Protein AF-0000000078214388 (afdb_homodimer)

Sequence (714 aa):
MMSEARRLFDQMEERNIVSWSTVVAGYANIGDMGPARDLYDQMPRKDSVVWVAMISGYGKIGNVDEAKAIFDKAEVKDEKCWAAMLACYAQNGRAEAALELYVEMRKENLTVSEVAAVGAISACTQLADVKMANELAKHIEEGICRRTVYVSNALIHMHSKCGNIDQAMKEFNSMKIRDVISYTSLITALADHGKAMEALSFFVEMLKHVIKPNQITFVSVLGACSHAGLVEEGMRYFAMMTQVFGINPSIEHYSSIIDLLGRAGQLERAYSIVANGSGFNDPEILGALLGACRVHGNVEIGETVAKRLFEIEPENTGNYMLLANIYASLNRWEDAEKLKRLISLRGMRKSPGSSFLMMSEARRLFDQMEERNIVSWSTVVAGYANIGDMGPARDLYDQMPRKDSVVWVAMISGYGKIGNVDEAKAIFDKAEVKDEKCWAAMLACYAQNGRAEAALELYVEMRKENLTVSEVAAVGAISACTQLADVKMANELAKHIEEGICRRTVYVSNALIHMHSKCGNIDQAMKEFNSMKIRDVISYTSLITALADHGKAMEALSFFVEMLKHVIKPNQITFVSVLGACSHAGLVEEGMRYFAMMTQVFGINPSIEHYSSIIDLLGRAGQLERAYSIVANGSGFNDPEILGALLGACRVHGNVEIGETVAKRLFEIEPENTGNYMLLANIYASLNRWEDAEKLKRLISLRGMRKSPGSSFL

Organism: Punica granatum (NCBI:txid22663)

Solvent-accessible surface area (backbone atoms only — not comparable to full-atom values): 36908 Å² total; per-residue (Å²): 105,69,64,58,55,47,52,55,56,71,65,43,88,75,80,51,62,64,58,52,33,48,53,31,26,51,30,10,67,68,43,43,50,66,66,17,48,58,49,53,72,65,47,90,65,85,55,60,67,35,51,25,24,44,23,42,18,28,32,61,48,64,37,54,67,60,18,47,50,52,60,72,66,44,89,67,76,49,57,59,41,53,22,30,49,25,29,30,26,28,52,63,73,32,26,67,60,13,44,52,49,49,52,51,38,54,74,68,66,50,69,42,48,65,31,27,48,33,16,39,41,49,12,30,39,75,64,45,36,54,71,59,45,51,50,51,51,48,39,40,71,72,57,56,25,74,82,41,64,54,43,46,37,42,45,25,45,25,27,31,64,49,67,33,56,67,57,16,49,52,48,60,69,66,48,90,63,80,52,54,65,43,53,33,41,50,26,36,40,27,28,75,68,70,33,25,68,61,18,50,51,51,48,52,50,37,52,74,69,70,41,69,78,52,75,68,36,49,39,28,49,33,39,16,22,31,78,66,64,35,56,70,62,32,51,50,54,58,49,38,34,45,76,72,69,66,39,78,80,50,71,66,42,50,46,25,51,38,50,29,25,30,77,70,65,39,49,67,62,35,46,52,53,30,68,73,41,85,39,63,78,32,62,70,49,40,47,53,51,34,50,30,20,38,76,69,57,38,55,72,65,27,52,56,45,42,53,53,41,42,70,77,41,67,66,47,51,67,56,47,50,49,52,20,48,29,28,44,77,68,68,34,53,67,65,19,48,52,44,54,46,52,42,59,72,67,64,54,63,85,64,81,71,77,69,84,115,105,69,64,56,55,46,51,54,56,71,65,42,88,75,80,49,65,63,60,51,34,48,54,30,26,52,30,10,68,69,44,43,50,65,65,17,48,57,49,52,72,66,46,90,66,83,53,61,66,35,52,26,25,46,23,41,18,28,30,60,48,63,37,54,67,61,19,48,51,51,60,71,65,44,89,68,76,49,57,58,41,53,22,31,50,26,30,32,25,27,49,64,74,32,26,67,61,14,44,52,49,48,52,50,40,54,73,67,66,49,69,42,50,63,31,27,47,34,17,39,41,49,12,31,38,77,64,46,37,53,71,59,44,50,50,51,53,49,39,40,72,72,57,54,24,75,84,42,62,56,43,46,39,44,46,25,44,26,27,32,64,47,69,33,54,67,57,16,50,51,48,59,70,66,48,89,64,79,52,54,63,41,52,33,40,50,26,35,38,27,26,75,69,70,34,24,68,60,17,51,52,50,50,52,51,38,51,73,71,70,42,70,78,52,75,67,34,48,40,28,50,34,40,17,21,31,77,66,64,36,57,70,60,31,54,50,55,57,48,38,33,43,76,72,68,67,40,79,80,51,70,66,42,50,45,24,52,38,51,27,25,31,76,71,64,39,49,68,62,35,48,50,54,30,68,72,41,84,39,63,77,34,63,69,48,42,48,53,51,34,50,32,20,40,78,69,57,36,56,72,64,26,50,57,43,42,53,53,41,44,69,78,41,67,64,46,50,66,57,47,51,47,53,20,48,28,29,44,76,69,69,34,51,65,64,18,48,51,44,54,47,49,40,59,73,68,63,53,64,85,64,81,72,77,70,83,116

Radius of gyration: 28.15 Å; Cα contacts (8 Å, |Δi|>4): 1104; chains: 2; bounding box: 65×87×69 Å

Structure (mmCIF, N/CA/C/O backbone):
data_AF-0000000078214388-model_v1
#
loop_
_entity.id
_entity.type
_entity.pdbx_description
1 polymer 'Pentatricopeptide repeat-containing protein'
#
loop_
_atom_site.group_PDB
_atom_site.id
_atom_site.type_symbol
_atom_s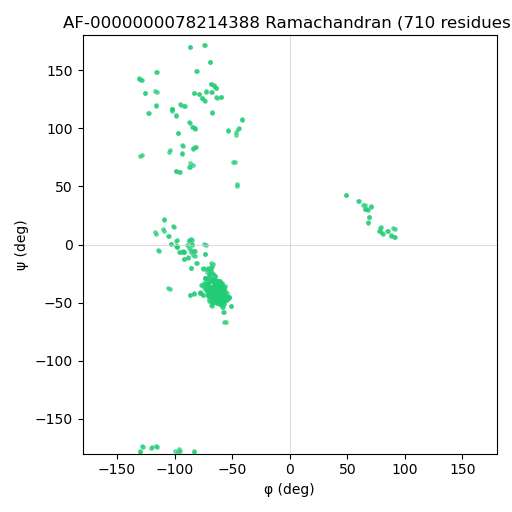ite.label_atom_id
_atom_site.label_alt_id
_atom_site.label_comp_id
_atom_site.label_asym_id
_atom_site.label_entity_id
_atom_site.label_seq_id
_atom_site.pdbx_PDB_ins_code
_atom_site.Cartn_x
_atom_site.Cartn_y
_atom_site.Cartn_z
_atom_site.occupancy
_atom_site.B_iso_or_equiv
_atom_site.auth_seq_id
_atom_site.auth_comp_id
_atom_site.auth_asym_id
_atom_site.auth_atom_id
_atom_site.pdbx_PDB_model_num
ATOM 1 N N . MET A 1 1 ? -2.305 -31.562 -0.693 1 59.22 1 MET A N 1
ATOM 2 C CA . MET A 1 1 ? -2.4 -31.609 -2.148 1 59.22 1 MET A CA 1
ATOM 3 C C . MET A 1 1 ? -1.027 -31.438 -2.791 1 59.22 1 MET A C 1
ATOM 5 O O . MET A 1 1 ? -0.597 -32.281 -3.572 1 59.22 1 MET A O 1
ATOM 9 N N . MET A 1 2 ? -0.239 -30.516 -2.266 1 74.69 2 MET A N 1
ATOM 10 C CA . MET A 1 2 ? 1.072 -30.438 -2.9 1 74.69 2 MET A CA 1
ATOM 11 C C . MET A 1 2 ? 1.927 -31.641 -2.562 1 74.69 2 MET A C 1
ATOM 13 O O . MET A 1 2 ? 2.773 -32.062 -3.359 1 74.69 2 MET A O 1
ATOM 17 N N . SER A 1 3 ? 1.507 -32.25 -1.488 1 78.38 3 SER A N 1
ATOM 18 C CA . SER A 1 3 ? 2.238 -33.438 -1.107 1 78.38 3 SER A CA 1
ATOM 19 C C . SER A 1 3 ? 2.006 -34.562 -2.107 1 78.38 3 SER A C 1
ATOM 21 O O . SER A 1 3 ? 2.938 -35.312 -2.461 1 78.38 3 SER A O 1
ATOM 23 N N . GLU A 1 4 ? 0.744 -34.625 -2.549 1 75.75 4 GLU A N 1
ATOM 24 C CA . GLU A 1 4 ? 0.415 -35.656 -3.523 1 75.75 4 GLU A CA 1
ATOM 25 C C . GLU A 1 4 ? 1.069 -35.375 -4.871 1 75.75 4 GLU A C 1
ATOM 27 O O . GLU A 1 4 ? 1.594 -36.312 -5.516 1 75.75 4 GLU A O 1
ATOM 32 N N . ALA A 1 5 ? 1.034 -34.188 -5.285 1 77.06 5 ALA A N 1
ATOM 33 C CA . ALA A 1 5 ? 1.682 -33.781 -6.539 1 77.06 5 ALA A CA 1
ATOM 34 C C . ALA A 1 5 ? 3.184 -34.062 -6.48 1 77.06 5 ALA A C 1
ATOM 36 O O . ALA A 1 5 ? 3.773 -34.531 -7.449 1 77.06 5 ALA A O 1
ATOM 37 N N . ARG A 1 6 ? 3.768 -33.781 -5.332 1 85.44 6 ARG A N 1
ATOM 38 C CA . ARG A 1 6 ? 5.199 -34 -5.145 1 85.44 6 ARG A CA 1
ATOM 39 C C . ARG A 1 6 ? 5.539 -35.469 -5.191 1 85.44 6 ARG A C 1
ATOM 41 O O . ARG A 1 6 ? 6.539 -35.875 -5.801 1 85.44 6 ARG A O 1
ATOM 48 N N . ARG A 1 7 ? 4.699 -36.188 -4.57 1 83.62 7 ARG A N 1
ATOM 49 C CA . ARG A 1 7 ? 4.906 -37.625 -4.578 1 83.62 7 ARG A CA 1
ATOM 50 C C . ARG A 1 7 ? 4.855 -38.188 -6 1 83.62 7 ARG A C 1
ATOM 52 O O . ARG A 1 7 ? 5.703 -39 -6.391 1 83.62 7 ARG A O 1
ATOM 59 N N . LEU A 1 8 ? 3.861 -37.781 -6.762 1 79.94 8 LEU A N 1
ATOM 60 C CA . LEU A 1 8 ? 3.73 -38.188 -8.156 1 79.94 8 LEU A CA 1
ATOM 61 C C . LEU A 1 8 ? 4.941 -37.781 -8.969 1 79.94 8 LEU A C 1
ATOM 63 O O . LEU A 1 8 ? 5.457 -38.531 -9.781 1 79.94 8 LEU A O 1
ATOM 67 N N . PHE A 1 9 ? 5.395 -36.594 -8.688 1 86.62 9 PHE A N 1
ATOM 68 C CA . PHE A 1 9 ? 6.566 -36.031 -9.367 1 86.62 9 PHE A CA 1
ATOM 69 C C . PHE A 1 9 ? 7.809 -36.875 -9.055 1 86.62 9 PHE A C 1
ATOM 71 O O . PHE A 1 9 ? 8.57 -37.219 -9.953 1 86.62 9 PHE A O 1
ATOM 78 N N . ASP A 1 10 ? 7.957 -37.219 -7.82 1 88.75 10 ASP A N 1
ATOM 79 C CA . ASP A 1 10 ? 9.141 -37.938 -7.379 1 88.75 10 ASP A CA 1
ATOM 80 C C . ASP A 1 10 ? 9.156 -39.344 -7.965 1 88.75 10 ASP A C 1
ATOM 82 O O . ASP A 1 10 ? 10.227 -39.938 -8.148 1 88.75 10 ASP A O 1
ATOM 86 N N . GLN A 1 11 ? 7.988 -39.844 -8.328 1 86.44 11 GLN A N 1
ATOM 87 C CA . GLN A 1 11 ? 7.867 -41.188 -8.82 1 86.44 11 GLN A CA 1
ATOM 88 C C . GLN A 1 11 ? 7.977 -41.25 -10.344 1 86.44 11 GLN A C 1
ATOM 90 O O . GLN A 1 11 ? 8.055 -42.344 -10.93 1 86.44 11 GLN A O 1
ATOM 95 N N . MET A 1 12 ? 8.031 -40.094 -10.906 1 84.12 12 MET A N 1
ATOM 96 C CA . MET A 1 12 ? 8.117 -40.062 -12.359 1 84.12 12 MET A CA 1
ATOM 97 C C . MET A 1 12 ? 9.461 -40.594 -12.836 1 84.12 12 MET A C 1
ATOM 99 O O . MET A 1 12 ? 10.508 -40.25 -12.281 1 84.12 12 MET A O 1
ATOM 103 N N . GLU A 1 13 ? 9.375 -41.469 -13.766 1 84.56 13 GLU A N 1
ATOM 104 C CA . GLU A 1 13 ? 10.602 -42.031 -14.328 1 84.56 13 GLU A CA 1
ATOM 105 C C . GLU A 1 13 ? 11.383 -40.969 -15.102 1 84.56 13 GLU A C 1
ATOM 107 O O . GLU A 1 13 ? 12.594 -40.844 -14.938 1 84.56 13 GLU A O 1
ATOM 112 N N . GLU A 1 14 ? 10.664 -40.281 -15.977 1 86 14 GLU A N 1
ATOM 113 C CA . GLU A 1 14 ? 11.234 -39.188 -16.734 1 86 14 GLU A CA 1
ATOM 114 C C . GLU A 1 14 ? 10.547 -37.875 -16.375 1 86 14 GLU A C 1
ATOM 116 O O . GLU A 1 14 ? 9.328 -37.75 -16.484 1 86 14 GLU A O 1
ATOM 121 N N . ARG A 1 15 ? 11.445 -37 -15.883 1 86.94 15 ARG A N 1
ATOM 122 C CA . ARG A 1 15 ? 10.945 -35.656 -15.523 1 86.94 15 ARG A CA 1
ATOM 123 C C . ARG A 1 15 ? 11.312 -34.656 -16.594 1 86.94 15 ARG A C 1
ATOM 125 O O . ARG A 1 15 ? 12.484 -34.5 -16.938 1 86.94 15 ARG A O 1
ATOM 132 N N . ASN A 1 16 ? 10.297 -34.094 -17.219 1 83.88 16 ASN A N 1
ATOM 133 C CA . ASN A 1 16 ? 10.547 -33.062 -18.219 1 83.88 16 ASN A CA 1
ATOM 134 C C . ASN A 1 16 ? 10.344 -31.672 -17.641 1 83.88 16 ASN A C 1
ATOM 136 O O . ASN A 1 16 ? 10.047 -31.516 -16.453 1 83.88 16 ASN A O 1
ATOM 140 N N . ILE A 1 17 ? 10.508 -30.641 -18.484 1 84.62 17 ILE A N 1
ATOM 141 C CA . ILE A 1 17 ? 10.5 -29.266 -18.016 1 84.62 17 ILE A CA 1
ATOM 142 C C . ILE A 1 17 ? 9.109 -28.891 -17.516 1 84.62 17 ILE A C 1
ATOM 144 O O . ILE A 1 17 ? 8.969 -28.125 -16.562 1 84.62 17 ILE A O 1
ATOM 148 N N . VAL A 1 18 ? 8.133 -29.453 -18.078 1 80.06 18 VAL A N 1
ATOM 149 C CA . VAL A 1 18 ? 6.758 -29.141 -17.703 1 80.06 18 VAL A CA 1
ATOM 150 C C . VAL A 1 18 ? 6.457 -29.688 -16.312 1 80.06 18 VAL A C 1
ATOM 152 O O . VAL A 1 18 ? 5.855 -29 -15.484 1 80.06 18 VAL A O 1
ATOM 155 N N . SER A 1 19 ? 6.855 -31 -16.094 1 83.06 19 SER A N 1
ATOM 156 C CA . SER A 1 19 ? 6.629 -31.594 -14.773 1 83.06 19 SER A CA 1
ATOM 157 C C . SER A 1 19 ? 7.383 -30.828 -13.688 1 83.06 19 SER A C 1
ATOM 159 O O . SER A 1 19 ? 6.836 -30.547 -12.617 1 83.06 19 SER A O 1
ATOM 161 N N . TRP A 1 20 ? 8.609 -30.484 -14.016 1 88.25 20 TRP A N 1
ATOM 162 C CA . TRP A 1 20 ? 9.406 -29.688 -13.086 1 88.25 20 TRP A CA 1
ATOM 163 C C . TRP A 1 20 ? 8.734 -28.359 -12.797 1 88.25 20 TRP A C 1
ATOM 165 O O . TRP A 1 20 ? 8.531 -28 -11.633 1 88.25 20 TRP A O 1
ATOM 175 N N . SER A 1 21 ? 8.359 -27.656 -13.844 1 87.56 21 SER A N 1
ATOM 176 C CA . SER A 1 21 ? 7.797 -26.312 -13.711 1 87.56 21 SER A CA 1
ATOM 177 C C . SER A 1 21 ? 6.465 -26.344 -12.977 1 87.56 21 SER A C 1
ATOM 179 O O . SER A 1 21 ? 6.152 -25.438 -12.211 1 87.56 21 SER A O 1
ATOM 181 N N . THR A 1 22 ? 5.797 -27.406 -13.219 1 83.62 22 THR A N 1
ATOM 182 C CA . THR A 1 22 ? 4.488 -27.547 -12.586 1 83.62 22 THR A CA 1
ATOM 183 C C . THR A 1 22 ? 4.633 -27.672 -11.07 1 83.62 22 THR A C 1
ATOM 185 O O . THR A 1 22 ? 3.916 -27 -10.32 1 83.62 22 THR A O 1
ATOM 188 N N . VAL A 1 23 ? 5.504 -28.484 -10.633 1 87.5 23 VAL A N 1
ATOM 189 C CA . VAL A 1 23 ? 5.656 -28.719 -9.203 1 87.5 23 VAL A CA 1
ATOM 190 C C . VAL A 1 23 ? 6.266 -27.484 -8.531 1 87.5 23 VAL A C 1
ATOM 192 O O . VAL A 1 23 ? 5.812 -27.062 -7.469 1 87.5 23 VAL A O 1
ATOM 195 N N . VAL A 1 24 ? 7.266 -26.875 -9.117 1 91.81 24 VAL A N 1
ATOM 196 C CA . VAL A 1 24 ? 7.887 -25.672 -8.578 1 91.81 24 VAL A CA 1
ATOM 197 C C . VAL A 1 24 ? 6.852 -24.547 -8.5 1 91.81 24 VAL A C 1
ATOM 199 O O . VAL A 1 24 ? 6.711 -23.891 -7.461 1 91.81 24 VAL A O 1
ATOM 202 N N . ALA A 1 25 ? 6.137 -24.359 -9.578 1 89.88 25 ALA A N 1
ATOM 203 C CA . ALA A 1 25 ? 5.109 -23.328 -9.617 1 89.88 25 ALA A CA 1
ATOM 204 C C . ALA A 1 25 ? 4.016 -23.594 -8.586 1 89.88 25 ALA A C 1
ATOM 206 O O . ALA A 1 25 ? 3.461 -22.672 -8 1 89.88 25 ALA A O 1
ATOM 207 N N . GLY A 1 26 ? 3.715 -24.891 -8.438 1 86.88 26 GLY A N 1
ATOM 208 C CA . GLY A 1 26 ? 2.73 -25.25 -7.434 1 86.88 26 GLY A CA 1
ATOM 209 C C . GLY A 1 26 ? 3.1 -24.781 -6.039 1 86.88 26 GLY A C 1
ATOM 210 O O . GLY A 1 26 ? 2.283 -24.172 -5.348 1 86.88 26 GLY A O 1
ATOM 211 N N . TYR A 1 27 ? 4.316 -25.094 -5.637 1 89.56 27 TYR A N 1
ATOM 212 C CA . TYR A 1 27 ? 4.793 -24.656 -4.328 1 89.56 27 TYR A CA 1
ATOM 213 C C . TYR A 1 27 ? 4.836 -23.141 -4.234 1 89.56 27 TYR A C 1
ATOM 215 O O . TYR A 1 27 ? 4.414 -22.547 -3.232 1 89.56 27 TYR A O 1
ATOM 223 N N . ALA A 1 28 ? 5.312 -22.469 -5.266 1 91.56 28 ALA A N 1
ATOM 224 C CA . ALA A 1 28 ? 5.438 -21 -5.273 1 91.56 28 ALA A CA 1
ATOM 225 C C . ALA A 1 28 ? 4.07 -20.344 -5.176 1 91.56 28 ALA A C 1
ATOM 227 O O . ALA A 1 28 ? 3.914 -19.328 -4.484 1 91.56 28 ALA A O 1
ATOM 228 N N . ASN A 1 29 ? 3.113 -20.906 -5.805 1 86.81 29 ASN A N 1
ATOM 229 C CA . ASN A 1 29 ? 1.775 -20.328 -5.859 1 86.81 29 ASN A CA 1
ATOM 230 C C . ASN A 1 29 ? 1.13 -20.281 -4.477 1 86.81 29 ASN A C 1
ATOM 232 O O . ASN A 1 29 ? 0.351 -19.375 -4.18 1 86.81 29 ASN A O 1
ATOM 236 N N . ILE A 1 30 ? 1.476 -21.203 -3.678 1 85.94 30 ILE A N 1
ATOM 237 C CA . ILE A 1 30 ? 0.85 -21.234 -2.359 1 85.94 30 ILE A CA 1
ATOM 238 C C . ILE A 1 30 ? 1.775 -20.594 -1.334 1 85.94 30 ILE A C 1
ATOM 240 O O . ILE A 1 30 ? 1.491 -20.609 -0.134 1 85.94 30 ILE A O 1
ATOM 244 N N . GLY A 1 31 ? 2.941 -20.156 -1.786 1 85.44 31 GLY A N 1
ATOM 245 C CA . GLY A 1 31 ? 3.83 -19.391 -0.926 1 85.44 31 GLY A CA 1
ATOM 246 C C . GLY A 1 31 ? 4.809 -20.266 -0.157 1 85.44 31 GLY A C 1
ATOM 247 O O . GLY A 1 31 ? 5.434 -19.797 0.802 1 85.44 31 GLY A O 1
ATOM 248 N N . ASP A 1 32 ? 4.836 -21.531 -0.433 1 88.88 32 ASP A N 1
ATOM 249 C CA . ASP A 1 32 ? 5.824 -22.422 0.171 1 88.88 32 ASP A CA 1
ATOM 250 C C . ASP A 1 32 ? 7.156 -22.344 -0.569 1 88.88 32 ASP A C 1
ATOM 252 O O . ASP A 1 32 ? 7.465 -23.203 -1.396 1 88.88 32 ASP A O 1
ATOM 256 N N . MET A 1 33 ? 7.965 -21.359 -0.204 1 91.75 33 MET A N 1
ATOM 257 C CA . MET A 1 33 ? 9.109 -21 -1.037 1 91.75 33 MET A CA 1
ATOM 258 C C . MET A 1 33 ? 10.32 -21.875 -0.702 1 91.75 33 MET A C 1
ATOM 260 O O . MET A 1 33 ? 11.258 -21.953 -1.49 1 91.75 33 MET A O 1
ATOM 264 N N . GLY A 1 34 ? 10.328 -22.5 0.523 1 90.5 34 GLY A N 1
ATOM 265 C CA . GLY A 1 34 ? 11.414 -23.422 0.827 1 90.5 34 GLY A CA 1
ATOM 266 C C . GLY A 1 34 ? 11.539 -24.547 -0.185 1 90.5 34 GLY A C 1
ATOM 267 O O . GLY A 1 34 ? 12.5 -24.594 -0.955 1 90.5 34 GLY A O 1
ATOM 268 N N . PRO A 1 35 ? 10.516 -25.406 -0.197 1 91.88 35 PRO A N 1
ATOM 269 C CA . PRO A 1 35 ? 10.5 -26.484 -1.188 1 91.88 35 PRO A CA 1
ATOM 270 C C 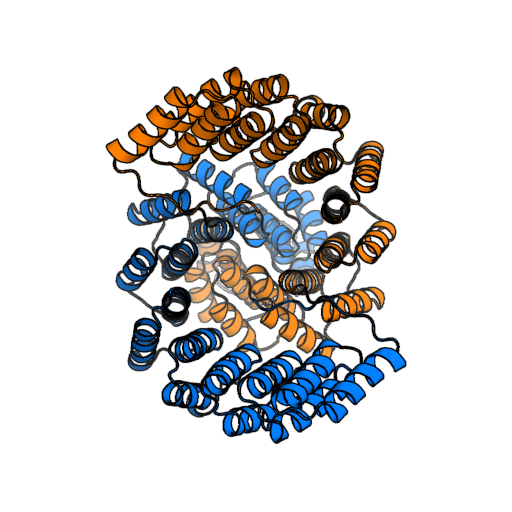. PRO A 1 35 ? 10.578 -25.969 -2.623 1 91.88 35 PRO A C 1
ATOM 272 O O . PRO A 1 35 ? 11.227 -26.594 -3.473 1 91.88 35 PRO A O 1
ATOM 275 N N . ALA A 1 36 ? 9.938 -24.828 -2.979 1 94.56 36 ALA A N 1
ATOM 276 C CA . ALA A 1 36 ? 9.992 -24.266 -4.324 1 94.56 36 ALA A CA 1
ATOM 277 C C . ALA A 1 36 ? 11.43 -23.938 -4.73 1 94.56 36 ALA A C 1
ATOM 279 O O . ALA A 1 36 ? 11.867 -24.297 -5.824 1 94.56 36 ALA A O 1
ATOM 280 N N . ARG A 1 37 ? 12.125 -23.312 -3.797 1 94.88 37 ARG A N 1
ATOM 281 C CA . ARG A 1 37 ? 13.5 -22.891 -4.078 1 94.88 37 ARG A CA 1
ATOM 282 C C . ARG A 1 37 ? 14.414 -24.109 -4.227 1 94.88 37 ARG A C 1
ATOM 284 O O . ARG A 1 37 ? 15.258 -24.156 -5.125 1 94.88 37 ARG A O 1
ATOM 291 N N . ASP A 1 38 ? 14.227 -25.094 -3.338 1 95.06 38 ASP A N 1
ATOM 292 C CA . ASP A 1 38 ? 15.023 -26.312 -3.402 1 95.06 38 ASP A CA 1
ATOM 293 C C . ASP A 1 38 ? 14.867 -27 -4.758 1 95.06 38 ASP A C 1
ATOM 295 O O . ASP A 1 38 ? 15.859 -27.391 -5.383 1 95.06 38 ASP A O 1
ATOM 299 N N . LEU A 1 39 ? 13.688 -27.156 -5.188 1 95.06 39 LEU A N 1
ATOM 300 C CA . LEU A 1 39 ? 13.414 -27.797 -6.465 1 95.06 39 LEU A CA 1
ATOM 301 C C . LEU A 1 39 ? 13.883 -26.938 -7.625 1 95.06 39 LEU A C 1
ATOM 303 O O . LEU A 1 39 ? 14.438 -27.438 -8.602 1 95.06 39 LEU A O 1
ATOM 307 N N . TYR A 1 40 ? 13.656 -25.625 -7.5 1 96.5 40 TYR A N 1
ATOM 308 C CA . TYR A 1 40 ? 14.094 -24.672 -8.516 1 96.5 40 TYR A CA 1
ATOM 309 C C . TYR A 1 40 ? 15.586 -24.797 -8.773 1 96.5 40 TYR A C 1
ATOM 311 O O . TYR A 1 40 ? 16.031 -24.828 -9.93 1 96.5 40 TYR A O 1
ATOM 319 N N . ASP A 1 41 ? 16.344 -24.875 -7.684 1 96 41 ASP A N 1
ATOM 320 C CA . ASP A 1 41 ? 17.797 -24.938 -7.789 1 96 41 ASP A CA 1
ATOM 321 C C . ASP A 1 41 ? 18.234 -26.25 -8.438 1 96 41 ASP A C 1
ATOM 323 O O . ASP A 1 41 ? 19.266 -26.312 -9.094 1 96 41 ASP A O 1
ATOM 327 N N . GLN A 1 42 ? 17.422 -27.281 -8.336 1 94.69 42 GLN A N 1
ATOM 328 C CA . GLN A 1 42 ? 17.75 -28.594 -8.859 1 94.69 42 GLN A CA 1
ATOM 329 C C . GLN A 1 42 ? 17.312 -28.75 -10.312 1 94.69 42 GLN A C 1
ATOM 331 O O . GLN A 1 42 ? 17.703 -29.688 -11 1 94.69 42 GLN A O 1
ATOM 336 N N . MET A 1 43 ? 16.484 -27.766 -10.812 1 94.38 43 MET A N 1
ATOM 337 C CA . MET A 1 43 ? 15.953 -27.859 -12.164 1 94.38 43 MET A CA 1
ATOM 338 C C . MET A 1 43 ? 17.078 -27.812 -13.195 1 94.38 43 MET A C 1
ATOM 340 O O . MET A 1 43 ? 17.922 -26.906 -13.148 1 94.38 43 MET A O 1
ATOM 344 N N . PRO A 1 44 ? 17.062 -28.859 -14.07 1 92.38 44 PRO A N 1
ATOM 345 C CA . PRO A 1 44 ? 18.094 -28.844 -15.102 1 92.38 44 PRO A CA 1
ATOM 346 C C . PRO A 1 44 ? 17.953 -27.656 -16.047 1 92.38 44 PRO A C 1
ATOM 348 O O . PRO A 1 44 ? 18.969 -27.078 -16.469 1 92.38 44 PRO A O 1
ATOM 351 N N . ARG A 1 45 ? 16.781 -27.375 -16.453 1 91.88 45 ARG A N 1
ATOM 352 C CA . ARG A 1 45 ? 16.453 -26.234 -17.297 1 91.88 45 ARG A CA 1
ATOM 353 C C . ARG A 1 45 ? 15.273 -25.453 -16.75 1 91.88 45 ARG A C 1
ATOM 355 O O . ARG A 1 45 ? 14.336 -26.031 -16.203 1 91.88 45 ARG A O 1
ATOM 362 N N . LYS A 1 46 ? 15.445 -24.156 -16.922 1 92.25 46 LYS A N 1
ATOM 363 C CA . LYS A 1 46 ? 14.391 -23.297 -16.406 1 92.25 46 LYS A CA 1
ATOM 364 C C . LYS A 1 46 ? 13.68 -22.547 -17.516 1 92.25 46 LYS A C 1
ATOM 366 O O . LYS A 1 46 ? 14.258 -22.328 -18.578 1 92.25 46 LYS A O 1
ATOM 371 N N . ASP A 1 47 ? 12.438 -22.297 -17.312 1 88.94 47 ASP A N 1
ATOM 372 C CA . ASP A 1 47 ? 11.656 -21.578 -18.312 1 88.94 47 ASP A CA 1
ATOM 373 C C . ASP A 1 47 ? 10.883 -20.422 -17.688 1 88.94 47 ASP A C 1
ATOM 375 O O . ASP A 1 47 ? 11.031 -20.156 -16.484 1 88.94 47 ASP A O 1
ATOM 379 N N . SER A 1 48 ? 10.109 -19.719 -18.469 1 89.06 48 SER A N 1
ATOM 380 C CA . SER A 1 48 ? 9.414 -18.5 -18.031 1 89.06 48 SER A CA 1
ATOM 381 C C . SER A 1 48 ? 8.367 -18.828 -16.969 1 89.06 48 SER A C 1
ATOM 383 O O . SER A 1 48 ? 8.102 -18 -16.078 1 89.06 48 SER A O 1
ATOM 385 N N . VAL A 1 49 ? 7.801 -20.016 -17.109 1 87 49 VAL A N 1
ATOM 386 C CA . VAL A 1 49 ? 6.754 -20.406 -16.172 1 87 49 VAL A CA 1
ATOM 387 C C . VAL A 1 49 ? 7.316 -20.422 -14.75 1 87 49 VAL A C 1
ATOM 389 O O . VAL A 1 49 ? 6.707 -19.875 -13.828 1 87 49 VAL A O 1
ATOM 392 N N . VAL A 1 50 ? 8.445 -21.016 -14.633 1 92 50 VAL A N 1
ATOM 393 C CA . VAL A 1 50 ? 9.023 -21.156 -13.297 1 92 50 VAL A CA 1
ATOM 394 C C . VAL A 1 50 ? 9.562 -19.828 -12.82 1 92 50 VAL A C 1
ATOM 396 O O . VAL A 1 50 ? 9.477 -19.5 -11.625 1 92 50 VAL A O 1
ATOM 399 N N . TRP A 1 51 ? 10.109 -19.031 -13.688 1 94.56 51 TRP A N 1
ATOM 400 C CA . TRP A 1 51 ? 10.602 -17.719 -13.289 1 94.56 51 TRP A CA 1
ATOM 401 C C . TRP A 1 51 ? 9.461 -16.859 -12.773 1 94.56 51 TRP A C 1
ATOM 403 O O . TRP A 1 51 ? 9.578 -16.25 -11.703 1 94.56 51 TRP A O 1
ATOM 413 N N . VAL A 1 52 ? 8.367 -16.812 -13.484 1 93.94 52 VAL A N 1
ATOM 414 C CA . VAL A 1 52 ? 7.215 -16 -13.102 1 93.94 52 VAL A CA 1
ATOM 415 C C . VAL A 1 52 ? 6.668 -16.469 -11.758 1 93.94 52 VAL A C 1
ATOM 417 O O . VAL A 1 52 ? 6.375 -15.664 -10.883 1 93.94 52 VAL A O 1
ATOM 420 N N . ALA A 1 53 ? 6.574 -17.781 -11.617 1 93.19 53 ALA A N 1
ATOM 421 C CA . ALA A 1 53 ? 6.039 -18.344 -10.383 1 93.19 53 ALA A CA 1
ATOM 422 C C . ALA A 1 53 ? 6.922 -18 -9.188 1 93.19 53 ALA A C 1
ATOM 424 O O . ALA A 1 53 ? 6.422 -17.625 -8.125 1 93.19 53 ALA A O 1
ATOM 425 N N . MET A 1 54 ? 8.188 -18.141 -9.398 1 95.69 54 MET A N 1
ATOM 426 C CA . MET A 1 54 ? 9.125 -17.859 -8.32 1 95.69 54 MET A CA 1
ATOM 427 C C . MET A 1 54 ? 9.109 -16.391 -7.941 1 95.69 54 MET A C 1
ATOM 429 O O . MET A 1 54 ? 9.102 -16.047 -6.758 1 95.69 54 MET A O 1
ATOM 433 N N . ILE A 1 55 ? 9.109 -15.484 -8.906 1 96.25 55 ILE A N 1
ATOM 434 C CA . ILE A 1 55 ? 9.039 -14.047 -8.664 1 96.25 55 ILE A CA 1
ATOM 435 C C . ILE A 1 55 ? 7.766 -13.719 -7.887 1 96.25 55 ILE A C 1
ATOM 437 O O . ILE A 1 55 ? 7.816 -13.039 -6.859 1 96.25 55 ILE A O 1
ATOM 441 N N . SER A 1 56 ? 6.664 -14.219 -8.328 1 94.31 56 SER A N 1
ATOM 442 C CA . SER A 1 56 ? 5.379 -13.977 -7.688 1 94.31 56 SER A CA 1
ATOM 443 C C . SER A 1 56 ? 5.344 -14.562 -6.277 1 94.31 56 SER A C 1
ATOM 445 O O . SER A 1 56 ? 4.785 -13.953 -5.363 1 94.31 56 SER A O 1
ATOM 447 N N . GLY A 1 57 ? 5.871 -15.758 -6.164 1 93.56 57 GLY A N 1
ATOM 448 C CA . GLY A 1 57 ? 5.91 -16.406 -4.859 1 93.56 57 GLY A CA 1
ATOM 449 C C . GLY A 1 57 ? 6.672 -15.602 -3.82 1 93.56 57 GLY A C 1
ATOM 450 O O . GLY A 1 57 ? 6.188 -15.406 -2.703 1 93.56 57 GLY A O 1
ATOM 451 N N . TYR A 1 58 ? 7.859 -15.148 -4.211 1 93.69 58 TYR A N 1
ATOM 452 C CA . TYR A 1 58 ? 8.641 -14.32 -3.295 1 93.69 58 TYR A CA 1
ATOM 453 C C . TYR A 1 58 ? 7.934 -13 -3.01 1 93.69 58 TYR A C 1
ATOM 455 O O . TYR A 1 58 ? 8.023 -12.469 -1.902 1 93.69 58 TYR A O 1
ATOM 463 N N . GLY A 1 59 ? 7.258 -12.469 -3.955 1 93.06 59 GLY A N 1
ATOM 464 C CA . GLY A 1 59 ? 6.461 -11.273 -3.744 1 93.06 59 GLY A CA 1
ATOM 465 C C . GLY A 1 59 ? 5.375 -11.453 -2.699 1 93.06 59 GLY A C 1
ATOM 466 O O . GLY A 1 59 ? 5.129 -10.555 -1.891 1 93.06 59 GLY A O 1
ATOM 467 N N . LYS A 1 60 ? 4.77 -12.617 -2.674 1 89.56 60 LYS A N 1
ATOM 468 C CA . LYS A 1 60 ? 3.668 -12.914 -1.761 1 89.56 60 LYS A CA 1
ATOM 469 C C . LYS A 1 60 ? 4.137 -12.891 -0.309 1 89.56 60 LYS A C 1
ATOM 471 O O . LYS A 1 60 ? 3.369 -12.531 0.589 1 89.56 60 LYS A O 1
ATOM 476 N N . ILE A 1 61 ? 5.359 -13.227 -0.147 1 89 61 ILE A N 1
ATOM 477 C CA . ILE A 1 61 ? 5.84 -13.273 1.229 1 89 61 ILE A CA 1
ATOM 478 C C . ILE A 1 61 ? 6.734 -12.07 1.51 1 89 61 ILE A C 1
ATOM 480 O O . ILE A 1 61 ? 7.469 -12.055 2.5 1 89 61 ILE A O 1
ATOM 484 N N . GLY A 1 62 ? 6.801 -11.125 0.56 1 87.75 62 GLY A N 1
ATOM 485 C CA . GLY A 1 62 ? 7.426 -9.836 0.803 1 87.75 62 GLY A CA 1
ATOM 486 C C . GLY A 1 62 ? 8.93 -9.859 0.592 1 87.75 62 GLY A C 1
ATOM 487 O O . GLY A 1 62 ? 9.633 -8.945 1.035 1 87.75 62 GLY A O 1
ATOM 488 N N . ASN A 1 63 ? 9.43 -10.922 0.004 1 91.06 63 ASN A N 1
ATOM 489 C CA . ASN A 1 63 ? 10.867 -11 -0.25 1 91.06 63 ASN A CA 1
ATOM 490 C C . ASN A 1 63 ? 11.219 -10.5 -1.649 1 91.06 63 ASN A C 1
ATOM 492 O O . ASN A 1 63 ? 11.555 -11.297 -2.529 1 91.06 63 ASN A O 1
ATOM 496 N N . VAL A 1 64 ? 11.258 -9.234 -1.826 1 92.94 64 VAL A N 1
ATOM 497 C CA . VAL A 1 64 ? 11.438 -8.578 -3.119 1 92.94 64 VAL A CA 1
ATOM 498 C C . VAL A 1 64 ? 12.859 -8.797 -3.621 1 92.94 64 VAL A C 1
ATOM 500 O O . VAL A 1 64 ? 13.086 -8.938 -4.824 1 92.94 64 VAL A O 1
ATOM 503 N N . ASP A 1 65 ? 13.812 -8.883 -2.738 1 90.31 65 ASP A N 1
ATOM 504 C CA . ASP A 1 65 ? 15.211 -9.039 -3.123 1 90.31 65 ASP A CA 1
ATOM 505 C C . ASP A 1 65 ? 15.438 -10.391 -3.812 1 90.31 65 ASP A C 1
ATOM 507 O O . ASP A 1 65 ? 16.141 -10.461 -4.824 1 90.31 65 ASP A O 1
ATOM 511 N N . GLU A 1 66 ? 14.82 -11.398 -3.209 1 93.19 66 GLU A N 1
ATOM 512 C CA . GLU A 1 66 ? 14.961 -12.703 -3.844 1 93.19 66 GLU A CA 1
ATOM 513 C C . GLU A 1 66 ? 14.219 -12.75 -5.18 1 93.19 66 GLU A C 1
ATOM 515 O O . GLU A 1 66 ? 14.664 -13.422 -6.117 1 93.19 66 GLU A O 1
ATOM 520 N N . ALA A 1 67 ? 13.031 -12.094 -5.23 1 96.25 67 ALA A N 1
ATOM 521 C CA . ALA A 1 67 ? 12.328 -11.984 -6.508 1 96.25 67 ALA A CA 1
ATOM 522 C C . ALA A 1 67 ? 13.203 -11.328 -7.566 1 96.25 67 ALA A C 1
ATOM 524 O O . ALA A 1 67 ? 13.297 -11.812 -8.695 1 96.25 67 ALA A O 1
ATOM 525 N N . LYS A 1 68 ? 13.875 -10.305 -7.18 1 95.62 68 LYS A N 1
ATOM 526 C CA . LYS A 1 68 ? 14.766 -9.586 -8.086 1 95.62 68 LYS A CA 1
ATOM 527 C C . LYS A 1 68 ? 15.945 -10.461 -8.508 1 95.62 68 LYS A C 1
ATOM 529 O O . LYS A 1 68 ? 16.375 -10.406 -9.664 1 95.62 68 LYS A O 1
ATOM 534 N N . ALA A 1 69 ? 16.438 -11.211 -7.559 1 94.81 69 ALA A N 1
ATOM 535 C CA . ALA A 1 69 ? 17.547 -12.117 -7.875 1 94.81 69 ALA A CA 1
ATOM 536 C C . ALA A 1 69 ? 17.141 -13.133 -8.938 1 94.81 69 ALA A C 1
ATOM 538 O O . ALA A 1 69 ? 17.891 -13.414 -9.867 1 94.81 69 ALA A O 1
ATOM 539 N N . ILE A 1 70 ? 15.922 -13.68 -8.789 1 96.75 70 ILE A N 1
ATOM 540 C CA . ILE A 1 70 ? 15.398 -14.609 -9.781 1 96.75 70 ILE A CA 1
ATOM 541 C C . ILE A 1 70 ? 15.266 -13.914 -11.133 1 96.75 70 ILE A C 1
ATOM 543 O O . ILE A 1 70 ? 15.68 -14.445 -12.164 1 96.75 70 ILE A O 1
ATOM 547 N N . PHE A 1 71 ? 14.734 -12.727 -11.18 1 97.38 71 PHE A N 1
ATOM 548 C CA . PHE A 1 71 ? 14.531 -11.938 -12.391 1 97.38 71 PHE A CA 1
ATOM 549 C C . PHE A 1 71 ? 15.859 -11.656 -13.078 1 97.38 71 PHE A C 1
ATOM 551 O O . PHE A 1 71 ? 15.984 -11.836 -14.297 1 97.38 71 PHE A O 1
ATOM 558 N N . ASP A 1 72 ? 16.844 -11.266 -12.258 1 95.25 72 ASP A N 1
ATOM 559 C CA . ASP A 1 72 ? 18.141 -10.883 -12.805 1 95.25 72 ASP A CA 1
ATOM 560 C C . ASP A 1 72 ? 18.875 -12.094 -13.398 1 95.25 72 ASP A C 1
ATOM 562 O O . ASP A 1 72 ? 19.609 -11.961 -14.375 1 95.25 72 ASP A O 1
ATOM 566 N N . LYS A 1 73 ? 18.625 -13.242 -12.875 1 94.62 73 LYS A N 1
ATOM 567 C CA . LYS A 1 73 ? 19.344 -14.445 -13.289 1 94.62 73 LYS A CA 1
ATOM 568 C C . LYS A 1 73 ? 18.609 -15.164 -14.414 1 94.62 73 LYS A C 1
ATOM 570 O O . LYS A 1 73 ? 19.141 -16.094 -15.016 1 94.62 73 LYS A O 1
ATOM 575 N N . ALA A 1 74 ? 17.344 -14.734 -14.641 1 94.62 74 ALA A N 1
ATOM 576 C CA . ALA A 1 74 ? 16.594 -15.367 -15.719 1 94.62 74 ALA A CA 1
ATOM 577 C C . ALA A 1 74 ? 17.297 -15.203 -17.062 1 94.62 74 ALA A C 1
ATOM 579 O O . ALA A 1 74 ? 17.672 -14.094 -17.438 1 94.62 74 ALA A O 1
ATOM 580 N N . GLU A 1 75 ? 17.516 -16.344 -17.75 1 91.38 75 GLU A N 1
ATOM 581 C CA . GLU A 1 75 ? 18.25 -16.344 -19.016 1 91.38 75 GLU A CA 1
ATOM 582 C C . GLU A 1 75 ? 17.484 -15.594 -20.094 1 91.38 75 GLU A C 1
ATOM 584 O O . GLU A 1 75 ? 18.078 -14.844 -20.875 1 91.38 75 GLU A O 1
ATOM 589 N N . VAL A 1 76 ? 16.188 -15.859 -20.188 1 88.75 76 VAL A N 1
ATOM 590 C CA . VAL A 1 76 ? 15.297 -15.188 -21.141 1 88.75 76 VAL A CA 1
ATOM 591 C C . VAL A 1 76 ? 14.156 -14.516 -20.375 1 88.75 76 VAL A C 1
ATOM 593 O O . VAL A 1 76 ? 13.328 -15.188 -19.75 1 88.75 76 VAL A O 1
ATOM 596 N N . LYS A 1 77 ? 14.211 -13.219 -20.453 1 89.12 77 LYS A N 1
ATOM 597 C CA . LYS A 1 77 ? 13.156 -12.461 -19.781 1 89.12 77 LYS A CA 1
ATOM 598 C C . LYS A 1 77 ? 12.062 -12.062 -20.766 1 89.12 77 LYS A C 1
ATOM 600 O O . LYS A 1 77 ? 12.18 -11.047 -21.453 1 89.12 77 LYS A O 1
ATOM 605 N N . ASP A 1 78 ? 11.055 -12.836 -20.797 1 89.81 78 ASP A N 1
ATOM 606 C CA . ASP A 1 78 ? 9.945 -12.469 -21.672 1 89.81 78 ASP A CA 1
ATOM 607 C C . ASP A 1 78 ? 9.016 -11.461 -21 1 89.81 78 ASP A C 1
ATOM 609 O O . ASP A 1 78 ? 9.289 -11.016 -19.875 1 89.81 78 ASP A O 1
ATOM 613 N N . GLU A 1 79 ? 8.008 -11.086 -21.625 1 92.19 79 GLU A N 1
ATOM 614 C CA . GLU A 1 79 ? 7.094 -10.039 -21.156 1 92.19 79 GLU A CA 1
ATOM 615 C C . GLU A 1 79 ? 6.426 -10.445 -19.844 1 92.19 79 GLU A C 1
ATOM 617 O O . GLU A 1 79 ? 6.148 -9.586 -18.984 1 92.19 79 GLU A O 1
ATOM 622 N N . LYS A 1 80 ? 6.219 -11.719 -19.672 1 92.12 80 LYS A N 1
ATOM 623 C CA . LYS A 1 80 ? 5.562 -12.203 -18.469 1 92.12 80 LYS A CA 1
ATOM 624 C C . LYS A 1 80 ? 6.477 -12.062 -17.25 1 92.12 80 LYS A C 1
ATOM 626 O O . LYS A 1 80 ? 6.008 -11.758 -16.156 1 92.12 80 LYS A O 1
ATOM 631 N N . CYS A 1 81 ? 7.691 -12.312 -17.484 1 94 81 CYS A N 1
ATOM 632 C CA . CYS A 1 81 ? 8.664 -12.148 -16.406 1 94 81 CYS A CA 1
ATOM 633 C C . CYS A 1 81 ? 8.758 -10.688 -15.977 1 94 81 CYS A C 1
ATOM 635 O O . CYS A 1 81 ? 8.758 -10.383 -14.781 1 94 81 CYS A O 1
ATOM 637 N N . TRP A 1 82 ? 8.797 -9.82 -16.938 1 96 82 TRP A N 1
ATOM 638 C CA . TRP A 1 82 ? 8.828 -8.391 -16.656 1 96 82 TRP A CA 1
ATOM 639 C C . TRP A 1 82 ? 7.578 -7.961 -15.898 1 96 82 TRP A C 1
ATOM 641 O O . TRP A 1 82 ? 7.664 -7.227 -14.906 1 96 82 TRP A O 1
ATOM 651 N N . ALA A 1 83 ? 6.465 -8.461 -16.312 1 95.75 83 ALA A N 1
ATOM 652 C CA . ALA A 1 83 ? 5.195 -8.125 -15.68 1 95.75 83 ALA A CA 1
ATOM 653 C C . ALA A 1 83 ? 5.156 -8.625 -14.234 1 95.75 83 ALA A C 1
ATOM 655 O O . ALA A 1 83 ? 4.68 -7.918 -13.344 1 95.75 83 ALA A O 1
ATOM 656 N N . ALA A 1 84 ? 5.656 -9.805 -14.039 1 95.75 84 ALA A N 1
ATOM 657 C CA . ALA A 1 84 ? 5.676 -10.383 -12.695 1 95.75 84 ALA A CA 1
ATOM 658 C C . ALA A 1 84 ? 6.535 -9.555 -11.75 1 95.75 84 ALA A C 1
ATOM 660 O O . ALA A 1 84 ? 6.152 -9.305 -10.602 1 95.75 84 ALA A O 1
ATOM 661 N N . MET A 1 85 ? 7.652 -9.148 -12.227 1 97.25 85 MET A N 1
ATOM 662 C CA . MET A 1 85 ? 8.547 -8.359 -11.391 1 97.25 85 MET A CA 1
ATOM 663 C C . MET A 1 85 ? 7.957 -6.984 -11.102 1 97.25 85 MET A C 1
ATOM 665 O O . MET A 1 85 ? 8.062 -6.48 -9.984 1 97.25 85 MET A O 1
ATOM 669 N N . LEU A 1 86 ? 7.375 -6.398 -12.117 1 97 86 LEU A N 1
ATOM 670 C CA . LEU A 1 86 ? 6.723 -5.105 -11.953 1 97 86 LEU A CA 1
ATOM 671 C C . LEU A 1 86 ? 5.605 -5.191 -10.914 1 97 86 LEU A C 1
ATOM 673 O O . LEU A 1 86 ? 5.516 -4.348 -10.023 1 97 86 LEU A O 1
ATOM 677 N N . ALA A 1 87 ? 4.801 -6.172 -11 1 95.81 87 ALA A N 1
ATOM 678 C CA . ALA A 1 87 ? 3.729 -6.391 -10.039 1 95.81 87 ALA A CA 1
ATOM 679 C C . ALA A 1 87 ? 4.289 -6.621 -8.633 1 95.81 87 ALA A C 1
ATOM 681 O O . ALA A 1 87 ? 3.74 -6.121 -7.652 1 95.81 87 ALA A O 1
ATOM 682 N N . CYS A 1 88 ? 5.332 -7.387 -8.586 1 95.5 88 CYS A N 1
ATOM 683 C CA . CYS A 1 88 ? 5.984 -7.656 -7.309 1 95.5 88 CYS A CA 1
ATOM 684 C C . CYS A 1 88 ? 6.418 -6.359 -6.637 1 95.5 88 CYS A C 1
ATOM 686 O O . CYS A 1 88 ? 6.145 -6.148 -5.453 1 95.5 88 CYS A O 1
ATOM 688 N N . TYR A 1 89 ? 7.059 -5.5 -7.406 1 95.69 89 TYR A N 1
ATOM 689 C CA . TYR A 1 89 ? 7.477 -4.207 -6.879 1 95.69 89 TYR A CA 1
ATOM 690 C C . TYR A 1 89 ? 6.277 -3.396 -6.402 1 95.69 89 TYR A C 1
ATOM 692 O O . TYR A 1 89 ? 6.27 -2.887 -5.277 1 95.69 89 TYR A O 1
ATOM 700 N N . ALA A 1 90 ? 5.289 -3.285 -7.203 1 94.69 90 ALA A N 1
ATOM 701 C CA . ALA A 1 90 ? 4.125 -2.449 -6.922 1 94.69 90 ALA A CA 1
ATOM 702 C C . ALA A 1 90 ? 3.387 -2.939 -5.68 1 94.69 90 ALA A C 1
ATOM 704 O O . ALA A 1 90 ? 2.979 -2.137 -4.836 1 94.69 90 ALA A O 1
ATOM 705 N N . GLN A 1 91 ? 3.242 -4.199 -5.547 1 91.81 91 GLN A N 1
ATOM 706 C CA . GLN A 1 91 ? 2.453 -4.785 -4.469 1 91.81 91 GLN A CA 1
ATOM 707 C C . GLN A 1 91 ? 3.205 -4.723 -3.141 1 91.81 91 GLN A C 1
ATOM 709 O O . GLN A 1 91 ? 2.607 -4.883 -2.076 1 91.81 91 GLN A O 1
ATOM 714 N N . ASN A 1 92 ? 4.5 -4.574 -3.236 1 89.56 92 ASN A N 1
ATOM 715 C CA . ASN A 1 92 ? 5.297 -4.57 -2.012 1 89.56 92 ASN A CA 1
ATOM 716 C C . ASN A 1 92 ? 5.848 -3.184 -1.706 1 89.56 92 ASN A C 1
ATOM 718 O O . ASN A 1 92 ? 6.91 -3.053 -1.095 1 89.56 92 ASN A O 1
ATOM 722 N N . GLY A 1 93 ? 5.246 -2.178 -2.23 1 87.25 93 GLY A N 1
ATOM 723 C CA . GLY A 1 93 ? 5.531 -0.803 -1.854 1 87.25 93 GLY A CA 1
ATOM 724 C C . GLY A 1 93 ? 6.797 -0.261 -2.488 1 87.25 93 GLY A C 1
ATOM 725 O O . GLY A 1 93 ? 7.375 0.714 -2 1 87.25 93 GLY A O 1
ATOM 726 N N . ARG A 1 94 ? 7.285 -0.937 -3.469 1 92.38 94 ARG A N 1
ATOM 727 C CA . ARG A 1 94 ? 8.445 -0.461 -4.211 1 92.38 94 ARG A CA 1
ATOM 728 C C . ARG A 1 94 ? 8.031 0.226 -5.504 1 92.38 94 ARG A C 1
ATOM 730 O O . ARG A 1 94 ? 8.406 -0.209 -6.594 1 92.38 94 ARG A O 1
ATOM 737 N N . ALA A 1 95 ? 7.316 1.32 -5.332 1 93.25 95 ALA A N 1
ATOM 738 C CA . ALA A 1 95 ? 6.656 1.98 -6.453 1 93.25 95 ALA A CA 1
ATOM 739 C C . ALA A 1 95 ? 7.68 2.592 -7.406 1 93.25 95 ALA A C 1
ATOM 741 O O . ALA A 1 95 ? 7.523 2.514 -8.625 1 93.25 95 ALA A O 1
ATOM 742 N N . GLU A 1 96 ? 8.75 3.17 -6.93 1 90.38 96 GLU A N 1
ATOM 743 C CA . GLU A 1 96 ? 9.766 3.775 -7.781 1 90.38 96 GLU A CA 1
ATOM 744 C C . GLU A 1 96 ? 10.438 2.73 -8.664 1 90.38 96 GLU A C 1
ATOM 746 O O . GLU A 1 96 ? 10.617 2.947 -9.867 1 90.38 96 GLU A O 1
ATOM 751 N N . ALA A 1 97 ? 10.742 1.639 -7.984 1 93.19 97 ALA A N 1
ATOM 752 C CA . ALA A 1 97 ? 11.375 0.553 -8.734 1 93.19 97 ALA A CA 1
ATOM 753 C C . ALA A 1 97 ? 10.438 0.003 -9.797 1 93.19 97 ALA A C 1
ATOM 755 O O . ALA A 1 97 ? 10.875 -0.356 -10.898 1 93.19 97 ALA A O 1
ATOM 756 N N . ALA A 1 98 ? 9.172 -0.084 -9.461 1 96.69 98 ALA A N 1
ATOM 757 C CA . ALA A 1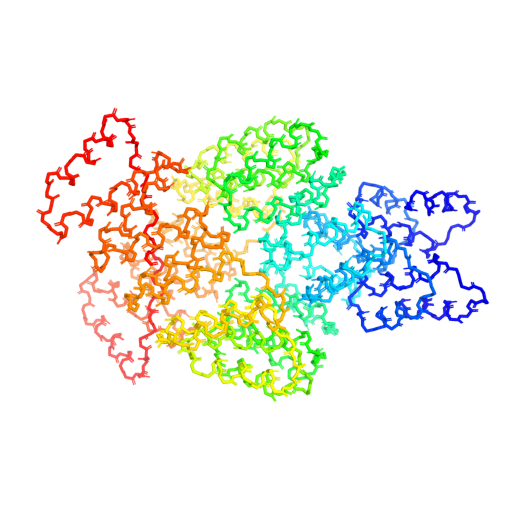 98 ? 8.172 -0.563 -10.414 1 96.69 98 ALA A CA 1
ATOM 758 C C . ALA A 1 98 ? 8.117 0.337 -11.648 1 96.69 98 ALA A C 1
ATOM 760 O O . ALA A 1 98 ? 8.125 -0.15 -12.781 1 96.69 98 ALA A O 1
ATOM 761 N N . LEU A 1 99 ? 8.109 1.591 -11.453 1 95.94 99 LEU A N 1
ATOM 762 C CA . LEU A 1 99 ? 8.008 2.529 -12.57 1 95.94 99 LEU A CA 1
ATOM 763 C C . LEU A 1 99 ? 9.289 2.537 -13.391 1 95.94 99 LEU A C 1
ATOM 765 O O . LEU A 1 99 ? 9.25 2.674 -14.617 1 95.94 99 LEU A O 1
ATOM 769 N N . GLU A 1 100 ? 10.43 2.457 -12.688 1 94.69 100 GLU A N 1
ATOM 770 C CA . GLU A 1 100 ? 11.688 2.338 -13.414 1 94.69 100 GLU A CA 1
ATOM 771 C C . GLU A 1 100 ? 11.688 1.11 -14.32 1 94.69 100 GLU A C 1
ATOM 773 O O . GLU A 1 100 ? 12.156 1.172 -15.461 1 94.69 100 GLU A O 1
ATOM 778 N N . LEU A 1 101 ? 11.188 0.044 -13.781 1 96.75 101 LEU A N 1
ATOM 779 C CA . LEU A 1 101 ? 11.109 -1.183 -14.57 1 96.75 101 LEU A CA 1
ATOM 780 C C . LEU A 1 101 ? 10.172 -1.008 -15.766 1 96.75 101 LEU A C 1
ATOM 782 O O . LEU A 1 101 ? 10.453 -1.51 -16.859 1 96.75 101 LEU A O 1
ATOM 786 N N . TYR A 1 102 ? 9.094 -0.315 -15.594 1 97.5 102 TYR A N 1
ATOM 787 C CA . TYR A 1 102 ? 8.164 -0.046 -16.688 1 97.5 102 TYR A CA 1
ATOM 788 C C . TYR A 1 102 ? 8.836 0.746 -17.797 1 97.5 102 TYR A C 1
ATOM 790 O O . TYR A 1 102 ? 8.656 0.443 -18.969 1 97.5 102 TYR A O 1
ATOM 798 N N . VAL A 1 103 ? 9.531 1.741 -17.375 1 95.5 103 VAL A N 1
ATOM 799 C CA . VAL A 1 103 ? 10.242 2.57 -18.344 1 95.5 103 VAL A CA 1
ATOM 800 C C . VAL A 1 103 ? 11.227 1.713 -19.141 1 95.5 103 VAL A C 1
ATOM 802 O O . VAL A 1 103 ? 11.328 1.842 -20.359 1 95.5 103 VAL A O 1
ATOM 805 N N . GLU A 1 104 ? 11.922 0.871 -18.469 1 95.38 104 GLU A N 1
ATOM 806 C CA . GLU A 1 104 ? 12.844 -0.039 -19.141 1 95.38 104 GLU A CA 1
ATOM 807 C C . GLU A 1 104 ? 12.109 -0.957 -20.109 1 95.38 104 GLU A C 1
ATOM 809 O O . GLU A 1 104 ? 12.594 -1.225 -21.219 1 95.38 104 GLU A O 1
ATOM 814 N N . MET A 1 105 ? 10.953 -1.445 -19.656 1 95.38 105 MET A N 1
ATOM 815 C CA . MET A 1 105 ? 10.125 -2.295 -20.516 1 95.38 105 MET A CA 1
ATOM 816 C C . MET A 1 105 ? 9.766 -1.581 -21.812 1 95.38 105 MET A C 1
ATOM 818 O O . MET A 1 105 ? 9.797 -2.186 -22.891 1 95.38 105 MET A O 1
ATOM 822 N N . ARG A 1 106 ? 9.477 -0.373 -21.688 1 94.38 106 ARG A N 1
ATOM 823 C CA . ARG A 1 106 ? 9.094 0.422 -22.844 1 94.38 106 ARG A CA 1
ATOM 824 C C . ARG A 1 106 ? 10.289 0.667 -23.766 1 94.38 106 ARG A C 1
ATOM 826 O O . ARG A 1 106 ? 10.156 0.654 -24.984 1 94.38 106 ARG A O 1
ATOM 833 N N . LYS A 1 107 ? 11.422 0.894 -23.188 1 94.5 107 LYS A N 1
ATOM 834 C CA . LYS A 1 107 ? 12.633 1.085 -23.984 1 94.5 107 LYS A CA 1
ATOM 835 C C . LYS A 1 107 ? 12.969 -0.163 -24.797 1 94.5 107 LYS A C 1
ATOM 837 O O . LYS A 1 107 ? 13.469 -0.065 -25.906 1 94.5 107 LYS A O 1
ATOM 842 N N . GLU A 1 108 ? 12.656 -1.289 -24.234 1 92.88 108 GLU A N 1
ATOM 843 C CA . GLU A 1 108 ? 12.922 -2.562 -24.891 1 92.88 108 GLU A CA 1
ATOM 844 C C . GLU A 1 108 ? 11.789 -2.932 -25.859 1 92.88 108 GLU A C 1
ATOM 846 O O . GLU A 1 108 ? 11.797 -4.012 -26.438 1 92.88 108 GLU A O 1
ATOM 851 N N . ASN A 1 109 ? 10.805 -2.109 -25.953 1 92.25 109 ASN A N 1
ATOM 852 C CA . ASN A 1 109 ? 9.664 -2.277 -26.844 1 92.25 109 ASN A CA 1
ATOM 853 C C . ASN A 1 109 ? 8.906 -3.568 -26.547 1 92.25 109 ASN A C 1
ATOM 855 O O . ASN A 1 109 ? 8.5 -4.277 -27.469 1 92.25 109 ASN A O 1
ATOM 859 N N . LEU A 1 110 ? 8.828 -3.873 -25.328 1 92.19 110 LEU A N 1
ATOM 860 C CA . LEU A 1 110 ? 8.078 -5.055 -24.922 1 92.19 110 LEU A CA 1
ATOM 861 C C . LEU A 1 110 ? 6.582 -4.758 -24.875 1 92.19 110 LEU A C 1
ATOM 863 O O . LEU A 1 110 ? 6.18 -3.625 -24.609 1 92.19 110 LEU A O 1
ATOM 867 N N . THR A 1 111 ? 5.848 -5.793 -25.156 1 89.88 111 THR A N 1
ATOM 868 C CA . THR A 1 111 ? 4.402 -5.672 -25 1 89.88 111 THR A CA 1
ATOM 869 C C . THR A 1 111 ? 4.043 -5.551 -23.516 1 89.88 111 THR A C 1
ATOM 871 O O . THR A 1 111 ? 4.609 -6.242 -22.672 1 89.88 111 THR A O 1
ATOM 874 N N . VAL A 1 112 ? 3.09 -4.645 -23.25 1 93.44 112 VAL A N 1
ATOM 875 C CA . VAL A 1 112 ? 2.676 -4.418 -21.875 1 93.44 112 VAL A CA 1
ATOM 876 C C . VAL A 1 112 ? 1.391 -5.191 -21.594 1 93.44 112 VAL A C 1
ATOM 878 O O . VAL A 1 112 ? 0.337 -4.887 -22.156 1 93.44 112 VAL A O 1
ATOM 881 N N . SER A 1 113 ? 1.502 -6.203 -20.766 1 91.88 113 SER A N 1
ATOM 882 C CA . SER A 1 113 ? 0.339 -7 -20.391 1 91.88 113 SER A CA 1
ATOM 883 C C . SER A 1 113 ? -0.553 -6.246 -19.406 1 91.88 113 SER A C 1
ATOM 885 O O . SER A 1 113 ? -0.17 -5.191 -18.906 1 91.88 113 SER A O 1
ATOM 887 N N . GLU A 1 114 ? -1.705 -6.797 -19.141 1 92.12 114 GLU A N 1
ATOM 888 C CA . GLU A 1 114 ? -2.637 -6.238 -18.156 1 92.12 114 GLU A CA 1
ATOM 889 C C . GLU A 1 114 ? -2.004 -6.156 -16.781 1 92.12 114 GLU A C 1
ATOM 891 O O . GLU A 1 114 ? -2.16 -5.156 -16.078 1 92.12 114 GLU A O 1
ATOM 896 N N . VAL A 1 115 ? -1.289 -7.18 -16.406 1 93.31 115 VAL A N 1
ATOM 897 C CA . VAL A 1 115 ? -0.629 -7.242 -15.109 1 93.31 115 VAL A CA 1
ATOM 898 C C . VAL A 1 115 ? 0.409 -6.129 -15 1 93.31 115 VAL A C 1
ATOM 900 O O . VAL A 1 115 ? 0.469 -5.426 -13.992 1 93.31 115 VAL A O 1
ATOM 903 N N . ALA A 1 116 ? 1.174 -6 -16.031 1 95.56 116 ALA A N 1
ATOM 904 C CA . ALA A 1 116 ? 2.201 -4.961 -16.031 1 95.56 116 ALA A CA 1
ATOM 905 C C . ALA A 1 116 ? 1.573 -3.57 -16 1 95.56 116 ALA A C 1
ATOM 907 O O . ALA A 1 116 ? 2.037 -2.693 -15.266 1 95.56 116 ALA A O 1
ATOM 908 N N . ALA A 1 117 ? 0.528 -3.393 -16.766 1 95.44 117 ALA A N 1
ATOM 909 C CA . ALA A 1 117 ? -0.142 -2.096 -16.828 1 95.44 117 ALA A CA 1
ATOM 910 C C . ALA A 1 117 ? -0.735 -1.722 -15.477 1 95.44 117 ALA A C 1
ATOM 912 O O . ALA A 1 117 ? -0.491 -0.626 -14.969 1 95.44 117 ALA A O 1
ATOM 913 N N . VAL A 1 118 ? -1.476 -2.646 -14.906 1 94.81 118 VAL A N 1
ATOM 914 C CA . VAL A 1 118 ? -2.102 -2.395 -13.617 1 94.81 118 VAL A CA 1
ATOM 915 C C . VAL A 1 118 ? -1.026 -2.154 -12.555 1 94.81 118 VAL A C 1
ATOM 917 O O . VAL A 1 118 ? -1.17 -1.273 -11.703 1 94.81 118 VAL A O 1
ATOM 920 N N . GLY A 1 119 ? 0.021 -2.934 -12.609 1 95.88 119 GLY A N 1
ATOM 921 C CA . GLY A 1 119 ? 1.136 -2.73 -11.703 1 95.88 119 GLY A CA 1
ATOM 922 C C . GLY A 1 119 ? 1.759 -1.352 -11.82 1 95.88 119 GLY A C 1
ATOM 923 O O . GLY A 1 119 ? 2.018 -0.692 -10.812 1 95.88 119 GLY A O 1
ATOM 924 N N . ALA A 1 120 ? 1.994 -0.92 -13.023 1 96.94 120 ALA A N 1
ATOM 925 C CA . ALA A 1 120 ? 2.582 0.396 -13.258 1 96.94 120 ALA A CA 1
ATOM 926 C C . ALA A 1 120 ? 1.646 1.507 -12.789 1 96.94 120 ALA A C 1
ATOM 928 O O . ALA A 1 120 ? 2.084 2.473 -12.164 1 96.94 120 ALA A O 1
ATOM 929 N N . ILE A 1 121 ? 0.382 1.35 -13.062 1 96.5 121 ILE A N 1
ATOM 930 C CA . ILE A 1 121 ? -0.618 2.336 -12.672 1 96.5 121 ILE A CA 1
ATOM 931 C C . ILE A 1 121 ? -0.698 2.414 -11.148 1 96.5 121 ILE A C 1
ATOM 933 O O . ILE A 1 121 ? -0.744 3.506 -10.578 1 96.5 121 ILE A O 1
ATOM 937 N N . SER A 1 122 ? -0.673 1.285 -10.562 1 94.94 122 SER A N 1
ATOM 938 C CA . SER A 1 122 ? -0.707 1.231 -9.102 1 94.94 122 SER A CA 1
ATOM 939 C C . SER A 1 122 ? 0.507 1.928 -8.492 1 94.94 122 SER A C 1
ATOM 941 O O . SER A 1 122 ? 0.379 2.68 -7.527 1 94.94 122 SER A O 1
ATOM 943 N N . ALA A 1 123 ? 1.631 1.629 -9.047 1 95.44 123 ALA A N 1
ATOM 944 C CA . ALA A 1 123 ? 2.85 2.277 -8.57 1 95.44 123 ALA A CA 1
ATOM 945 C C . ALA A 1 123 ? 2.768 3.791 -8.742 1 95.44 123 ALA A C 1
ATOM 947 O O . ALA A 1 123 ? 3.148 4.543 -7.84 1 95.44 123 ALA A O 1
ATOM 948 N N . CYS A 1 124 ? 2.295 4.18 -9.844 1 94.81 124 CYS A N 1
ATOM 949 C CA . CYS A 1 124 ? 2.107 5.598 -10.117 1 94.81 124 CYS A CA 1
ATOM 950 C C . CYS A 1 124 ? 1.157 6.23 -9.102 1 94.81 124 CYS A C 1
ATOM 952 O O . CYS A 1 124 ? 1.399 7.34 -8.625 1 94.81 124 CYS A O 1
ATOM 954 N N . THR A 1 125 ? 0.107 5.559 -8.781 1 93.94 125 THR A N 1
ATOM 955 C CA . THR A 1 125 ? -0.89 6.008 -7.816 1 93.94 125 THR A CA 1
ATOM 956 C C . THR A 1 125 ? -0.268 6.164 -6.43 1 93.94 125 THR A C 1
ATOM 958 O O . THR A 1 125 ? -0.517 7.156 -5.742 1 93.94 125 THR A O 1
ATOM 961 N N . GLN A 1 126 ? 0.523 5.227 -6.066 1 90.31 126 GLN A N 1
ATOM 962 C CA . GLN A 1 126 ? 1.182 5.25 -4.766 1 90.31 126 GLN A CA 1
ATOM 963 C C . GLN A 1 126 ? 2.078 6.477 -4.621 1 90.31 126 GLN A C 1
ATOM 965 O O . GLN A 1 126 ? 2.195 7.043 -3.535 1 90.31 126 GLN A O 1
ATOM 970 N N . LEU A 1 127 ? 2.641 6.914 -5.758 1 90.25 127 LEU A N 1
ATOM 971 C CA . LEU A 1 127 ? 3.582 8.023 -5.742 1 90.25 127 LEU A CA 1
ATOM 972 C C . LEU A 1 127 ? 2.877 9.336 -6.062 1 90.25 127 LEU A C 1
ATOM 974 O O . LEU A 1 127 ? 3.477 10.414 -5.957 1 90.25 127 LEU A O 1
ATOM 978 N N . ALA A 1 128 ? 1.64 9.234 -6.414 1 89.75 128 ALA A N 1
ATOM 979 C CA . ALA A 1 128 ? 0.91 10.398 -6.906 1 89.75 128 ALA A CA 1
ATOM 980 C C . ALA A 1 128 ? 1.706 11.133 -7.984 1 89.75 128 ALA A C 1
ATOM 982 O O . ALA A 1 128 ? 1.84 12.352 -7.945 1 89.75 128 ALA A O 1
ATOM 983 N N . ASP A 1 129 ? 2.309 10.352 -8.883 1 90.44 129 ASP A N 1
ATOM 984 C CA . ASP A 1 129 ? 3.148 10.875 -9.953 1 90.44 129 ASP A CA 1
ATOM 985 C C . ASP A 1 129 ? 2.309 11.297 -11.156 1 90.44 129 ASP A C 1
ATOM 987 O O . ASP A 1 129 ? 2.025 10.484 -12.031 1 90.44 129 ASP A O 1
ATOM 991 N N . VAL A 1 130 ? 2.07 12.531 -11.305 1 86.88 130 VAL A N 1
ATOM 992 C CA . VAL A 1 130 ? 1.154 13.055 -12.312 1 86.88 130 VAL A CA 1
ATOM 993 C C . VAL A 1 130 ? 1.768 12.898 -13.695 1 86.88 130 VAL A C 1
ATOM 995 O O . VAL A 1 130 ? 1.076 12.531 -14.648 1 86.88 130 VAL A O 1
ATOM 998 N N . LYS A 1 131 ? 3.055 13.242 -13.766 1 87.25 131 LYS A N 1
ATOM 999 C CA . LYS A 1 131 ? 3.725 13.141 -15.062 1 87.25 131 LYS A CA 1
ATOM 1000 C C . LYS A 1 131 ? 3.656 11.711 -15.602 1 87.25 131 LYS A C 1
ATOM 1002 O O . LYS A 1 131 ? 3.275 11.5 -16.75 1 87.25 131 LYS A O 1
ATOM 1007 N N . MET A 1 132 ? 3.975 10.766 -14.75 1 91.81 132 MET A N 1
ATOM 1008 C CA . MET A 1 132 ? 3.943 9.367 -15.164 1 91.81 132 MET A CA 1
ATOM 1009 C C . MET A 1 132 ? 2.516 8.914 -15.445 1 91.81 132 MET A C 1
ATOM 1011 O O . MET A 1 132 ? 2.281 8.086 -16.328 1 91.81 132 MET A O 1
ATOM 1015 N N . ALA A 1 133 ? 1.612 9.43 -14.633 1 92.12 133 ALA A N 1
ATOM 1016 C CA . ALA A 1 133 ? 0.206 9.094 -14.844 1 92.12 133 ALA A CA 1
ATOM 1017 C C . ALA A 1 133 ? -0.243 9.469 -16.25 1 92.12 133 ALA A C 1
ATOM 1019 O O . ALA A 1 133 ? -0.902 8.68 -16.938 1 92.12 133 ALA A O 1
ATOM 1020 N N . ASN A 1 134 ? 0.174 10.594 -16.672 1 90.75 134 ASN A N 1
ATOM 1021 C CA . ASN A 1 134 ? -0.169 11.055 -18.016 1 90.75 134 ASN A CA 1
ATOM 1022 C C . ASN A 1 134 ? 0.5 10.203 -19.094 1 90.75 134 ASN A C 1
ATOM 1024 O O . ASN A 1 134 ? -0.111 9.898 -20.125 1 90.75 134 ASN A O 1
ATOM 1028 N N . GLU A 1 135 ? 1.66 9.883 -18.828 1 93.25 135 GLU A N 1
ATOM 1029 C CA . GLU A 1 135 ? 2.387 9.039 -19.781 1 93.25 135 GLU A CA 1
ATOM 1030 C C . GLU A 1 135 ? 1.728 7.672 -19.922 1 93.25 135 GLU A C 1
ATOM 1032 O O . GLU A 1 135 ? 1.571 7.164 -21.031 1 93.25 135 GLU A O 1
ATOM 1037 N N . LEU A 1 136 ? 1.379 7.113 -18.797 1 93.62 136 LEU A N 1
ATOM 1038 C CA . LEU A 1 136 ? 0.725 5.812 -18.797 1 93.62 136 LEU A CA 1
ATOM 1039 C C . LEU A 1 136 ? -0.605 5.871 -19.547 1 93.62 136 LEU A C 1
ATOM 1041 O O . LEU A 1 136 ? -0.909 4.992 -20.359 1 93.62 136 LEU A O 1
ATOM 1045 N N . ALA A 1 137 ? -1.342 6.887 -19.25 1 92.38 137 ALA A N 1
ATOM 1046 C CA . ALA A 1 137 ? -2.627 7.074 -19.922 1 92.38 137 ALA A CA 1
ATOM 1047 C C . ALA A 1 137 ? -2.445 7.203 -21.438 1 92.38 137 ALA A C 1
ATOM 1049 O O . ALA A 1 137 ? -3.211 6.621 -22.203 1 92.38 137 ALA A O 1
ATOM 1050 N N . LYS A 1 138 ? -1.449 7.926 -21.812 1 92.62 138 LYS A N 1
ATOM 1051 C CA . LYS A 1 138 ? -1.146 8.094 -23.234 1 92.62 138 LYS A CA 1
ATOM 1052 C C . LYS A 1 138 ? -0.757 6.766 -23.875 1 92.62 138 LYS A C 1
ATOM 1054 O O . LYS A 1 138 ? -1.192 6.453 -24.984 1 92.62 138 LYS A O 1
ATOM 1059 N N . HIS A 1 139 ? 0.012 6.016 -23.234 1 92.88 139 HIS A N 1
ATOM 1060 C CA . HIS A 1 139 ? 0.427 4.715 -23.734 1 92.88 139 HIS A CA 1
ATOM 1061 C C . HIS A 1 139 ? -0.774 3.805 -23.969 1 92.88 139 HIS A C 1
ATOM 1063 O O . HIS A 1 139 ? -0.823 3.074 -24.969 1 92.88 139 HIS A O 1
ATOM 1069 N N . ILE A 1 140 ? -1.648 3.859 -23.031 1 90.69 140 ILE A N 1
ATOM 1070 C CA . ILE A 1 140 ? -2.844 3.031 -23.141 1 90.69 140 ILE A CA 1
ATOM 1071 C C . ILE A 1 140 ? -3.695 3.508 -24.312 1 90.69 140 ILE A C 1
ATOM 1073 O O . ILE A 1 140 ? -4.238 2.695 -25.062 1 90.69 140 ILE A O 1
ATOM 1077 N N . GLU A 1 141 ? -3.736 4.746 -24.469 1 90.5 141 GLU A N 1
ATOM 1078 C CA . GLU A 1 141 ? -4.477 5.328 -25.578 1 90.5 141 GLU A CA 1
ATOM 1079 C C . GLU A 1 141 ? -3.859 4.938 -26.922 1 90.5 141 GLU A C 1
ATOM 1081 O O . GLU A 1 141 ? -4.574 4.738 -27.906 1 90.5 141 GLU A O 1
ATOM 1086 N N . GLU A 1 142 ? -2.584 4.777 -26.953 1 92.12 142 GLU A N 1
ATOM 1087 C CA . GLU A 1 142 ? -1.853 4.441 -28.172 1 92.12 142 GLU A CA 1
ATOM 1088 C C . GLU A 1 142 ? -1.907 2.941 -28.438 1 92.12 142 GLU A C 1
ATOM 1090 O O . GLU A 1 142 ? -1.431 2.479 -29.484 1 92.12 142 GLU A O 1
ATOM 1095 N N . GLY A 1 143 ? -2.451 2.193 -27.547 1 90.62 143 GLY A N 1
ATOM 1096 C CA . GLY A 1 143 ? -2.662 0.774 -27.781 1 90.62 143 GLY A CA 1
ATOM 1097 C C . GLY A 1 143 ? -1.501 -0.085 -27.312 1 90.62 143 GLY A C 1
ATOM 1098 O O . GLY A 1 143 ? -1.404 -1.258 -27.688 1 90.62 143 GLY A O 1
ATOM 1099 N N . ILE A 1 144 ? -0.619 0.494 -26.531 1 90.5 144 ILE A N 1
ATOM 1100 C CA . ILE A 1 144 ? 0.521 -0.256 -26.016 1 90.5 144 ILE A CA 1
ATOM 1101 C C . ILE A 1 144 ? 0.032 -1.365 -25.094 1 90.5 144 ILE A C 1
ATOM 1103 O O . ILE A 1 144 ? 0.632 -2.439 -25.031 1 90.5 144 ILE A O 1
ATOM 1107 N N . CYS A 1 145 ? -1.019 -1.087 -24.391 1 89.5 145 CYS A N 1
ATOM 1108 C CA . CYS A 1 145 ? -1.696 -2.062 -23.547 1 89.5 145 CYS A CA 1
ATOM 1109 C C . CYS A 1 145 ? -3.189 -2.102 -23.844 1 89.5 145 CYS A C 1
ATOM 1111 O O . CYS A 1 145 ? -3.791 -1.072 -24.156 1 89.5 145 CYS A O 1
ATOM 1113 N N . ARG A 1 146 ? -3.66 -3.297 -23.797 1 86.88 146 ARG A N 1
ATOM 1114 C CA . ARG A 1 146 ? -5.098 -3.439 -24 1 86.88 146 ARG A CA 1
ATOM 1115 C C . ARG A 1 146 ? -5.883 -2.756 -22.891 1 86.88 146 ARG A C 1
ATOM 1117 O O . ARG A 1 146 ? -5.551 -2.902 -21.719 1 86.88 146 ARG A O 1
ATOM 1124 N N . ARG A 1 147 ? -6.883 -2.023 -23.297 1 89.62 147 ARG A N 1
ATOM 1125 C CA . ARG A 1 147 ? -7.742 -1.324 -22.344 1 89.62 147 ARG A CA 1
ATOM 1126 C C . ARG A 1 147 ? -8.836 -2.244 -21.812 1 89.62 147 ARG A C 1
ATOM 1128 O O . ARG A 1 147 ? -9.992 -2.139 -22.219 1 89.62 147 ARG A O 1
ATOM 1135 N N . THR A 1 148 ? -8.523 -3.008 -20.875 1 90.38 148 THR A N 1
ATOM 1136 C CA . THR A 1 148 ? -9.5 -3.873 -20.219 1 90.38 148 THR A CA 1
ATOM 1137 C C . THR A 1 148 ? -10.211 -3.127 -19.094 1 90.38 148 THR A C 1
ATOM 1139 O O . THR A 1 148 ? -9.844 -2.002 -18.75 1 90.38 148 THR A O 1
ATOM 1142 N N . VAL A 1 149 ? -11.25 -3.723 -18.562 1 92 149 VAL A N 1
ATOM 1143 C CA . VAL A 1 149 ? -12 -3.129 -17.453 1 92 149 VAL A CA 1
ATOM 1144 C C . VAL A 1 149 ? -11.078 -2.91 -16.266 1 92 149 VAL A C 1
ATOM 1146 O O . VAL A 1 149 ? -11.195 -1.909 -15.555 1 92 149 VAL A O 1
ATOM 1149 N N . TYR A 1 150 ? -10.102 -3.777 -16.078 1 90.75 150 TYR A N 1
ATOM 1150 C CA . TYR A 1 150 ? -9.164 -3.699 -14.961 1 90.75 150 TYR A CA 1
ATOM 1151 C C . TYR A 1 150 ? -8.219 -2.516 -15.125 1 90.75 150 TYR A C 1
ATOM 1153 O O . TYR A 1 150 ? -7.965 -1.78 -14.164 1 90.75 150 TYR A O 1
ATOM 1161 N N . VAL A 1 151 ? -7.746 -2.361 -16.312 1 93.12 151 VAL A N 1
ATOM 1162 C CA . VAL A 1 151 ? -6.844 -1.254 -16.594 1 93.12 151 VAL A CA 1
ATOM 1163 C C . VAL A 1 151 ? -7.586 0.072 -16.453 1 93.12 151 VAL A C 1
ATOM 1165 O O . VAL A 1 151 ? -7.078 1.014 -15.844 1 93.12 151 VAL A O 1
ATOM 1168 N N . SER A 1 152 ? -8.789 0.084 -16.969 1 94.62 152 SER A N 1
ATOM 1169 C CA . SER A 1 152 ? -9.602 1.296 -16.891 1 94.62 152 SER A CA 1
ATOM 1170 C C . SER A 1 152 ? -9.922 1.659 -15.445 1 94.62 152 SER A C 1
ATOM 1172 O O . SER A 1 152 ? -9.852 2.83 -15.062 1 94.62 152 SER A O 1
ATOM 1174 N N . ASN A 1 153 ? -10.312 0.689 -14.656 1 93.94 153 ASN A N 1
ATOM 1175 C CA . ASN A 1 153 ? -10.555 0.929 -13.234 1 93.94 153 ASN A CA 1
ATOM 1176 C C . ASN A 1 153 ? -9.32 1.5 -12.547 1 93.94 153 ASN A C 1
ATOM 1178 O O . ASN A 1 153 ? -9.422 2.439 -11.75 1 93.94 153 ASN A O 1
ATOM 1182 N N . ALA A 1 154 ? -8.188 0.903 -12.828 1 94.56 154 ALA A N 1
ATOM 1183 C CA . ALA A 1 154 ? -6.934 1.382 -12.258 1 94.56 154 ALA A CA 1
ATOM 1184 C C . ALA A 1 154 ? -6.656 2.822 -12.68 1 94.56 154 ALA A C 1
ATOM 1186 O O . ALA A 1 154 ? -6.191 3.633 -11.875 1 94.56 154 ALA A O 1
ATOM 1187 N N . LEU A 1 155 ? -6.949 3.158 -13.914 1 95.5 155 LEU A N 1
ATOM 1188 C CA . LEU A 1 155 ? -6.734 4.508 -14.43 1 95.5 155 LEU A CA 1
ATOM 1189 C C . LEU A 1 155 ? -7.641 5.508 -13.727 1 95.5 155 LEU A C 1
ATOM 1191 O O . LEU A 1 155 ? -7.203 6.609 -13.383 1 95.5 155 LEU A O 1
ATOM 1195 N N . ILE A 1 156 ? -8.883 5.113 -13.516 1 96.38 156 ILE A N 1
ATOM 1196 C CA . ILE A 1 156 ? -9.812 5.988 -12.805 1 96.38 156 ILE A CA 1
ATOM 1197 C C . ILE A 1 156 ? -9.258 6.316 -11.422 1 96.38 156 ILE A C 1
ATOM 1199 O O . ILE A 1 156 ? -9.211 7.484 -11.031 1 96.38 156 ILE A O 1
ATOM 1203 N N . HIS A 1 157 ? -8.836 5.297 -10.75 1 94.19 157 HIS A N 1
ATOM 1204 C CA . HIS A 1 157 ? -8.281 5.465 -9.414 1 94.19 157 HIS A CA 1
ATOM 1205 C C . HIS A 1 157 ? -7.027 6.328 -9.438 1 94.19 157 HIS A C 1
ATOM 1207 O O . HIS A 1 157 ? -6.852 7.199 -8.578 1 94.19 157 HIS A O 1
ATOM 1213 N N . MET A 1 158 ? -6.238 6.059 -10.383 1 94.88 158 MET A N 1
ATOM 1214 C CA . MET A 1 158 ? -4.984 6.797 -10.492 1 94.88 158 MET A CA 1
ATOM 1215 C C . MET A 1 158 ? -5.246 8.281 -10.758 1 94.88 158 MET A C 1
ATOM 1217 O O . MET A 1 158 ? -4.691 9.141 -10.07 1 94.88 158 MET A O 1
ATOM 1221 N N . HIS A 1 159 ? -6.086 8.578 -11.719 1 95.31 159 HIS A N 1
ATOM 1222 C CA . HIS A 1 159 ? -6.402 9.961 -12.039 1 95.31 159 HIS A CA 1
ATOM 1223 C C . HIS A 1 159 ? -6.988 10.688 -10.828 1 95.31 159 HIS A C 1
ATOM 1225 O O . HIS A 1 159 ? -6.648 11.844 -10.562 1 95.31 159 HIS A O 1
ATOM 1231 N N . SER A 1 160 ? -7.832 9.969 -10.125 1 94.38 160 SER A N 1
ATOM 1232 C CA . SER A 1 160 ? -8.438 10.539 -8.922 1 94.38 160 SER A CA 1
ATOM 1233 C C . SER A 1 160 ? -7.387 10.891 -7.883 1 94.38 160 SER A C 1
ATOM 1235 O O . SER A 1 160 ? -7.371 12.008 -7.363 1 94.38 160 SER A O 1
ATOM 1237 N N . LYS A 1 161 ? -6.516 10.008 -7.652 1 91 161 LYS A N 1
ATOM 1238 C CA . LYS A 1 161 ? -5.496 10.188 -6.629 1 91 161 LYS A CA 1
ATOM 1239 C C . LYS A 1 161 ? -4.477 11.25 -7.051 1 91 161 LYS A C 1
ATOM 1241 O O . LYS A 1 161 ? -3.877 11.914 -6.207 1 91 161 LYS A O 1
ATOM 1246 N N . CYS A 1 162 ? -4.34 11.367 -8.336 1 90 162 CYS A N 1
ATOM 1247 C CA . CYS A 1 162 ? -3.422 12.375 -8.852 1 90 162 CYS A CA 1
ATOM 1248 C C . CYS A 1 162 ? -4.121 13.719 -9.008 1 90 162 CYS A C 1
ATOM 1250 O O . CYS A 1 162 ? -3.541 14.672 -9.539 1 90 162 CYS A O 1
ATOM 1252 N N . GLY A 1 163 ? -5.395 13.82 -8.617 1 89.69 163 GLY A N 1
ATOM 1253 C CA . GLY A 1 163 ? -6.113 15.086 -8.555 1 89.69 163 GLY A CA 1
ATOM 1254 C C . GLY A 1 163 ? -6.793 15.453 -9.859 1 89.69 163 GLY A C 1
ATOM 1255 O O . GLY A 1 163 ? -7.238 16.594 -10.039 1 89.69 163 GLY A O 1
ATOM 1256 N N . ASN A 1 164 ? -6.789 14.578 -10.742 1 92.94 164 ASN A N 1
ATOM 1257 C CA . ASN A 1 164 ? -7.383 14.875 -12.039 1 92.94 164 ASN A CA 1
ATOM 1258 C C . ASN A 1 164 ? -8.742 14.195 -12.203 1 92.94 164 ASN A C 1
ATOM 1260 O O . ASN A 1 164 ? -8.867 13.219 -12.945 1 92.94 164 ASN A O 1
ATOM 1264 N N . ILE A 1 165 ? -9.75 14.766 -11.641 1 95 165 ILE A N 1
ATOM 1265 C CA . ILE A 1 165 ? -11.094 14.188 -11.609 1 95 165 ILE A CA 1
ATOM 1266 C C . ILE A 1 165 ? -11.688 14.188 -13.016 1 95 165 ILE A C 1
ATOM 1268 O O . ILE A 1 165 ? -12.438 13.281 -13.375 1 95 165 ILE A O 1
ATOM 1272 N N . ASP A 1 166 ? -11.297 15.172 -13.812 1 94.38 166 ASP A N 1
ATOM 1273 C CA . ASP A 1 166 ? -11.82 15.242 -15.18 1 94.38 166 ASP A CA 1
ATOM 1274 C C . ASP A 1 166 ? -11.344 14.055 -16.016 1 94.38 166 ASP A C 1
ATOM 1276 O O . ASP A 1 166 ? -12.117 13.461 -16.766 1 94.38 166 ASP A O 1
ATOM 1280 N N . GLN A 1 167 ? -10.125 13.758 -15.836 1 95 167 GLN A N 1
ATOM 1281 C CA . GLN A 1 167 ? -9.578 12.617 -16.562 1 95 167 GLN A CA 1
ATOM 1282 C C . GLN A 1 167 ? -10.172 11.305 -16.047 1 95 167 GLN A C 1
ATOM 1284 O O . GLN A 1 167 ? -10.367 10.367 -16.828 1 95 167 GLN A O 1
ATOM 1289 N N . ALA A 1 168 ? -10.406 11.188 -14.75 1 96.56 168 ALA A N 1
ATOM 1290 C CA . ALA A 1 168 ? -11.055 10.008 -14.188 1 96.56 168 ALA A CA 1
ATOM 1291 C C . ALA A 1 168 ? -12.438 9.805 -14.797 1 96.56 168 ALA A C 1
ATOM 1293 O O . ALA A 1 168 ? -12.797 8.695 -15.188 1 96.56 168 ALA A O 1
ATOM 1294 N N . MET A 1 169 ? -13.141 10.914 -14.922 1 96.88 169 MET A N 1
ATOM 1295 C CA . MET A 1 169 ? -14.484 10.859 -15.492 1 96.88 169 MET A CA 1
ATOM 1296 C C . MET A 1 169 ? -14.43 10.492 -16.969 1 96.88 169 MET A C 1
ATOM 1298 O O . MET A 1 169 ? -15.258 9.711 -17.453 1 96.88 169 MET A O 1
ATOM 1302 N N . LYS A 1 170 ? -13.508 11.062 -17.641 1 95.38 170 LYS A N 1
ATOM 1303 C CA . LYS A 1 170 ? -13.344 10.742 -19.047 1 95.38 170 LYS A CA 1
ATOM 1304 C C . LYS A 1 170 ? -13.055 9.25 -19.25 1 95.38 170 LYS A C 1
ATOM 1306 O O . LYS A 1 170 ? -13.594 8.625 -20.156 1 95.38 170 LYS A O 1
ATOM 1311 N N . GLU A 1 171 ? -12.164 8.734 -18.375 1 95.81 171 GLU A N 1
ATOM 1312 C CA . GLU A 1 171 ? -11.844 7.309 -18.438 1 95.81 171 GLU A CA 1
ATOM 1313 C C . GLU A 1 171 ? -13.086 6.453 -18.203 1 95.81 171 GLU A C 1
ATOM 1315 O O . GLU A 1 171 ? -13.336 5.5 -18.938 1 95.81 171 GLU A O 1
ATOM 1320 N N . PHE A 1 172 ? -13.859 6.73 -17.172 1 97.44 172 PHE A N 1
ATOM 1321 C CA . PHE A 1 172 ? -15.078 6 -16.844 1 97.44 172 PHE A CA 1
ATOM 1322 C C . PHE A 1 172 ? -16.047 6.02 -18.016 1 97.44 172 PHE A C 1
ATOM 1324 O O . PHE A 1 172 ? -16.609 4.984 -18.391 1 97.44 172 PHE A O 1
ATOM 1331 N N . ASN A 1 173 ? -16.172 7.191 -18.641 1 95.69 173 ASN A N 1
ATOM 1332 C CA . ASN A 1 173 ? -17.156 7.375 -19.719 1 95.69 173 ASN A CA 1
ATOM 1333 C C . ASN A 1 173 ? -16.734 6.652 -20.984 1 95.69 173 ASN A C 1
ATOM 1335 O O . ASN A 1 173 ? -17.578 6.336 -21.828 1 95.69 173 ASN A O 1
ATOM 1339 N N . SER A 1 174 ? -15.508 6.422 -21.125 1 93.06 174 SER A N 1
ATOM 1340 C CA . SER A 1 174 ? -15.008 5.75 -22.312 1 93.06 174 SER A CA 1
ATOM 1341 C C . SER A 1 174 ? -15.156 4.238 -22.203 1 93.06 174 SER A C 1
ATOM 1343 O O . SER A 1 174 ? -15.016 3.52 -23.203 1 93.06 174 SER A O 1
ATOM 1345 N N . MET A 1 175 ? -15.5 3.771 -21.016 1 94.75 175 MET A N 1
ATOM 1346 C CA . MET A 1 175 ? -15.586 2.332 -20.781 1 94.75 175 MET A CA 1
ATOM 1347 C C . MET A 1 175 ? -16.812 1.742 -21.469 1 94.75 175 MET A C 1
ATOM 1349 O O . MET A 1 175 ? -17.906 2.295 -21.359 1 94.75 175 MET A O 1
ATOM 1353 N N . LYS A 1 176 ? -16.594 0.639 -22.219 1 91.44 176 LYS A N 1
ATOM 1354 C CA . LYS A 1 176 ? -17.703 -0.082 -22.828 1 91.44 176 LYS A CA 1
ATOM 1355 C C . LYS A 1 176 ? -18.438 -0.934 -21.781 1 91.44 176 LYS A C 1
ATOM 1357 O O . LYS A 1 176 ? -19.656 -1.076 -21.844 1 91.44 176 LYS A O 1
ATOM 1362 N N . ILE A 1 177 ? -17.703 -1.53 -20.984 1 92.06 177 ILE A N 1
ATOM 1363 C CA . ILE A 1 177 ? -18.234 -2.348 -19.891 1 92.06 177 ILE A CA 1
ATOM 1364 C C . ILE A 1 177 ? -17.844 -1.741 -18.547 1 92.06 177 ILE A C 1
ATOM 1366 O O . ILE A 1 177 ? -16.688 -1.392 -18.328 1 92.06 177 ILE A O 1
ATOM 1370 N N . ARG A 1 178 ? -18.859 -1.64 -17.719 1 94.94 178 ARG A N 1
ATOM 1371 C CA . ARG A 1 178 ? -18.656 -1.083 -16.375 1 94.94 178 ARG A CA 1
ATOM 1372 C C . ARG A 1 178 ? -19.156 -2.045 -15.305 1 94.94 178 ARG A C 1
ATOM 1374 O O . ARG A 1 178 ? -20.234 -2.607 -15.422 1 94.94 178 ARG A O 1
ATOM 1381 N N . ASP A 1 179 ? -18.328 -2.266 -14.359 1 92.88 179 ASP A N 1
ATOM 1382 C CA . ASP A 1 179 ? -18.719 -3.143 -13.258 1 92.88 179 ASP A CA 1
ATOM 1383 C C . ASP A 1 179 ? -18.766 -2.377 -11.938 1 92.88 179 ASP A C 1
ATOM 1385 O O . ASP A 1 179 ? -18.75 -1.144 -11.93 1 92.88 179 ASP A O 1
ATOM 1389 N N . VAL A 1 180 ? -18.984 -3.115 -10.828 1 94.62 180 VAL A N 1
ATOM 1390 C CA . VAL A 1 180 ? -19.156 -2.496 -9.516 1 94.62 180 VAL A CA 1
ATOM 1391 C C . VAL A 1 180 ? -17.891 -1.71 -9.148 1 94.62 180 VAL A C 1
ATOM 1393 O O . VAL A 1 180 ? -17.984 -0.645 -8.539 1 94.62 180 VAL A O 1
ATOM 1396 N N . ILE A 1 181 ? -16.75 -2.189 -9.562 1 93.25 181 ILE A N 1
ATOM 1397 C CA . ILE A 1 181 ? -15.484 -1.525 -9.258 1 93.25 181 ILE A CA 1
ATOM 1398 C C . ILE A 1 181 ? -15.383 -0.217 -10.039 1 93.25 181 ILE A C 1
ATOM 1400 O O . ILE A 1 181 ? -14.914 0.794 -9.508 1 93.25 181 ILE A O 1
ATOM 1404 N N . SER A 1 182 ? -15.836 -0.253 -11.25 1 95.94 182 SER A N 1
ATOM 1405 C CA . SER A 1 182 ? -15.836 0.947 -12.078 1 95.94 182 SER A CA 1
ATOM 1406 C C . SER A 1 182 ? -16.656 2.064 -11.43 1 95.94 182 SER A C 1
ATOM 1408 O O . SER A 1 182 ? -16.141 3.162 -11.211 1 95.94 182 SER A O 1
ATOM 1410 N N . TYR A 1 183 ? -17.859 1.718 -11.117 1 97.44 183 TYR A N 1
ATOM 1411 C CA . TYR A 1 183 ? -18.75 2.697 -10.516 1 97.44 183 TYR A CA 1
ATOM 1412 C C . TYR A 1 183 ? -18.234 3.146 -9.156 1 97.44 183 TYR A C 1
ATOM 1414 O O . TYR A 1 183 ? -18.203 4.344 -8.859 1 97.44 183 TYR A O 1
ATOM 1422 N N . THR A 1 184 ? -17.844 2.197 -8.352 1 96.62 184 THR A N 1
ATOM 1423 C CA . THR A 1 184 ? -17.344 2.516 -7.016 1 96.62 184 THR A CA 1
ATOM 1424 C C . THR A 1 184 ? -16.125 3.436 -7.098 1 96.62 184 THR A C 1
ATOM 1426 O O . THR A 1 184 ? -16.016 4.383 -6.32 1 96.62 184 THR A O 1
ATOM 1429 N N . SER A 1 185 ? -15.203 3.148 -8.023 1 96.19 185 SER A N 1
ATOM 1430 C CA . SER A 1 185 ? -14.016 3.975 -8.195 1 96.19 185 SER A CA 1
ATOM 1431 C C . SER A 1 185 ? -14.383 5.41 -8.562 1 96.19 185 SER A C 1
ATOM 1433 O O . SER A 1 185 ? -13.828 6.359 -8.008 1 96.19 185 SER A O 1
ATOM 1435 N N . LEU A 1 186 ? -15.289 5.523 -9.469 1 97.81 186 LEU A N 1
ATOM 1436 C CA . LEU A 1 186 ? -15.68 6.867 -9.891 1 97.81 186 LEU A CA 1
ATOM 1437 C C . LEU A 1 186 ? -16.422 7.59 -8.766 1 97.81 186 LEU A C 1
ATOM 1439 O O . LEU A 1 186 ? -16.156 8.766 -8.508 1 97.81 186 LEU A O 1
ATOM 1443 N N . ILE A 1 187 ? -17.359 6.914 -8.102 1 97.94 187 ILE A N 1
ATOM 1444 C CA . ILE A 1 187 ? -18.125 7.496 -7 1 97.94 187 ILE A CA 1
ATOM 1445 C C . ILE A 1 187 ? -17.172 7.953 -5.902 1 97.94 187 ILE A C 1
ATOM 1447 O O . ILE A 1 187 ? -17.297 9.07 -5.387 1 97.94 187 ILE A O 1
ATOM 1451 N N . THR A 1 188 ? -16.25 7.129 -5.582 1 96.75 188 THR A N 1
ATOM 1452 C CA . THR A 1 188 ? -15.242 7.473 -4.582 1 96.75 188 THR A CA 1
ATOM 1453 C C . THR A 1 188 ? -14.43 8.688 -5.023 1 96.75 188 THR A C 1
ATOM 1455 O O . THR A 1 188 ? -14.172 9.594 -4.227 1 96.75 188 THR A O 1
ATOM 1458 N N . ALA A 1 189 ? -14.031 8.648 -6.293 1 95.31 189 ALA A N 1
ATOM 1459 C CA . ALA A 1 189 ? -13.25 9.758 -6.836 1 95.31 189 ALA A CA 1
ATOM 1460 C C . ALA A 1 189 ? -14.016 11.078 -6.719 1 95.31 189 ALA A C 1
ATOM 1462 O O . ALA A 1 189 ? -13.469 12.07 -6.238 1 95.31 189 ALA A O 1
ATOM 1463 N N . LEU A 1 190 ? -15.203 11.039 -7.066 1 96.62 190 LEU A N 1
ATOM 1464 C CA . LEU A 1 190 ? -16.031 12.234 -7.031 1 96.62 190 LEU A CA 1
ATOM 1465 C C . LEU A 1 190 ? -16.25 12.703 -5.598 1 96.62 190 LEU A C 1
ATOM 1467 O O . LEU A 1 190 ? -16.125 13.891 -5.297 1 96.62 190 LEU A O 1
ATOM 1471 N N . ALA A 1 191 ? -16.578 11.781 -4.715 1 95.69 191 ALA A N 1
ATOM 1472 C CA . ALA A 1 191 ? -16.781 12.102 -3.305 1 95.69 191 ALA A CA 1
ATOM 1473 C C . ALA A 1 191 ? -15.531 12.727 -2.699 1 95.69 191 ALA A C 1
ATOM 1475 O O . ALA A 1 191 ? -15.609 13.742 -2.004 1 95.69 191 ALA A O 1
ATOM 1476 N N . ASP A 1 192 ? -14.398 12.227 -3.033 1 91.56 192 ASP A N 1
ATOM 1477 C CA . ASP A 1 192 ? -13.125 12.703 -2.496 1 91.56 192 ASP A CA 1
ATOM 1478 C C . ASP A 1 192 ? -12.789 14.094 -3.021 1 91.56 192 ASP A C 1
ATOM 1480 O O . ASP A 1 192 ? -12.047 14.844 -2.385 1 91.56 192 ASP A O 1
ATOM 1484 N N . HIS A 1 193 ? -13.312 14.406 -4.133 1 92.12 193 HIS A N 1
ATOM 1485 C CA . HIS A 1 193 ? -13 15.695 -4.738 1 92.12 193 HIS A CA 1
ATOM 1486 C C . HIS A 1 193 ? -14.133 16.688 -4.516 1 92.12 193 HIS A C 1
ATOM 1488 O O . HIS A 1 193 ? -14.258 17.672 -5.258 1 92.12 193 HIS A O 1
ATOM 1494 N N . GLY A 1 194 ? -15.023 16.391 -3.592 1 89.62 194 GLY A N 1
ATOM 1495 C CA . GLY A 1 194 ? -16.047 17.328 -3.152 1 89.62 194 GLY A CA 1
ATOM 1496 C C . GLY A 1 194 ? -17.234 17.391 -4.09 1 89.62 194 GLY A C 1
ATOM 1497 O O . GLY A 1 194 ? -18.031 18.328 -4.027 1 89.62 194 GLY A O 1
ATOM 1498 N N . LYS A 1 195 ? -17.266 16.516 -5 1 95.69 195 LYS A N 1
ATOM 1499 C CA . LYS A 1 195 ? -18.391 16.469 -5.934 1 95.69 195 LYS A CA 1
ATOM 1500 C C . LYS A 1 195 ? -19.453 15.469 -5.484 1 95.69 195 LYS A C 1
ATOM 1502 O O . LYS A 1 195 ? -19.781 14.547 -6.227 1 95.69 195 LYS A O 1
ATOM 1507 N N . ALA A 1 196 ? -20 15.75 -4.34 1 95.94 196 ALA A N 1
ATOM 1508 C CA . ALA A 1 196 ? -20.906 14.836 -3.654 1 95.94 196 ALA A CA 1
ATOM 1509 C C . ALA A 1 196 ? -22.141 14.57 -4.492 1 95.94 196 ALA A C 1
ATOM 1511 O O . ALA A 1 196 ? -22.562 13.414 -4.648 1 95.94 196 ALA A O 1
ATOM 1512 N N . MET A 1 197 ? -22.672 15.609 -5.074 1 97 197 MET A N 1
ATOM 1513 C CA . MET A 1 197 ? -23.906 15.453 -5.84 1 97 197 MET A CA 1
ATOM 1514 C C . MET A 1 197 ? -23.672 14.594 -7.078 1 97 197 MET A C 1
ATOM 1516 O O . MET A 1 197 ? -24.5 13.742 -7.414 1 97 197 MET A O 1
ATOM 1520 N N . GLU A 1 198 ? -22.609 14.852 -7.707 1 97.25 198 GLU A N 1
ATOM 1521 C CA . GLU A 1 198 ? -22.266 14.031 -8.867 1 97.25 198 GLU A CA 1
ATOM 1522 C C . GLU A 1 198 ? -22.031 12.578 -8.461 1 97.25 198 GLU A C 1
ATOM 1524 O O . GLU A 1 198 ? -22.469 11.656 -9.164 1 97.25 198 GLU A O 1
ATOM 1529 N N . ALA A 1 199 ? -21.297 12.344 -7.359 1 98.19 199 ALA A N 1
ATOM 1530 C CA . ALA A 1 199 ? -21.062 11 -6.844 1 98.19 199 ALA A CA 1
ATOM 1531 C C . ALA A 1 199 ? -22.391 10.258 -6.633 1 98.19 199 ALA A C 1
ATOM 1533 O O . ALA A 1 199 ? -22.547 9.117 -7.074 1 98.19 199 ALA A O 1
ATOM 1534 N N . LEU A 1 200 ? -23.344 10.938 -6.043 1 98.38 200 LEU A N 1
ATOM 1535 C CA . LEU A 1 200 ? -24.625 10.312 -5.73 1 98.38 200 LEU A CA 1
ATOM 1536 C C . LEU A 1 200 ? -25.438 10.062 -7 1 98.38 200 LEU A C 1
ATOM 1538 O O . LEU A 1 200 ? -26.172 9.078 -7.082 1 98.38 200 LEU A O 1
ATOM 1542 N N . SER A 1 201 ? -25.281 10.969 -7.973 1 98.25 201 SER A N 1
ATOM 1543 C CA . SER A 1 201 ? -25.938 10.742 -9.258 1 98.25 201 SER A CA 1
ATOM 1544 C C . SER A 1 201 ? -25.453 9.461 -9.914 1 98.25 201 SER A C 1
ATOM 1546 O O . SER A 1 201 ? -26.234 8.711 -10.492 1 98.25 201 SER A O 1
ATOM 1548 N N . PHE A 1 202 ? -24.203 9.172 -9.82 1 98.5 202 PHE A N 1
ATOM 1549 C CA . PHE A 1 202 ? -23.641 7.953 -10.406 1 98.5 202 PHE A CA 1
ATOM 1550 C C . PHE A 1 202 ? -24.047 6.73 -9.594 1 98.5 202 PHE A C 1
ATOM 1552 O O . PHE A 1 202 ? -24.172 5.629 -10.133 1 98.5 202 PHE A O 1
ATOM 1559 N N . PHE A 1 203 ? -24.25 6.941 -8.336 1 98.62 203 PHE A N 1
ATOM 1560 C CA . PHE A 1 203 ? -24.75 5.84 -7.531 1 98.62 203 PHE A CA 1
ATOM 1561 C C . PHE A 1 203 ? -26.156 5.43 -8 1 98.62 203 PHE A C 1
ATOM 1563 O O . PHE A 1 203 ? -26.438 4.238 -8.141 1 98.62 203 PHE A O 1
ATOM 1570 N N . VAL A 1 204 ? -26.906 6.434 -8.188 1 98 204 VAL A N 1
ATOM 1571 C CA . VAL A 1 204 ? -28.25 6.172 -8.695 1 98 204 VAL A CA 1
ATOM 1572 C C . VAL A 1 204 ? -28.172 5.477 -10.055 1 98 204 VAL A C 1
ATOM 1574 O O . VAL A 1 204 ? -28.906 4.527 -10.32 1 98 204 VAL A O 1
ATOM 1577 N N . GLU A 1 205 ? -27.328 5.93 -10.875 1 97.75 205 GLU A N 1
ATOM 1578 C CA . GLU A 1 205 ? -27.125 5.301 -12.18 1 97.75 205 GLU A CA 1
ATOM 1579 C C . GLU A 1 205 ? -26.688 3.846 -12.023 1 97.75 205 GLU A C 1
ATOM 1581 O O . GLU A 1 205 ? -27.172 2.973 -12.758 1 97.75 205 GLU A O 1
ATOM 1586 N N . MET A 1 206 ? -25.719 3.625 -11.078 1 97.94 206 MET A N 1
ATOM 1587 C CA . MET A 1 206 ? -25.25 2.275 -10.781 1 97.94 206 MET A CA 1
ATOM 1588 C C . MET A 1 206 ? -26.422 1.353 -10.453 1 97.94 206 MET A C 1
ATOM 1590 O O . MET A 1 206 ? -26.5 0.24 -10.977 1 97.94 206 MET A O 1
ATOM 1594 N N . LEU A 1 207 ? -27.328 1.819 -9.648 1 97.31 207 LEU A N 1
ATOM 1595 C CA . LEU A 1 207 ? -28.5 1.04 -9.242 1 97.31 207 LEU A CA 1
ATOM 1596 C C . LEU A 1 207 ? -29.438 0.803 -10.422 1 97.31 207 LEU A C 1
ATOM 1598 O O . LEU A 1 207 ? -30 -0.282 -10.562 1 97.31 207 LEU A O 1
ATOM 1602 N N . LYS A 1 208 ? -29.594 1.781 -11.273 1 96.94 208 LYS A N 1
ATOM 1603 C CA . LYS A 1 208 ? -30.453 1.659 -12.453 1 96.94 208 LYS A CA 1
ATOM 1604 C C . LYS A 1 208 ? -29.938 0.579 -13.398 1 96.94 208 LYS A C 1
ATOM 1606 O O . LYS A 1 208 ? -30.719 -0.097 -14.062 1 96.94 208 LYS A O 1
ATOM 1611 N N . HIS A 1 209 ? -28.656 0.424 -13.484 1 96.38 209 HIS A N 1
ATOM 1612 C CA . HIS A 1 209 ? -28.047 -0.576 -14.352 1 96.38 209 HIS A CA 1
ATOM 1613 C C . HIS A 1 209 ? -27.953 -1.929 -13.656 1 96.38 209 HIS A C 1
ATOM 1615 O O . HIS A 1 209 ? -27.312 -2.852 -14.156 1 96.38 209 HIS A O 1
ATOM 1621 N N . VAL A 1 210 ? -28.5 -2.025 -12.484 1 96.19 210 VAL A N 1
ATOM 1622 C CA . VAL A 1 210 ? -28.625 -3.258 -11.711 1 96.19 210 VAL A CA 1
ATOM 1623 C C . VAL A 1 210 ? -27.234 -3.783 -11.344 1 96.19 210 VAL A C 1
ATOM 1625 O O . VAL A 1 210 ? -26.969 -4.977 -11.477 1 96.19 210 VAL A O 1
ATOM 1628 N N . ILE A 1 211 ? -26.375 -2.863 -11.133 1 96.31 211 ILE A N 1
ATOM 1629 C CA . ILE A 1 211 ? -25.062 -3.211 -10.594 1 96.31 211 ILE A CA 1
ATOM 1630 C C . ILE A 1 211 ? -25.094 -3.135 -9.07 1 96.31 211 ILE A C 1
ATOM 1632 O O . ILE A 1 211 ? -25.375 -2.082 -8.5 1 96.31 211 ILE A O 1
ATOM 1636 N N . LYS A 1 212 ? -24.844 -4.234 -8.43 1 95.62 212 LYS A N 1
ATOM 1637 C CA . LYS A 1 212 ? -24.953 -4.305 -6.977 1 95.62 212 LYS A CA 1
ATOM 1638 C C . LYS A 1 212 ? -23.797 -3.59 -6.297 1 95.62 212 LYS A C 1
ATOM 1640 O O . LYS A 1 212 ? -22.625 -3.932 -6.523 1 95.62 212 LYS A O 1
ATOM 1645 N N . PRO A 1 213 ? -24.094 -2.6 -5.41 1 96.5 213 PRO A N 1
ATOM 1646 C CA . PRO A 1 213 ? -23.031 -1.934 -4.66 1 96.5 213 PRO A CA 1
ATOM 1647 C C . PRO A 1 213 ? -22.391 -2.844 -3.621 1 96.5 213 PRO A C 1
ATOM 1649 O O . PRO A 1 213 ? -22.953 -3.883 -3.268 1 96.5 213 PRO A O 1
ATOM 1652 N N . ASN A 1 214 ? -21.203 -2.482 -3.281 1 92.56 214 ASN A N 1
ATOM 1653 C CA . ASN A 1 214 ? -20.516 -3.23 -2.238 1 92.56 214 ASN A CA 1
ATOM 1654 C C . ASN A 1 214 ? -20.156 -2.34 -1.049 1 92.56 214 ASN A C 1
ATOM 1656 O O . ASN A 1 214 ? -20.641 -1.208 -0.954 1 92.56 214 ASN A O 1
ATOM 1660 N N . GLN A 1 215 ? -19.422 -2.889 -0.06 1 91.81 215 GLN A N 1
ATOM 1661 C CA . GLN A 1 215 ? -19.062 -2.184 1.166 1 91.81 215 GLN A CA 1
ATOM 1662 C C . GLN A 1 215 ? -18.359 -0.868 0.858 1 91.81 215 GLN A C 1
ATOM 1664 O O . GLN A 1 215 ? -18.641 0.16 1.474 1 91.81 215 GLN A O 1
ATOM 1669 N N . ILE A 1 216 ? -17.484 -0.884 -0.105 1 92.12 216 ILE A N 1
ATOM 1670 C CA . ILE A 1 216 ? -16.672 0.289 -0.433 1 92.12 216 ILE A CA 1
ATOM 1671 C C . ILE A 1 216 ? -17.562 1.347 -1.098 1 92.12 216 ILE A C 1
ATOM 1673 O O . ILE A 1 216 ? -17.375 2.545 -0.86 1 92.12 216 ILE A O 1
ATOM 1677 N N . THR A 1 217 ? -18.469 0.868 -1.9 1 96.94 217 THR A N 1
ATOM 1678 C CA . THR A 1 217 ? -19.422 1.787 -2.525 1 96.94 217 THR A CA 1
ATOM 1679 C C . THR A 1 217 ? -20.141 2.621 -1.471 1 96.94 217 THR A C 1
ATOM 1681 O O . THR A 1 217 ? -20.203 3.848 -1.577 1 96.94 217 THR A O 1
ATOM 1684 N N . PHE A 1 218 ? -20.609 1.957 -0.482 1 97.75 218 PHE A N 1
ATOM 1685 C CA . PHE A 1 218 ? -21.438 2.631 0.513 1 97.75 218 PHE A CA 1
ATOM 1686 C C . PHE A 1 218 ? -20.594 3.531 1.402 1 97.75 218 PHE A C 1
ATOM 1688 O O . PHE A 1 218 ? -21.078 4.539 1.92 1 97.75 218 PHE A O 1
ATOM 1695 N N . VAL A 1 219 ? -19.359 3.211 1.609 1 95.56 219 VAL A N 1
ATOM 1696 C CA . VAL A 1 219 ? -18.469 4.133 2.318 1 95.56 219 VAL A CA 1
ATOM 1697 C C . VAL A 1 219 ? -18.422 5.469 1.577 1 95.56 219 VAL A C 1
ATOM 1699 O O . VAL A 1 219 ? -18.547 6.531 2.189 1 95.56 219 VAL A O 1
ATOM 1702 N N . SER A 1 220 ? -18.25 5.344 0.279 1 97.12 220 SER A N 1
ATOM 1703 C CA . SER A 1 220 ? -18.141 6.547 -0.539 1 97.12 220 SER A CA 1
ATOM 1704 C C . SER A 1 220 ? -19.469 7.301 -0.61 1 97.12 220 SER A C 1
ATOM 1706 O O . SER A 1 220 ? -19.484 8.531 -0.538 1 97.12 220 SER A O 1
ATOM 1708 N N . VAL A 1 221 ? -20.516 6.57 -0.698 1 98.44 221 VAL A N 1
ATOM 1709 C CA . VAL A 1 221 ? -21.844 7.16 -0.818 1 98.44 221 VAL A CA 1
ATOM 1710 C C . VAL A 1 221 ? -22.203 7.871 0.481 1 98.44 221 VAL A C 1
ATOM 1712 O O . VAL A 1 221 ? -22.641 9.023 0.462 1 98.44 221 VAL A O 1
ATOM 1715 N N . LEU A 1 222 ? -22.047 7.184 1.598 1 98.06 222 LEU A N 1
ATOM 1716 C CA . LEU A 1 222 ? -22.359 7.785 2.891 1 98.06 222 LEU A CA 1
ATOM 1717 C C . LEU A 1 222 ? -21.406 8.945 3.188 1 98.06 222 LEU A C 1
ATOM 1719 O O . LEU A 1 222 ? -21.828 9.953 3.771 1 98.06 222 LEU A O 1
ATOM 1723 N N . GLY A 1 223 ? -20.188 8.797 2.787 1 97.06 223 GLY A N 1
ATOM 1724 C CA . GLY A 1 223 ? -19.25 9.906 2.895 1 97.06 223 GLY A CA 1
ATOM 1725 C C . GLY A 1 223 ? -19.688 11.125 2.109 1 97.06 223 GLY A C 1
ATOM 1726 O O . GLY A 1 223 ? -19.578 12.25 2.602 1 97.06 223 GLY A O 1
ATOM 1727 N N . ALA A 1 224 ? -20.109 10.867 0.919 1 97.06 224 ALA A N 1
ATOM 1728 C CA . ALA A 1 224 ? -20.609 11.953 0.085 1 97.06 224 ALA A CA 1
ATOM 1729 C C . ALA A 1 224 ? -21.812 12.648 0.742 1 97.06 224 ALA A C 1
ATOM 1731 O O . ALA A 1 224 ? -21.891 13.883 0.741 1 97.06 224 ALA A O 1
ATOM 1732 N N . CYS A 1 225 ? -22.719 11.891 1.311 1 97.44 225 CYS A N 1
ATOM 1733 C CA . CYS A 1 225 ? -23.859 12.461 2.006 1 97.44 225 CYS A CA 1
ATOM 1734 C C . CYS A 1 225 ? -23.422 13.305 3.195 1 97.44 225 CYS A C 1
ATOM 1736 O O . CYS A 1 225 ? -23.969 14.375 3.439 1 97.44 225 CYS A O 1
ATOM 1738 N N . SER A 1 226 ? -22.484 12.805 3.904 1 96.06 226 SER A N 1
ATOM 1739 C CA . SER A 1 226 ? -21.953 13.531 5.059 1 96.06 226 SER A CA 1
ATOM 1740 C C . SER A 1 226 ? -21.344 14.859 4.641 1 96.06 226 SER A C 1
ATOM 1742 O O . SER A 1 226 ? -21.656 15.898 5.223 1 96.06 226 SER A O 1
ATOM 1744 N N . HIS A 1 227 ? -20.562 14.914 3.625 1 92.75 227 HIS A N 1
ATOM 1745 C CA . HIS A 1 227 ? -19.891 16.109 3.143 1 92.75 227 HIS A CA 1
ATOM 1746 C C . HIS A 1 227 ? -20.906 17.141 2.643 1 92.75 227 HIS A C 1
ATOM 1748 O O . HIS A 1 227 ? -20.703 18.344 2.818 1 92.75 227 HIS A O 1
ATOM 1754 N N . ALA A 1 228 ? -21.969 16.609 2.049 1 94.69 228 ALA A N 1
ATOM 1755 C CA . ALA A 1 228 ? -22.953 17.5 1.439 1 94.69 228 ALA A CA 1
ATOM 1756 C C . ALA A 1 228 ? -24.062 17.844 2.424 1 94.69 228 ALA A C 1
ATOM 1758 O O . ALA A 1 228 ? -24.938 18.656 2.123 1 94.69 228 ALA A O 1
ATOM 1759 N N . GLY A 1 229 ? -24.047 17.234 3.547 1 94.44 229 GLY A N 1
ATOM 1760 C CA . GLY A 1 229 ? -25.062 17.5 4.555 1 94.44 229 GLY A CA 1
ATOM 1761 C C . GLY A 1 229 ? -26.438 16.969 4.176 1 94.44 229 GLY A C 1
ATOM 1762 O O . GLY A 1 229 ? -27.453 17.594 4.48 1 94.44 229 GLY A O 1
ATOM 1763 N N . LEU A 1 230 ? -26.438 15.859 3.453 1 97.12 230 LEU A N 1
ATOM 1764 C CA . LEU A 1 230 ? -27.688 15.273 3.006 1 97.12 230 LEU A CA 1
ATOM 1765 C C . LEU A 1 230 ? -28.188 14.219 3.994 1 97.12 230 LEU A C 1
ATOM 1767 O O . LEU A 1 230 ? -28.031 13.016 3.75 1 97.12 230 LEU A O 1
ATOM 1771 N N . VAL A 1 231 ? -28.859 14.633 4.973 1 97.62 231 VAL A N 1
ATOM 1772 C CA . VAL A 1 231 ? -29.219 13.805 6.125 1 97.62 231 VAL A CA 1
ATOM 1773 C C . VAL A 1 231 ? -30.219 12.727 5.703 1 97.62 231 VAL A C 1
ATOM 1775 O O . VAL A 1 231 ? -29.969 11.539 5.926 1 97.62 231 VAL A O 1
ATOM 1778 N N . GLU A 1 232 ? -31.281 13.117 5.062 1 97.75 232 GLU A N 1
ATOM 1779 C CA . GLU A 1 232 ? -32.312 12.156 4.73 1 97.75 232 GLU A CA 1
ATOM 1780 C C . GLU A 1 232 ? -31.828 11.141 3.697 1 97.75 232 GLU A C 1
ATOM 1782 O O . GLU A 1 232 ? -32.125 9.945 3.807 1 97.75 232 GLU A O 1
ATOM 1787 N N . GLU A 1 233 ? -31.109 11.578 2.73 1 97.31 233 GLU A N 1
ATOM 1788 C CA . GLU A 1 233 ? -30.531 10.664 1.758 1 97.31 233 GLU A CA 1
ATOM 1789 C C . GLU A 1 233 ? -29.547 9.703 2.428 1 97.31 233 GLU A C 1
ATOM 1791 O O . GLU A 1 233 ? -29.562 8.5 2.152 1 97.31 233 GLU A O 1
ATOM 1796 N N . GLY A 1 234 ? -28.688 10.25 3.289 1 98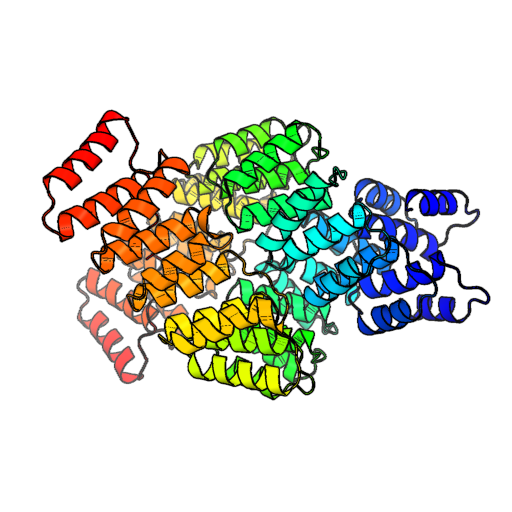.06 234 GLY A N 1
ATOM 1797 C CA . GLY A 1 234 ? -27.75 9.43 4.02 1 98.06 234 GLY A CA 1
ATOM 1798 C C . GLY A 1 234 ? -28.406 8.328 4.828 1 98.06 234 GLY A C 1
ATOM 1799 O O . GLY A 1 234 ? -27.969 7.176 4.797 1 98.06 234 GLY A O 1
ATOM 1800 N N . MET A 1 235 ? -29.453 8.742 5.48 1 97.81 235 MET A N 1
ATOM 1801 C CA . MET A 1 235 ? -30.188 7.773 6.293 1 97.81 235 MET A CA 1
ATOM 1802 C C . MET A 1 235 ? -30.812 6.695 5.418 1 97.81 235 MET A C 1
ATOM 1804 O O . MET A 1 235 ? -30.828 5.52 5.785 1 97.81 235 MET A O 1
ATOM 1808 N N . ARG A 1 236 ? -31.328 7.086 4.359 1 97.69 236 ARG A N 1
ATOM 1809 C CA . ARG A 1 236 ? -31.938 6.145 3.426 1 97.69 236 ARG A CA 1
ATOM 1810 C C . ARG A 1 236 ? -30.906 5.156 2.891 1 97.69 236 ARG A C 1
ATOM 1812 O O . ARG A 1 236 ? -31.156 3.951 2.854 1 97.69 236 ARG A O 1
ATOM 1819 N N . TYR A 1 237 ? -29.781 5.656 2.455 1 98.31 237 TYR A N 1
ATOM 1820 C CA . TYR A 1 237 ? -28.734 4.797 1.892 1 98.31 237 TYR A CA 1
ATOM 1821 C C . TYR A 1 237 ? -28.156 3.885 2.959 1 98.31 237 TYR A C 1
ATOM 1823 O O . TYR A 1 237 ? -27.812 2.732 2.682 1 98.31 237 TYR A O 1
ATOM 1831 N N . PHE A 1 238 ? -28.016 4.387 4.172 1 97.88 238 PHE A N 1
ATOM 1832 C CA . PHE A 1 238 ? -27.531 3.559 5.273 1 97.88 238 PHE A CA 1
ATOM 1833 C C . PHE A 1 238 ? -28.469 2.379 5.512 1 97.88 238 PHE A C 1
ATOM 1835 O O . PHE A 1 238 ? -28.016 1.242 5.664 1 97.88 238 PHE A O 1
ATOM 1842 N N . ALA A 1 239 ? -29.719 2.701 5.504 1 96.69 239 ALA A N 1
ATOM 1843 C CA . ALA A 1 239 ? -30.719 1.646 5.691 1 96.69 239 ALA A CA 1
ATOM 1844 C C . ALA A 1 239 ? -30.703 0.666 4.52 1 96.69 239 ALA A C 1
ATOM 1846 O O . ALA A 1 239 ? -30.891 -0.537 4.707 1 96.69 239 ALA A O 1
ATOM 1847 N N . MET A 1 240 ? -30.469 1.143 3.377 1 97.5 240 MET A N 1
ATOM 1848 C CA . MET A 1 240 ? -30.469 0.361 2.145 1 97.5 240 MET A CA 1
ATOM 1849 C C . MET A 1 240 ? -29.406 -0.732 2.197 1 97.5 240 MET A C 1
ATOM 1851 O O . MET A 1 240 ? -29.578 -1.804 1.616 1 97.5 240 MET A O 1
ATOM 1855 N N . MET A 1 241 ? -28.25 -0.476 2.885 1 97.06 241 MET A N 1
ATOM 1856 C CA . MET A 1 241 ? -27.156 -1.438 2.973 1 97.06 241 MET A CA 1
ATOM 1857 C C . MET A 1 241 ? -27.672 -2.801 3.428 1 97.06 241 MET A C 1
ATOM 1859 O O . MET A 1 241 ? -27.484 -3.803 2.732 1 97.06 241 MET A O 1
ATOM 1863 N N . THR A 1 242 ? -28.391 -2.811 4.535 1 95.31 242 THR A N 1
ATOM 1864 C CA . THR A 1 242 ? -28.844 -4.07 5.113 1 95.31 242 THR A CA 1
ATOM 1865 C C . THR A 1 242 ? -30.156 -4.504 4.5 1 95.31 242 THR A C 1
ATOM 1867 O O . THR A 1 242 ? -30.328 -5.668 4.121 1 95.31 242 THR A O 1
ATOM 1870 N N . GLN A 1 243 ? -31.062 -3.615 4.328 1 96.5 243 GLN A N 1
ATOM 1871 C CA . GLN A 1 243 ? -32.438 -3.932 3.961 1 96.5 243 GLN A CA 1
ATOM 1872 C C . GLN A 1 243 ? -32.531 -4.406 2.512 1 96.5 243 GLN A C 1
ATOM 1874 O O . GLN A 1 243 ? -33.344 -5.285 2.188 1 96.5 243 GLN A O 1
ATOM 1879 N N . VAL A 1 244 ? -31.766 -3.824 1.692 1 96.5 244 VAL A N 1
ATOM 1880 C CA . VAL A 1 244 ? -31.891 -4.117 0.269 1 96.5 244 VAL A CA 1
ATOM 1881 C C . VAL A 1 244 ? -30.75 -5.023 -0.18 1 96.5 244 VAL A C 1
ATOM 1883 O O . VAL A 1 244 ? -30.953 -5.988 -0.919 1 96.5 244 VAL A O 1
ATOM 1886 N N . PHE A 1 245 ? -29.531 -4.801 0.351 1 96.25 245 PHE A N 1
ATOM 1887 C CA . PHE A 1 245 ? -28.375 -5.461 -0.255 1 96.25 245 PHE A CA 1
ATOM 1888 C C . PHE A 1 245 ? -27.766 -6.477 0.706 1 96.25 245 PHE A C 1
ATOM 1890 O O . PHE A 1 245 ? -26.828 -7.191 0.349 1 96.25 245 PHE A O 1
ATOM 1897 N N . GLY A 1 246 ? -28.281 -6.512 1.921 1 94.38 246 GLY A N 1
ATOM 1898 C CA . GLY A 1 246 ? -27.797 -7.477 2.893 1 94.38 246 GLY A CA 1
ATOM 1899 C C . GLY A 1 246 ? -26.375 -7.203 3.35 1 94.38 246 GLY A C 1
ATOM 1900 O O . GLY A 1 246 ? -25.656 -8.125 3.734 1 94.38 246 GLY A O 1
ATOM 1901 N N . ILE A 1 247 ? -25.906 -6 3.25 1 92.81 247 ILE A N 1
ATOM 1902 C CA . ILE A 1 247 ? -24.562 -5.602 3.654 1 92.81 247 ILE A CA 1
ATOM 1903 C C . ILE A 1 247 ? -24.594 -5.062 5.082 1 92.81 247 ILE A C 1
ATOM 1905 O O . ILE A 1 247 ? -25.297 -4.094 5.375 1 92.81 247 ILE A O 1
ATOM 1909 N N . ASN A 1 248 ? -23.875 -5.668 5.961 1 90.12 248 ASN A N 1
ATOM 1910 C CA . ASN A 1 248 ? -23.766 -5.168 7.328 1 90.12 248 ASN A CA 1
ATOM 1911 C C . ASN A 1 248 ? -22.797 -3.992 7.422 1 90.12 248 ASN A C 1
ATOM 1913 O O . ASN A 1 248 ? -21.672 -4.082 6.953 1 90.12 248 ASN A O 1
ATOM 1917 N N . PRO A 1 249 ? -23.25 -2.938 8.039 1 92.31 249 PRO A N 1
ATOM 1918 C CA . PRO A 1 249 ? -22.375 -1.767 8.141 1 92.31 249 PRO A CA 1
ATOM 1919 C C . PRO A 1 249 ? -21.141 -2.029 8.992 1 92.31 249 PRO A C 1
ATOM 1921 O O . PRO A 1 249 ? -21.219 -2.713 10.016 1 92.31 249 PRO A O 1
ATOM 1924 N N . SER A 1 250 ? -20.078 -1.57 8.508 1 88 250 SER A N 1
ATOM 1925 C CA . SER A 1 250 ? -18.812 -1.604 9.242 1 88 250 SER A CA 1
ATOM 1926 C C . SER A 1 250 ? -18.562 -0.287 9.969 1 88 250 SER A C 1
ATOM 1928 O O . SER A 1 250 ? -19.406 0.612 9.945 1 88 250 SER A O 1
ATOM 1930 N N . ILE A 1 251 ? -17.438 -0.152 10.625 1 86.88 251 ILE A N 1
ATOM 1931 C CA . ILE A 1 251 ? -17.078 1.018 11.414 1 86.88 251 ILE A CA 1
ATOM 1932 C C . ILE A 1 251 ? -17.031 2.254 10.523 1 86.88 251 ILE A C 1
ATOM 1934 O O . ILE A 1 251 ? -17.422 3.346 10.938 1 86.88 251 ILE A O 1
ATOM 1938 N N . GLU A 1 252 ? -16.547 2.047 9.328 1 89.31 252 GLU A N 1
ATOM 1939 C CA . GLU A 1 252 ? -16.438 3.174 8.406 1 89.31 252 GLU A CA 1
ATOM 1940 C C . GLU A 1 252 ? -17.812 3.727 8.039 1 89.31 252 GLU A C 1
ATOM 1942 O O . GLU A 1 252 ? -17.984 4.941 7.918 1 89.31 252 GLU A O 1
ATOM 1947 N N . HIS A 1 253 ? -18.734 2.877 7.902 1 94.31 253 HIS A N 1
ATOM 1948 C CA . HIS A 1 253 ? -20.094 3.301 7.594 1 94.31 253 HIS A CA 1
ATOM 1949 C C . HIS A 1 253 ? -20.719 4.043 8.773 1 94.31 253 HIS A C 1
ATOM 1951 O O . HIS A 1 253 ? -21.297 5.113 8.594 1 94.31 253 HIS A O 1
ATOM 1957 N N . TYR A 1 254 ? -20.5 3.445 9.906 1 93.62 254 TYR A N 1
ATOM 1958 C CA . TYR A 1 254 ? -21.016 4.102 11.109 1 93.62 254 TYR A CA 1
ATOM 1959 C C . TYR A 1 254 ? -20.359 5.469 11.297 1 93.62 254 TYR A C 1
ATOM 1961 O O . TYR A 1 254 ? -21.031 6.434 11.664 1 93.62 254 TYR A O 1
ATOM 1969 N N . SER A 1 255 ? -19.094 5.551 11.055 1 92.62 255 SER A N 1
ATOM 1970 C CA . SER A 1 255 ? -18.391 6.824 11.18 1 92.62 255 SER A CA 1
ATOM 1971 C C . SER A 1 255 ? -19 7.891 10.281 1 92.62 255 SER A C 1
ATOM 1973 O O . SER A 1 255 ? -19.188 9.031 10.703 1 92.62 255 SER A O 1
ATOM 1975 N N . SER A 1 256 ? -19.344 7.477 9.102 1 95.12 256 SER A N 1
ATOM 1976 C CA . SER A 1 256 ? -19.891 8.422 8.133 1 95.12 256 SER A CA 1
ATOM 1977 C C . SER A 1 256 ? -21.297 8.891 8.539 1 95.12 256 SER A C 1
ATOM 1979 O O . SER A 1 256 ? -21.609 10.078 8.445 1 95.12 256 SER A O 1
ATOM 1981 N N . ILE A 1 257 ? -22.078 7.961 9.008 1 96.69 257 ILE A N 1
ATOM 1982 C CA . ILE A 1 257 ? -23.453 8.32 9.344 1 96.69 257 ILE A CA 1
ATOM 1983 C C . ILE A 1 257 ? -23.484 9.133 10.633 1 96.69 257 ILE A C 1
ATOM 1985 O O . ILE A 1 257 ? -24.297 10.055 10.773 1 96.69 257 ILE A O 1
ATOM 1989 N N . ILE A 1 258 ? -22.609 8.875 11.539 1 95.94 258 ILE A N 1
ATOM 1990 C CA . ILE A 1 258 ? -22.547 9.625 12.789 1 95.94 258 ILE A CA 1
ATOM 1991 C C . ILE A 1 258 ? -22.031 11.039 12.516 1 95.94 258 ILE A C 1
ATOM 1993 O O . ILE A 1 258 ? -22.5 12.008 13.102 1 95.94 258 ILE A O 1
ATOM 1997 N N . ASP A 1 259 ? -21.031 11.109 11.648 1 94.69 259 ASP A N 1
ATOM 1998 C CA . ASP A 1 259 ? -20.547 12.43 11.242 1 94.69 259 ASP A CA 1
ATOM 1999 C C . ASP A 1 259 ? -21.656 13.25 10.609 1 94.69 259 ASP A C 1
ATOM 2001 O O . ASP A 1 259 ? -21.828 14.43 10.922 1 94.69 259 ASP A O 1
ATOM 2005 N N . LEU A 1 260 ? -22.391 12.617 9.758 1 96.5 260 LEU A N 1
ATOM 2006 C CA . LEU A 1 260 ? -23.516 13.266 9.07 1 96.5 260 LEU A CA 1
ATOM 2007 C C . LEU A 1 260 ? -24.547 13.758 10.07 1 96.5 260 LEU A C 1
ATOM 2009 O O . LEU A 1 260 ? -24.906 14.938 10.062 1 96.5 260 LEU A O 1
ATOM 2013 N N . LEU A 1 261 ? -24.969 12.922 10.945 1 97.62 261 LEU A N 1
ATOM 2014 C CA . LEU A 1 261 ? -26.016 13.25 11.906 1 97.62 261 LEU A CA 1
ATOM 2015 C C . LEU A 1 261 ? -25.484 14.211 12.969 1 97.62 261 LEU A C 1
ATOM 2017 O O . LEU A 1 261 ? -26.203 15.117 13.398 1 97.62 261 LEU A O 1
ATOM 2021 N N . GLY A 1 262 ? -24.281 14 13.367 1 95.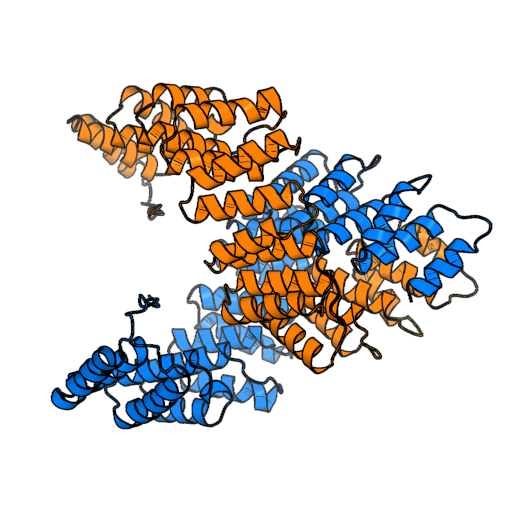81 262 GLY A N 1
ATOM 2022 C CA . GLY A 1 262 ? -23.656 14.875 14.352 1 95.81 262 GLY A CA 1
ATOM 2023 C C . GLY A 1 262 ? -23.547 16.312 13.875 1 95.81 262 GLY A C 1
ATOM 2024 O O . GLY A 1 262 ? -23.906 17.234 14.609 1 95.81 262 GLY A O 1
ATOM 2025 N N . ARG A 1 263 ? -23.094 16.5 12.695 1 93.94 263 ARG A N 1
ATOM 2026 C CA . ARG A 1 263 ? -22.953 17.828 12.125 1 93.94 263 ARG A CA 1
ATOM 2027 C C . ARG A 1 263 ? -24.328 18.516 12.008 1 93.94 263 ARG A C 1
ATOM 2029 O O . ARG A 1 263 ? -24.422 19.734 12.141 1 93.94 263 ARG A O 1
ATOM 2036 N N . ALA A 1 264 ? -25.328 17.719 11.781 1 96.31 264 ALA A N 1
ATOM 2037 C CA . ALA A 1 264 ? -26.688 18.234 11.594 1 96.31 264 ALA A CA 1
ATOM 2038 C C . ALA A 1 264 ? -27.391 18.422 12.93 1 96.31 264 ALA A C 1
ATOM 2040 O O . ALA A 1 264 ? -28.531 18.906 12.977 1 96.31 264 ALA A O 1
ATOM 2041 N N . GLY A 1 265 ? -26.734 17.984 14.016 1 95.69 265 GLY A N 1
ATOM 2042 C CA . GLY A 1 265 ? -27.328 18.125 15.336 1 95.69 265 GLY A CA 1
ATOM 2043 C C . GLY A 1 265 ? -28.391 17.078 15.625 1 95.69 265 GLY A C 1
ATOM 2044 O O . GLY A 1 265 ? -29.188 17.234 16.562 1 95.69 265 GLY A O 1
ATOM 2045 N N . GLN A 1 266 ? -28.469 16.078 14.805 1 97.44 266 GLN A N 1
ATOM 2046 C CA . GLN A 1 266 ? -29.438 15 15.008 1 97.44 266 GLN A CA 1
ATOM 2047 C C . GLN A 1 266 ? -28.859 13.922 15.914 1 97.44 266 GLN A C 1
ATOM 2049 O O . GLN A 1 266 ? -28.734 12.758 15.508 1 97.44 266 GLN A O 1
ATOM 2054 N N . LEU A 1 267 ? -28.625 14.234 17.141 1 97.06 267 LEU A N 1
ATOM 2055 C CA . LEU A 1 267 ? -27.859 13.414 18.078 1 97.06 267 LEU A CA 1
ATOM 2056 C C . LEU A 1 267 ? -28.688 12.227 18.562 1 97.06 267 LEU A C 1
ATOM 2058 O O . LEU A 1 267 ? -28.156 11.148 18.812 1 97.06 267 LEU A O 1
ATOM 2062 N N . GLU A 1 268 ? -29.969 12.469 18.703 1 96.38 268 GLU A N 1
ATOM 2063 C CA . GLU A 1 268 ? -30.828 11.367 19.125 1 96.38 268 GLU A CA 1
ATOM 2064 C C . GLU A 1 268 ? -30.828 10.242 18.094 1 96.38 268 GLU A C 1
ATOM 2066 O O . GLU A 1 268 ? -30.75 9.062 18.453 1 96.38 268 GLU A O 1
ATOM 2071 N N . ARG A 1 269 ? -30.969 10.641 16.891 1 96.25 269 ARG A N 1
ATOM 2072 C CA . ARG A 1 269 ? -30.906 9.648 15.82 1 96.25 269 ARG A CA 1
ATOM 2073 C C . ARG A 1 269 ? -29.531 8.977 15.773 1 96.25 269 ARG A C 1
ATOM 2075 O O . ARG A 1 269 ? -29.438 7.758 15.602 1 96.25 269 ARG A O 1
ATOM 2082 N N . ALA A 1 270 ? -28.469 9.719 15.898 1 96.94 270 ALA A N 1
ATOM 2083 C CA . ALA A 1 270 ? -27.109 9.188 15.906 1 96.94 270 ALA A CA 1
ATOM 2084 C C . ALA A 1 270 ? -26.922 8.172 17.031 1 96.94 270 ALA A C 1
ATOM 2086 O O . ALA A 1 270 ? -26.375 7.086 16.812 1 96.94 270 ALA A O 1
ATOM 2087 N N . TYR A 1 271 ? -27.422 8.562 18.172 1 96 271 TYR A N 1
ATOM 2088 C CA . TYR A 1 271 ? -27.312 7.676 19.328 1 96 271 TYR A CA 1
ATOM 2089 C C . TYR A 1 271 ? -28.078 6.379 19.109 1 96 271 TYR A C 1
ATOM 2091 O O . TYR A 1 271 ? -27.594 5.301 19.453 1 96 271 TYR A O 1
ATOM 2099 N N . SER A 1 272 ? -29.203 6.508 18.594 1 95.25 272 SER A N 1
ATOM 2100 C CA . SER A 1 272 ? -30.031 5.336 18.328 1 95.25 272 SER A CA 1
ATOM 2101 C C . SER A 1 272 ? -29.328 4.363 17.391 1 95.25 272 SER A C 1
ATOM 2103 O O . SER A 1 272 ? -29.359 3.148 17.609 1 95.25 272 SER A O 1
ATOM 2105 N N . ILE A 1 273 ? -28.672 4.801 16.375 1 94.88 273 ILE A N 1
ATOM 2106 C CA . ILE A 1 273 ? -27.953 3.977 15.406 1 94.88 273 ILE A CA 1
ATOM 2107 C C . ILE A 1 273 ? -26.797 3.26 16.109 1 94.88 273 ILE A C 1
ATOM 2109 O O . ILE A 1 273 ? -26.594 2.061 15.906 1 94.88 273 ILE A O 1
ATOM 2113 N N . VAL A 1 274 ? -26.062 3.982 16.891 1 93.38 274 VAL A N 1
ATOM 2114 C CA . VAL A 1 274 ? -24.891 3.441 17.562 1 93.38 274 VAL A CA 1
ATOM 2115 C C . VAL A 1 274 ? -25.312 2.416 18.609 1 93.38 274 VAL A C 1
ATOM 2117 O O . VAL A 1 274 ? -24.719 1.346 18.719 1 93.38 274 VAL A O 1
ATOM 2120 N N . ALA A 1 275 ? -26.328 2.76 19.328 1 91.38 275 ALA A N 1
ATOM 2121 C CA . ALA A 1 275 ? -26.797 1.918 20.422 1 91.38 275 ALA A CA 1
ATOM 2122 C C . ALA A 1 275 ? -27.375 0.602 19.906 1 91.38 275 ALA A C 1
ATOM 2124 O O . ALA A 1 275 ? -27.297 -0.426 20.578 1 91.38 275 ALA A O 1
ATOM 2125 N N . ASN A 1 276 ? -27.906 0.628 18.75 1 86.25 276 ASN A N 1
ATOM 2126 C CA . ASN A 1 276 ? -28.562 -0.551 18.203 1 86.25 276 ASN A CA 1
ATOM 2127 C C . ASN A 1 276 ? -27.641 -1.312 17.25 1 86.25 276 ASN A C 1
ATOM 2129 O O . ASN A 1 276 ? -28.016 -2.344 16.703 1 86.25 276 ASN A O 1
ATOM 2133 N N . GLY A 1 277 ? -26.5 -0.871 17.141 1 82.44 277 GLY A N 1
ATOM 2134 C CA . GLY A 1 277 ? -25.609 -1.501 16.188 1 82.44 277 GLY A CA 1
ATOM 2135 C C . GLY A 1 277 ? -24.281 -1.911 16.797 1 82.44 277 GLY A C 1
ATOM 2136 O O . GLY A 1 277 ? -24.141 -1.939 18.031 1 82.44 277 GLY A O 1
ATOM 2137 N N . SER A 1 278 ? -23.391 -2.373 15.938 1 74.88 278 SER A N 1
ATOM 2138 C CA . SER A 1 278 ? -22.078 -2.832 16.375 1 74.88 278 SER A CA 1
ATOM 2139 C C . SER A 1 278 ? -21.188 -1.66 16.766 1 74.88 278 SER A C 1
ATOM 2141 O O . SER A 1 278 ? -20.109 -1.854 17.344 1 74.88 278 SER A O 1
ATOM 2143 N N . GLY A 1 279 ? -21.672 -0.541 16.656 1 73.81 279 GLY A N 1
ATOM 2144 C CA . GLY A 1 279 ? -20.906 0.664 16.938 1 73.81 279 GLY A CA 1
ATOM 2145 C C . GLY A 1 279 ? -20.812 0.99 18.406 1 73.81 279 GLY A C 1
ATOM 2146 O O . GLY A 1 279 ? -19.906 1.722 18.844 1 73.81 279 GLY A O 1
ATOM 2147 N N . PHE A 1 280 ? -21.625 0.412 19.172 1 77.5 280 PHE A N 1
ATOM 2148 C CA . PHE A 1 280 ? -21.734 0.827 20.578 1 77.5 280 PHE A CA 1
ATOM 2149 C C . PHE A 1 280 ? -20.531 0.355 21.375 1 77.5 280 PHE A C 1
ATOM 2151 O O . PHE A 1 280 ? -20.281 0.834 22.484 1 77.5 280 PHE A O 1
ATOM 2158 N N . ASN A 1 281 ? -19.766 -0.39 20.828 1 83 281 ASN A N 1
ATOM 2159 C CA . ASN A 1 281 ? -18.578 -0.858 21.547 1 83 281 ASN A CA 1
ATOM 2160 C C . ASN A 1 281 ? -17.297 -0.367 20.891 1 83 281 ASN A C 1
ATOM 2162 O O . ASN A 1 281 ? -16.188 -0.732 21.312 1 83 281 ASN A O 1
ATOM 2166 N N . ASP A 1 282 ? -17.484 0.504 19.969 1 86.25 282 ASP A N 1
ATOM 2167 C CA . ASP A 1 282 ? -16.312 1.029 19.281 1 86.25 282 ASP A CA 1
ATOM 2168 C C . ASP A 1 282 ? -15.953 2.42 19.797 1 86.25 282 ASP A C 1
ATOM 2170 O O . ASP A 1 282 ? -16.75 3.355 19.688 1 86.25 282 ASP A O 1
ATOM 2174 N N . PRO A 1 283 ? -14.797 2.529 20.375 1 88.12 283 PRO A N 1
ATOM 2175 C CA . PRO A 1 283 ? -14.43 3.809 20.984 1 88.12 283 PRO A CA 1
ATOM 2176 C C . PRO A 1 283 ? -14.359 4.949 19.969 1 88.12 283 PRO A C 1
ATOM 2178 O O . PRO A 1 283 ? -14.664 6.098 20.312 1 88.12 283 PRO A O 1
ATOM 2181 N N . GLU A 1 284 ? -13.969 4.602 18.766 1 86.38 284 GLU A N 1
ATOM 2182 C CA . GLU A 1 284 ? -13.867 5.648 17.75 1 86.38 284 GLU A CA 1
ATOM 2183 C C . GLU A 1 284 ? -15.25 6.219 17.406 1 86.38 284 GLU A C 1
ATOM 2185 O O . GLU A 1 284 ? -15.398 7.43 17.266 1 86.38 284 GLU A O 1
ATOM 2190 N N . ILE A 1 285 ? -16.172 5.305 17.328 1 92.12 285 ILE A N 1
ATOM 2191 C CA . ILE A 1 285 ? -17.531 5.719 17.016 1 92.12 285 ILE A CA 1
ATOM 2192 C C . ILE A 1 285 ? -18.125 6.496 18.172 1 92.12 285 ILE A C 1
ATOM 2194 O O . ILE A 1 285 ? -18.719 7.559 17.984 1 92.12 285 ILE A O 1
ATOM 2198 N N . LEU A 1 286 ? -17.938 6.023 19.359 1 93.06 286 LEU A N 1
ATOM 2199 C CA . LEU A 1 286 ? -18.453 6.68 20.562 1 93.06 286 LEU A CA 1
ATOM 2200 C C . LEU A 1 286 ? -17.781 8.039 20.766 1 93.06 286 LEU A C 1
ATOM 2202 O O . LEU A 1 286 ? -18.438 9 21.156 1 93.06 286 LEU A O 1
ATOM 2206 N N . GLY A 1 287 ? -16.531 8.047 20.516 1 92.12 287 GLY A N 1
ATOM 2207 C CA . GLY A 1 287 ? -15.828 9.312 20.609 1 92.12 287 GLY A CA 1
ATOM 2208 C C . GLY A 1 287 ? -16.359 10.367 19.656 1 92.12 287 GLY A C 1
ATOM 2209 O O . GLY A 1 287 ? -16.5 11.531 20.031 1 92.12 287 GLY A O 1
ATOM 2210 N N . ALA A 1 288 ? -16.578 9.891 18.422 1 91.75 288 ALA A N 1
ATOM 2211 C CA . ALA A 1 288 ? -17.141 10.805 17.422 1 91.75 288 ALA A CA 1
ATOM 2212 C C . ALA A 1 288 ? -18.5 11.328 17.875 1 91.75 288 ALA A C 1
ATOM 2214 O O . ALA A 1 288 ? -18.797 12.516 17.719 1 91.75 288 ALA A O 1
ATOM 2215 N N . LEU A 1 289 ? -19.297 10.5 18.438 1 95.12 289 LEU A N 1
ATOM 2216 C CA . LEU A 1 289 ? -20.609 10.891 18.938 1 95.12 289 LEU A CA 1
ATOM 2217 C C . LEU A 1 289 ? -20.484 11.844 20.109 1 95.12 289 LEU A C 1
ATOM 2219 O O . LEU A 1 289 ? -21.219 12.836 20.203 1 95.12 289 LEU A O 1
ATOM 2223 N N . LEU A 1 290 ? -19.562 11.57 20.984 1 94.81 290 LEU A N 1
ATOM 2224 C CA . LEU A 1 290 ? -19.312 12.445 22.125 1 94.81 290 LEU A CA 1
ATOM 2225 C C . LEU A 1 290 ? -18.859 13.82 21.656 1 94.81 290 LEU A C 1
ATOM 2227 O O . LEU A 1 290 ? -19.266 14.844 22.203 1 94.81 290 LEU A O 1
ATOM 2231 N N . GLY A 1 291 ? -18 13.836 20.719 1 92.12 291 GLY A N 1
ATOM 2232 C CA . GLY A 1 291 ? -17.578 15.102 20.125 1 92.12 291 GLY A CA 1
ATOM 2233 C C . GLY A 1 291 ? -18.734 15.914 19.578 1 92.12 291 GLY A C 1
ATOM 2234 O O . GLY A 1 291 ? -18.766 17.141 19.75 1 92.12 291 GLY A O 1
ATOM 2235 N N . ALA A 1 292 ? -19.562 15.211 18.859 1 94.12 292 ALA A N 1
ATOM 2236 C CA . ALA A 1 292 ? -20.75 15.898 18.344 1 94.12 292 ALA A CA 1
ATOM 2237 C C . ALA A 1 292 ? -21.609 16.453 19.469 1 94.12 292 ALA A C 1
ATOM 2239 O O . ALA A 1 292 ? -22.156 17.547 19.344 1 94.12 292 ALA A O 1
ATOM 2240 N N . CYS A 1 293 ? -21.75 15.773 20.547 1 94.81 293 CYS A N 1
ATOM 2241 C CA . CYS A 1 293 ? -22.5 16.25 21.703 1 94.81 293 CYS A CA 1
ATOM 2242 C C . CYS A 1 293 ? -21.875 17.516 22.281 1 94.81 293 CYS A C 1
ATOM 2244 O O . CYS A 1 293 ? -22.594 18.406 22.719 1 94.81 293 CYS A O 1
ATOM 2246 N N . ARG A 1 294 ? -20.609 17.5 22.281 1 91.75 294 ARG A N 1
ATOM 2247 C CA . ARG A 1 294 ? -19.891 18.688 22.766 1 91.75 294 ARG A CA 1
ATOM 2248 C C . ARG A 1 294 ? -20.234 19.906 21.922 1 91.75 294 ARG A C 1
ATOM 2250 O O . ARG A 1 294 ? -20.547 20.969 22.469 1 91.75 294 ARG A O 1
ATOM 2257 N N . VAL A 1 295 ? -20.219 19.75 20.641 1 90.44 295 VAL A N 1
ATOM 2258 C CA . VAL A 1 295 ? -20.453 20.844 19.719 1 90.44 295 VAL A CA 1
ATOM 2259 C C . VAL A 1 295 ? -21.875 21.391 19.906 1 90.44 295 VAL A C 1
ATOM 2261 O O . VAL A 1 295 ? -22.094 22.594 19.859 1 90.44 295 VAL A O 1
ATOM 2264 N N . HIS A 1 296 ? -22.812 20.516 20.219 1 93.81 296 HIS A N 1
ATOM 2265 C CA . HIS A 1 296 ? -24.219 20.922 20.297 1 93.81 296 HIS A CA 1
ATOM 2266 C C . HIS A 1 296 ? -24.672 21.078 21.75 1 93.81 296 HIS A C 1
ATOM 2268 O O . HIS A 1 296 ? -25.844 21.359 22 1 93.81 296 HIS A O 1
ATOM 2274 N N . GLY A 1 297 ? -23.734 20.828 22.641 1 91.31 297 GLY A N 1
ATOM 2275 C CA . GLY A 1 297 ? -24.031 21.031 24.062 1 91.31 297 GLY A CA 1
ATOM 2276 C C . GLY A 1 297 ? -25.062 20.047 24.594 1 91.31 297 GLY A C 1
ATOM 2277 O O . GLY A 1 297 ? -25.891 20.422 25.438 1 91.31 297 GLY A O 1
ATOM 2278 N N . ASN A 1 298 ? -25.078 18.875 24.031 1 94 298 ASN A N 1
ATOM 2279 C CA . ASN A 1 298 ? -26.016 17.859 24.516 1 94 298 ASN A CA 1
ATOM 2280 C C . ASN A 1 298 ? -25.422 17.047 25.672 1 94 298 ASN A C 1
ATOM 2282 O O . ASN A 1 298 ? -24.734 16.062 25.438 1 94 298 ASN A O 1
ATOM 2286 N N . VAL A 1 299 ? -25.844 17.281 26.812 1 93.5 299 VAL A N 1
ATOM 2287 C CA . VAL A 1 299 ? -25.25 16.703 28.016 1 93.5 299 VAL A CA 1
ATOM 2288 C C . VAL A 1 299 ? -25.812 15.305 28.25 1 93.5 299 VAL A C 1
ATOM 2290 O O . VAL A 1 299 ? -25.094 14.398 28.656 1 93.5 299 VAL A O 1
ATOM 2293 N N . GLU A 1 300 ? -27.047 15.227 28.062 1 94.81 300 GLU A N 1
ATOM 2294 C CA . GLU A 1 300 ? -27.734 13.969 28.375 1 94.81 300 GLU A CA 1
ATOM 2295 C C . GLU A 1 300 ? -27.109 12.812 27.594 1 94.81 300 GLU A C 1
ATOM 2297 O O . GLU A 1 300 ? -26.672 11.828 28.188 1 94.81 300 GLU A O 1
ATOM 2302 N N . ILE A 1 301 ? -27.094 12.914 26.297 1 95.94 301 ILE A N 1
ATOM 2303 C CA . ILE A 1 301 ? -26.5 11.867 25.469 1 95.94 301 ILE A CA 1
ATOM 2304 C C . ILE A 1 301 ? -24.984 11.812 25.719 1 95.94 301 ILE A C 1
ATOM 2306 O O . ILE A 1 301 ? -24.406 10.727 25.781 1 95.94 301 ILE A O 1
ATOM 2310 N N . GLY A 1 302 ? -24.344 12.969 25.875 1 95.69 302 GLY A N 1
ATOM 2311 C CA . GLY A 1 302 ? -22.922 13.047 26.156 1 95.69 302 GLY A CA 1
ATOM 2312 C C . GLY A 1 302 ? -22.5 12.242 27.375 1 95.69 302 GLY A C 1
ATOM 2313 O O . GLY A 1 302 ? -21.5 11.523 27.328 1 95.69 302 GLY A O 1
ATOM 2314 N N . GLU A 1 303 ? -23.281 12.391 28.391 1 95.5 303 GLU A N 1
ATOM 2315 C CA . GLU A 1 303 ? -22.969 11.656 29.625 1 95.5 303 GLU A CA 1
ATOM 2316 C C . GLU A 1 303 ? -23.078 10.148 29.406 1 95.5 303 GLU A C 1
ATOM 2318 O O . GLU A 1 303 ? -22.25 9.383 29.906 1 95.5 303 GLU A O 1
ATOM 2323 N N . THR A 1 304 ? -24.094 9.75 28.766 1 94.38 304 THR A N 1
ATOM 2324 C CA . THR A 1 304 ? -24.312 8.336 28.5 1 94.38 304 THR A CA 1
ATOM 2325 C C . THR A 1 304 ? -23.172 7.754 27.656 1 94.38 304 THR A C 1
ATOM 2327 O O . THR A 1 304 ? -22.656 6.684 27.969 1 94.38 304 THR A O 1
ATOM 2330 N N . VAL A 1 305 ? -22.812 8.406 26.656 1 95.62 305 VAL A N 1
ATOM 2331 C CA . VAL A 1 305 ? -21.75 7.969 25.75 1 95.62 305 VAL A CA 1
ATOM 2332 C C . VAL A 1 305 ? -20.406 7.977 26.469 1 95.62 305 VAL A C 1
ATOM 2334 O O . VAL A 1 305 ? -19.625 7.043 26.328 1 95.62 305 VAL A O 1
ATOM 2337 N N . ALA A 1 306 ? -20.141 9 27.203 1 94.75 306 ALA A N 1
ATOM 2338 C CA . ALA A 1 306 ? -18.891 9.125 27.938 1 94.75 306 ALA A CA 1
ATOM 2339 C C . ALA A 1 306 ? -18.719 7.98 28.938 1 94.75 306 ALA A C 1
ATOM 2341 O O . ALA A 1 306 ? -17.625 7.438 29.094 1 94.75 306 ALA A O 1
ATOM 2342 N N . LYS A 1 307 ? -19.797 7.707 29.609 1 93.31 307 LYS A N 1
ATOM 2343 C CA . LYS A 1 307 ? -19.75 6.605 30.562 1 93.31 307 LYS A CA 1
ATOM 2344 C C . LYS A 1 307 ? -19.297 5.312 29.891 1 93.31 307 LYS A C 1
ATOM 2346 O O . LYS A 1 307 ? -18.5 4.566 30.453 1 93.31 307 LYS A O 1
ATOM 2351 N N . ARG A 1 308 ? -19.891 5.051 28.797 1 93.12 308 ARG A N 1
ATOM 2352 C CA . ARG A 1 308 ? -19.484 3.859 28.062 1 93.12 308 ARG A CA 1
ATOM 2353 C C . ARG A 1 308 ? -18.016 3.93 27.656 1 93.12 308 ARG A C 1
ATOM 2355 O O . ARG A 1 308 ? -17.297 2.928 27.719 1 93.12 308 ARG A O 1
ATOM 2362 N N . LEU A 1 309 ? -17.547 5.043 27.234 1 93 309 LEU A N 1
ATOM 2363 C CA . LEU A 1 309 ? -16.156 5.254 26.828 1 93 309 LEU A CA 1
ATOM 2364 C C . LEU A 1 309 ? -15.211 5.047 28.016 1 93 309 LEU A C 1
ATOM 2366 O O . LEU A 1 309 ? -14.133 4.48 27.844 1 93 309 LEU A O 1
ATOM 2370 N N . PHE A 1 310 ? -15.719 5.473 29.172 1 91.81 310 PHE A N 1
ATOM 2371 C CA . PHE A 1 310 ? -14.914 5.309 30.375 1 91.81 310 PHE A CA 1
ATOM 2372 C C . PHE A 1 310 ? -14.719 3.832 30.703 1 91.81 310 PHE A C 1
ATOM 2374 O O . PHE A 1 310 ? -13.672 3.438 31.219 1 91.81 310 PHE A O 1
ATOM 2381 N N . GLU A 1 311 ? -15.664 3.078 30.344 1 91.69 311 GLU A N 1
ATOM 2382 C CA . GLU A 1 311 ? -15.602 1.64 30.578 1 91.69 311 GLU A CA 1
ATOM 2383 C C . GLU A 1 311 ? -14.656 0.958 29.594 1 91.69 311 GLU A C 1
ATOM 2385 O O . GLU A 1 311 ? -13.891 0.075 29.984 1 91.69 311 GLU A O 1
ATOM 2390 N N . ILE A 1 312 ? -14.773 1.354 28.406 1 89.19 312 ILE A N 1
ATOM 2391 C CA . ILE A 1 312 ? -14.031 0.688 27.344 1 89.19 312 ILE A CA 1
ATOM 2392 C C . ILE A 1 312 ? -12.578 1.158 27.359 1 89.19 312 ILE A C 1
ATOM 2394 O O . ILE A 1 312 ? -11.664 0.376 27.094 1 89.19 312 ILE A O 1
ATOM 2398 N N . GLU A 1 313 ? -12.375 2.504 27.562 1 88.81 313 GLU A N 1
ATOM 2399 C CA . GLU A 1 313 ? -11.039 3.098 27.609 1 88.81 313 GLU A CA 1
ATOM 2400 C C . GLU A 1 313 ? -10.852 3.955 28.859 1 88.81 313 GLU A C 1
ATOM 2402 O O . GLU A 1 313 ? -10.766 5.18 28.766 1 88.81 313 GLU A O 1
ATOM 2407 N N . PRO A 1 314 ? -10.656 3.316 29.938 1 87.56 314 PRO A N 1
ATOM 2408 C CA . PRO A 1 314 ? -10.617 4.059 31.203 1 87.56 314 PRO A CA 1
ATOM 2409 C C . PRO A 1 314 ? -9.398 4.969 31.312 1 87.56 314 PRO A C 1
ATOM 2411 O O . PRO A 1 314 ? -9.43 5.965 32.031 1 87.56 314 PRO A O 1
ATOM 2414 N N . GLU A 1 315 ? -8.406 4.719 30.547 1 85.62 315 GLU A N 1
ATOM 2415 C CA . GLU A 1 315 ? -7.172 5.484 30.688 1 85.62 315 GLU A CA 1
ATOM 2416 C C . GLU A 1 315 ? -7.102 6.613 29.672 1 85.62 315 GLU A C 1
ATOM 2418 O O . GLU A 1 315 ? -6.168 7.418 29.688 1 85.62 315 GLU A O 1
ATOM 2423 N N . ASN A 1 316 ? -8.102 6.668 28.859 1 86.31 316 ASN A N 1
ATOM 2424 C CA . ASN A 1 316 ? -8.102 7.719 27.844 1 86.31 316 ASN A CA 1
ATOM 2425 C C . ASN A 1 316 ? -8.609 9.039 28.406 1 86.31 316 ASN A C 1
ATOM 2427 O O . ASN A 1 316 ? -9.82 9.266 28.469 1 86.31 316 ASN A O 1
ATOM 2431 N N . THR A 1 317 ? -7.66 9.906 28.719 1 87.69 317 THR A N 1
ATOM 2432 C CA . THR A 1 317 ? -7.988 11.172 29.359 1 87.69 317 THR A CA 1
ATOM 2433 C C . THR A 1 317 ? -8.812 12.055 28.438 1 87.69 317 THR A C 1
ATOM 2435 O O . THR A 1 317 ? -9.57 12.922 28.891 1 87.69 317 THR A O 1
ATOM 2438 N N . GLY A 1 318 ? -8.633 11.852 27.125 1 85.19 318 GLY A N 1
ATOM 2439 C CA . GLY A 1 318 ? -9.367 12.633 26.141 1 85.19 318 GLY A CA 1
ATOM 2440 C C . GLY A 1 318 ? -10.875 12.539 26.312 1 85.19 318 GLY A C 1
ATOM 2441 O O . GLY A 1 318 ? -11.586 13.531 26.156 1 85.19 318 GLY A O 1
ATOM 2442 N N . ASN A 1 319 ? -11.328 11.406 26.688 1 89.81 319 ASN A N 1
ATOM 2443 C CA . ASN A 1 319 ? -12.758 11.188 26.859 1 89.81 319 ASN A CA 1
ATOM 2444 C C . ASN A 1 319 ? -13.297 11.969 28.062 1 89.81 319 ASN A C 1
ATOM 2446 O O . ASN A 1 319 ? -14.391 12.539 28 1 89.81 319 ASN A O 1
ATOM 2450 N N . TYR A 1 320 ? -12.555 12.023 29.062 1 90 320 TYR A N 1
ATOM 2451 C CA . TYR A 1 320 ? -12.93 12.789 30.25 1 90 320 TYR A CA 1
ATOM 2452 C C . TYR A 1 320 ? -12.945 14.281 29.953 1 90 320 TYR A C 1
ATOM 2454 O O . TYR A 1 320 ? -13.859 14.992 30.375 1 90 320 TYR A O 1
ATOM 2462 N N . MET A 1 321 ? -11.977 14.648 29.266 1 88.88 321 MET A N 1
ATOM 2463 C CA . MET A 1 321 ? -11.859 16.062 28.906 1 88.88 321 MET A CA 1
ATOM 2464 C C . MET A 1 321 ? -13.023 16.5 28.031 1 88.88 321 MET A C 1
ATOM 2466 O O . MET A 1 321 ? -13.523 17.625 28.172 1 88.88 321 MET A O 1
ATOM 2470 N N . LEU A 1 322 ? -13.414 15.617 27.109 1 90.06 322 LEU A N 1
ATOM 2471 C CA . LEU A 1 322 ? -14.539 15.945 26.234 1 90.06 322 LEU A CA 1
ATOM 2472 C C . LEU A 1 322 ? -15.812 16.156 27.047 1 90.06 322 LEU A C 1
ATOM 2474 O O . LEU A 1 322 ? -16.547 17.109 26.828 1 90.06 322 LEU A O 1
ATOM 2478 N N . LEU A 1 323 ? -16.031 15.305 27.969 1 92.81 323 LEU A N 1
ATOM 2479 C CA . LEU A 1 323 ? -17.219 15.461 28.812 1 92.81 323 LEU A CA 1
ATOM 2480 C C . LEU A 1 323 ? -17.109 16.703 29.688 1 92.81 323 LEU A C 1
ATOM 2482 O O . LEU A 1 323 ? -18.094 17.422 29.875 1 92.81 323 LEU A O 1
ATOM 2486 N N . ALA A 1 324 ? -15.938 16.969 30.172 1 91.75 324 ALA A N 1
ATOM 2487 C CA . ALA A 1 324 ? -15.703 18.188 30.953 1 91.75 324 ALA A CA 1
ATOM 2488 C C . ALA A 1 324 ? -16.016 19.438 30.141 1 91.75 324 ALA A C 1
ATOM 2490 O O . ALA A 1 324 ? -16.594 20.391 30.656 1 91.75 324 ALA A O 1
ATOM 2491 N N . ASN A 1 325 ? -15.633 19.359 28.938 1 89.06 325 ASN A N 1
ATOM 2492 C CA . ASN A 1 325 ? -15.891 20.484 28.047 1 89.06 325 ASN A CA 1
ATOM 2493 C C . ASN A 1 325 ? -17.375 20.688 27.812 1 89.06 325 ASN A C 1
ATOM 2495 O O . ASN A 1 325 ? -17.844 21.812 27.672 1 89.06 325 ASN A O 1
ATOM 2499 N N . ILE A 1 326 ? -18.078 19.594 27.703 1 91.38 326 ILE A N 1
ATOM 2500 C CA . ILE A 1 326 ? -19.531 19.688 27.547 1 91.38 326 ILE A CA 1
ATOM 2501 C C . ILE A 1 326 ? -20.141 20.375 28.781 1 91.38 326 ILE A C 1
ATOM 2503 O O . ILE A 1 326 ? -20.938 21.297 28.641 1 91.38 326 ILE A O 1
ATOM 2507 N N . TYR A 1 327 ? -19.688 20.062 29.891 1 91.88 327 TYR A N 1
ATOM 2508 C CA . TYR A 1 327 ? -20.172 20.672 31.125 1 91.88 327 TYR A CA 1
ATOM 2509 C C . TYR A 1 327 ? -19.828 22.156 31.156 1 91.88 327 TYR A C 1
ATOM 2511 O O . TYR A 1 327 ? -20.703 22.984 31.469 1 91.88 327 TYR A O 1
ATOM 2519 N N . ALA A 1 328 ? -18.578 22.391 30.797 1 90.5 328 ALA A N 1
ATOM 2520 C CA . ALA A 1 328 ? -18.125 23.781 30.828 1 90.5 328 ALA A CA 1
ATOM 2521 C C . ALA A 1 328 ? -18.938 24.656 29.875 1 90.5 328 ALA A C 1
ATOM 2523 O O . ALA A 1 328 ? -19.25 25.797 30.188 1 90.5 328 ALA A O 1
ATOM 2524 N N . SER A 1 329 ? -19.297 24.141 28.734 1 88.31 329 SER A N 1
ATOM 2525 C CA . SER A 1 329 ? -20.031 24.906 27.734 1 88.31 329 SER A CA 1
ATOM 2526 C C . SER A 1 329 ? -21.438 25.219 28.219 1 88.31 329 SER A C 1
ATOM 2528 O O . SER A 1 329 ? -22.078 26.141 27.703 1 88.31 329 SER A O 1
ATOM 2530 N N . LEU A 1 330 ? -21.844 24.516 29.234 1 91.44 330 LEU A N 1
ATOM 2531 C CA . LEU A 1 330 ? -23.172 24.734 29.797 1 91.44 330 LEU A CA 1
ATOM 2532 C C . LEU A 1 330 ? -23.094 25.391 31.172 1 91.44 330 LEU A C 1
ATOM 2534 O O . LEU A 1 330 ? -24.047 25.344 31.953 1 91.44 330 LEU A O 1
ATOM 2538 N N . ASN A 1 331 ? -21.844 25.859 31.469 1 90.31 331 ASN A N 1
ATOM 2539 C CA . ASN A 1 331 ? -21.562 26.578 32.719 1 90.31 331 ASN A CA 1
ATOM 2540 C C . ASN A 1 331 ? -21.672 25.672 33.938 1 90.31 331 ASN A C 1
ATOM 2542 O O . ASN A 1 331 ? -22.047 26.125 35 1 90.31 331 ASN A O 1
ATOM 2546 N N . ARG A 1 332 ? -21.609 24.406 33.75 1 92.56 332 ARG A N 1
ATOM 2547 C CA . ARG A 1 332 ? -21.531 23.438 34.844 1 92.56 332 ARG A CA 1
ATOM 2548 C C . ARG A 1 332 ? -20.078 23.234 35.25 1 92.56 332 ARG A C 1
ATOM 2550 O O . ARG A 1 332 ? -19.547 22.125 35.156 1 92.56 332 ARG A O 1
ATOM 2557 N N . TRP A 1 333 ? -19.438 24.219 35.875 1 91.88 333 TRP A N 1
ATOM 2558 C CA . TRP A 1 333 ? -18 24.297 36.125 1 91.88 333 TRP A CA 1
ATOM 2559 C C . TRP A 1 333 ? -17.594 23.281 37.188 1 91.88 333 TRP A C 1
ATOM 2561 O O . TRP A 1 333 ? -16.5 22.703 37.156 1 91.88 333 TRP A O 1
ATOM 2571 N N . GLU A 1 334 ? -18.516 23.156 38.094 1 92.44 334 GLU A N 1
ATOM 2572 C CA . GLU A 1 334 ? -18.203 22.203 39.156 1 92.44 334 GLU A CA 1
ATOM 2573 C C . GLU A 1 334 ? -18.062 20.781 38.625 1 92.44 334 GLU A C 1
ATOM 2575 O O . GLU A 1 334 ? -17.141 20.062 39 1 92.44 334 GLU A O 1
ATOM 2580 N N . ASP A 1 335 ? -19 20.422 37.844 1 91.56 335 ASP A N 1
ATOM 2581 C CA . ASP A 1 335 ? -18.938 19.094 37.219 1 91.56 335 ASP A CA 1
ATOM 2582 C C . ASP A 1 335 ? -17.688 18.938 36.344 1 91.56 335 ASP A C 1
ATOM 2584 O O . ASP A 1 335 ? -17.062 17.875 36.344 1 91.56 335 ASP A O 1
ATOM 2588 N N . ALA A 1 336 ? -17.297 19.922 35.594 1 92.25 336 ALA A N 1
ATOM 2589 C CA . ALA A 1 336 ? -16.094 19.906 34.75 1 92.25 336 ALA A CA 1
ATOM 2590 C C . ALA A 1 336 ? -14.836 19.719 35.594 1 92.25 336 ALA A C 1
ATOM 2592 O O . ALA A 1 336 ? -13.953 18.938 35.25 1 92.25 336 ALA A O 1
ATOM 2593 N N . GLU A 1 337 ? -14.805 20.406 36.688 1 90.56 337 GLU A N 1
ATOM 2594 C CA . GLU A 1 337 ? -13.641 20.344 37.562 1 90.56 337 GLU A CA 1
ATOM 2595 C C . GLU A 1 337 ? -13.508 18.953 38.219 1 90.56 337 GLU A C 1
ATOM 2597 O O . GLU A 1 337 ? -12.398 18.469 38.438 1 90.56 337 GLU A O 1
ATOM 2602 N N . LYS A 1 338 ? -14.633 18.469 38.594 1 91.69 338 LYS A N 1
ATOM 2603 C CA . LYS A 1 338 ? -14.625 17.125 39.156 1 91.69 338 LYS A CA 1
ATOM 2604 C C . LYS A 1 338 ? -13.977 16.125 38.188 1 91.69 338 LYS A C 1
ATOM 2606 O O . LYS A 1 338 ? -13.227 15.242 38.625 1 91.69 338 LYS A O 1
ATOM 2611 N N . LEU A 1 339 ? -14.305 16.172 37 1 91.25 339 LEU A N 1
ATOM 2612 C CA . LEU A 1 339 ? -13.742 15.281 36 1 91.25 339 LEU A CA 1
ATOM 2613 C C . LEU A 1 339 ? -12.25 15.508 35.844 1 91.25 339 LEU A C 1
ATOM 2615 O O . LEU A 1 339 ? -11.484 14.555 35.688 1 91.25 339 LEU A O 1
ATOM 2619 N N . LYS A 1 340 ? -11.789 16.719 35.906 1 88.06 340 LYS A N 1
ATOM 2620 C CA . LYS A 1 340 ? -10.367 17.047 35.812 1 88.06 340 LYS A CA 1
ATOM 2621 C C . LYS A 1 340 ? -9.594 16.5 37.031 1 88.06 340 LYS A C 1
ATOM 2623 O O . LYS A 1 340 ? -8.477 16 36.875 1 88.06 340 LYS A O 1
ATOM 2628 N N . ARG A 1 341 ? -10.25 16.609 38.031 1 88.56 341 ARG A N 1
ATOM 2629 C CA . ARG A 1 341 ? -9.641 16.062 39.25 1 88.56 341 ARG A CA 1
ATOM 2630 C C . ARG 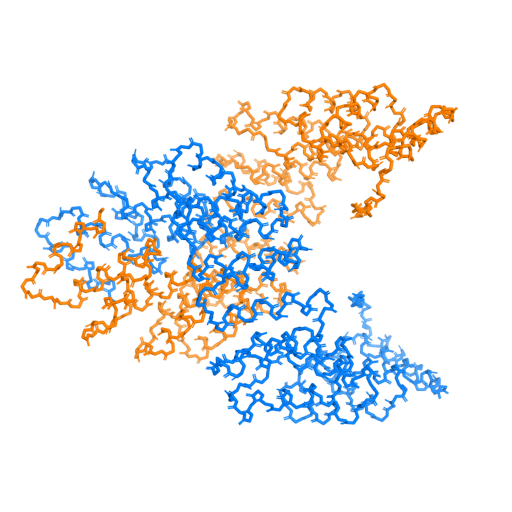A 1 341 ? -9.516 14.539 39.156 1 88.56 341 ARG A C 1
ATOM 2632 O O . ARG A 1 341 ? -8.531 13.969 39.625 1 88.56 341 ARG A O 1
ATOM 2639 N N . LEU A 1 342 ? -10.508 13.992 38.625 1 87.31 342 LEU A N 1
ATOM 2640 C CA . LEU A 1 342 ? -10.492 12.539 38.469 1 87.31 342 LEU A CA 1
ATOM 2641 C C . LEU A 1 342 ? -9.289 12.094 37.625 1 87.31 342 LEU A C 1
ATOM 2643 O O . LEU A 1 342 ? -8.68 11.062 37.906 1 87.31 342 LEU A O 1
ATOM 2647 N N . ILE A 1 343 ? -8.992 12.797 36.594 1 87.38 343 ILE A N 1
ATOM 2648 C CA . ILE A 1 343 ? -7.84 12.508 35.75 1 87.38 343 ILE A CA 1
ATOM 2649 C C . ILE A 1 343 ? -6.562 12.562 36.562 1 87.38 343 ILE A C 1
ATOM 2651 O O . ILE A 1 343 ? -5.711 11.672 36.469 1 87.38 343 ILE A O 1
ATOM 2655 N N . SER A 1 344 ? -6.414 13.547 37.375 1 82.31 344 SER A N 1
ATOM 2656 C CA . SER A 1 344 ? -5.238 13.75 38.219 1 82.31 344 SER A CA 1
ATOM 2657 C C . SER A 1 344 ? -5.129 12.656 39.281 1 82.31 344 SER A C 1
ATOM 2659 O O . SER A 1 344 ? -4.039 12.141 39.531 1 82.31 344 SER A O 1
ATOM 2661 N N . LEU A 1 345 ? -6.137 12.367 39.812 1 80.38 345 LEU A N 1
ATOM 2662 C CA . LEU A 1 345 ? -6.172 11.398 40.906 1 80.38 345 LEU A CA 1
ATOM 2663 C C . LEU A 1 345 ? -5.781 10.008 40.406 1 80.38 345 LEU A C 1
ATOM 2665 O O . LEU A 1 345 ? -5.141 9.242 41.125 1 80.38 345 LEU A O 1
ATOM 2669 N N . ARG A 1 346 ? -6.148 9.742 39.25 1 82.06 346 ARG A N 1
ATOM 2670 C CA . ARG A 1 346 ? -5.883 8.414 38.719 1 82.06 346 ARG A CA 1
ATOM 2671 C C . ARG A 1 346 ? -4.516 8.359 38.031 1 82.06 346 ARG A C 1
ATOM 2673 O O . ARG A 1 346 ? -4.102 7.312 37.531 1 82.06 346 ARG A O 1
ATOM 2680 N N . GLY A 1 347 ? -3.822 9.492 38.031 1 75.06 347 GLY A N 1
ATOM 2681 C CA . GLY A 1 347 ? -2.492 9.523 37.438 1 75.06 347 GLY A CA 1
ATOM 2682 C C . GLY A 1 347 ? -2.496 9.273 35.938 1 75.06 347 GLY A C 1
ATOM 2683 O O . GLY A 1 347 ? -1.584 8.641 35.406 1 75.06 347 GLY A O 1
ATOM 2684 N N . MET A 1 348 ? -3.506 9.648 35.344 1 73.44 348 MET A N 1
ATOM 2685 C CA . MET A 1 348 ? -3.619 9.367 33.938 1 73.44 348 MET A CA 1
ATOM 2686 C C . MET A 1 348 ? -2.74 10.312 33.125 1 73.44 348 MET A C 1
ATOM 2688 O O . MET A 1 348 ? -2.545 11.469 33.5 1 73.44 348 MET A O 1
ATOM 2692 N N . ARG A 1 349 ? -1.848 9.797 32.25 1 60.47 349 ARG A N 1
ATOM 2693 C CA . ARG A 1 349 ? -0.96 10.602 31.422 1 60.47 349 ARG A CA 1
ATOM 2694 C C . ARG A 1 349 ? -1.675 11.078 30.156 1 60.47 349 ARG A C 1
ATOM 2696 O O . ARG A 1 349 ? -2.502 10.359 29.594 1 60.47 349 ARG A O 1
ATOM 2703 N N . LYS A 1 350 ? -1.549 12.516 29.875 1 51.03 350 LYS A N 1
ATOM 2704 C CA . LYS A 1 350 ? -2.119 13.156 28.703 1 51.03 350 LYS A CA 1
ATOM 2705 C C . LYS A 1 350 ? -1.674 12.461 27.422 1 51.03 350 LYS A C 1
ATOM 2707 O O . LYS A 1 350 ? -0.483 12.203 27.219 1 51.03 350 LYS A O 1
ATOM 2712 N N . SER A 1 351 ? -2.439 11.578 26.844 1 48.31 351 SER A N 1
ATOM 2713 C CA . SER A 1 351 ? -2.09 11.102 25.516 1 48.31 351 SER A CA 1
ATOM 2714 C C . SER A 1 351 ? -2.225 12.211 24.469 1 48.31 351 SER A C 1
ATOM 2716 O O . SER A 1 351 ? -3.166 13 24.516 1 48.31 351 SER A O 1
ATOM 2718 N N . PRO A 1 352 ? -1.077 12.672 23.844 1 39.81 352 PRO A N 1
ATOM 2719 C CA . PRO A 1 352 ? -1.226 13.703 22.812 1 39.81 352 PRO A CA 1
ATOM 2720 C C . PRO A 1 352 ? -2.428 13.453 21.891 1 39.81 352 PRO A C 1
ATOM 2722 O O . PRO A 1 352 ? -2.717 12.312 21.547 1 39.81 352 PRO A O 1
ATOM 2725 N N . GLY A 1 353 ? -3.428 14.219 22.062 1 35.38 353 GLY A N 1
ATOM 2726 C CA . GLY A 1 353 ? -4.629 14.164 21.25 1 35.38 353 GLY A CA 1
ATOM 2727 C C . GLY A 1 353 ? -4.336 14.031 19.766 1 35.38 353 GLY A C 1
ATOM 2728 O O . GLY A 1 353 ? -3.402 14.648 19.25 1 35.38 353 GLY A O 1
ATOM 2729 N N . SER A 1 354 ? -4.41 12.906 19.172 1 33.41 354 SER A N 1
ATOM 2730 C CA . SER A 1 354 ? -4.477 12.844 17.719 1 33.41 354 SER A CA 1
ATOM 2731 C C . SER A 1 354 ? -5.516 13.82 17.172 1 33.41 354 SER A C 1
ATOM 2733 O O . SER A 1 354 ? -6.699 13.727 17.5 1 33.41 354 SER A O 1
ATOM 2735 N N . SER A 1 355 ? -5.227 15.109 17.25 1 25.47 355 SER A N 1
ATOM 2736 C CA . SER A 1 355 ? -6.18 16.031 16.656 1 25.47 355 SER A CA 1
ATOM 2737 C C . SER A 1 355 ? -6.59 15.562 15.258 1 25.47 355 SER A C 1
ATOM 2739 O O . SER A 1 355 ? -5.738 15.219 14.438 1 25.47 355 SER A O 1
ATOM 2741 N N . PHE A 1 356 ? -7.648 14.875 15.211 1 25.78 356 PHE A N 1
ATOM 2742 C CA . PHE A 1 356 ? -8.367 14.766 13.945 1 25.78 356 PHE A CA 1
ATOM 2743 C C . PHE A 1 356 ? -8.5 16.125 13.273 1 25.78 356 PHE A C 1
ATOM 2745 O O . PHE A 1 356 ? -9.297 16.969 13.695 1 25.78 356 PHE A O 1
ATOM 2752 N N . LEU A 1 357 ? -7.344 16.859 13.109 1 20.55 357 LEU A N 1
ATOM 2753 C CA . LEU A 1 357 ? -7.656 17.953 12.195 1 20.55 357 LEU A CA 1
ATOM 2754 C C . LEU A 1 357 ? -8.117 17.422 10.844 1 20.55 357 LEU A C 1
ATOM 2756 O O . LEU A 1 357 ? -7.617 16.406 10.367 1 20.55 357 LEU A O 1
ATOM 2760 N N . MET B 1 1 ? 4.426 -19.969 -24.344 1 59.78 1 MET B N 1
ATOM 2761 C CA . MET B 1 1 ? 4.562 -21.125 -23.469 1 59.78 1 MET B CA 1
ATOM 2762 C C . MET B 1 1 ? 3.197 -21.594 -22.969 1 59.78 1 MET B C 1
ATOM 2764 O O . MET B 1 1 ? 2.822 -22.75 -23.156 1 59.78 1 MET B O 1
ATOM 2768 N N . MET B 1 2 ? 2.352 -20.656 -22.578 1 74.94 2 MET B N 1
ATOM 2769 C CA . MET B 1 2 ? 1.055 -21.156 -22.141 1 74.94 2 MET B CA 1
ATOM 2770 C C . MET B 1 2 ? 0.252 -21.688 -23.328 1 74.94 2 MET B C 1
ATOM 2772 O O . MET B 1 2 ? -0.549 -22.609 -23.172 1 74.94 2 MET B O 1
ATOM 2776 N N . SER B 1 3 ? 0.675 -21.203 -24.438 1 78.31 3 SER B N 1
ATOM 2777 C CA . SER B 1 3 ? -0.005 -21.688 -25.641 1 78.31 3 SER B CA 1
ATOM 2778 C C . SER B 1 3 ? 0.308 -23.156 -25.891 1 78.31 3 SER B C 1
ATOM 2780 O O . SER B 1 3 ? -0.577 -23.938 -26.266 1 78.31 3 SER B O 1
ATOM 2782 N N . GLU B 1 4 ? 1.591 -23.484 -25.641 1 75.94 4 GLU B N 1
ATOM 2783 C CA . GLU B 1 4 ? 1.994 -24.875 -25.828 1 75.94 4 GLU B CA 1
ATOM 2784 C C . GLU B 1 4 ? 1.359 -25.781 -24.781 1 75.94 4 GLU B C 1
ATOM 2786 O O . GLU B 1 4 ? 0.894 -26.875 -25.109 1 75.94 4 GLU B O 1
ATOM 2791 N N . ALA B 1 5 ? 1.35 -25.344 -23.578 1 77.06 5 ALA B N 1
ATOM 2792 C CA . ALA B 1 5 ? 0.712 -26.125 -22.516 1 77.06 5 ALA B CA 1
ATOM 2793 C C . ALA B 1 5 ? -0.776 -26.312 -22.797 1 77.06 5 ALA B C 1
ATOM 2795 O O . ALA B 1 5 ? -1.319 -27.391 -22.578 1 77.06 5 ALA B O 1
ATOM 2796 N N . ARG B 1 6 ? -1.396 -25.281 -23.312 1 85.5 6 ARG B N 1
ATOM 2797 C CA . ARG B 1 6 ? -2.818 -25.344 -23.625 1 85.5 6 ARG B CA 1
ATOM 2798 C C . ARG B 1 6 ? -3.086 -26.312 -24.766 1 85.5 6 ARG B C 1
ATOM 2800 O O . ARG B 1 6 ? -4.047 -27.094 -24.719 1 85.5 6 ARG B O 1
ATOM 2807 N N . ARG B 1 7 ? -2.232 -26.219 -25.688 1 83.69 7 ARG B N 1
ATOM 2808 C CA . ARG B 1 7 ? -2.369 -27.141 -26.812 1 83.69 7 ARG B CA 1
ATOM 2809 C C . ARG B 1 7 ? -2.256 -28.594 -26.359 1 83.69 7 ARG B C 1
ATOM 2811 O O . ARG B 1 7 ? -3.055 -29.438 -26.766 1 83.69 7 ARG B O 1
ATOM 2818 N N . LEU B 1 8 ? -1.268 -28.891 -25.531 1 80.19 8 LEU B N 1
ATOM 2819 C CA . LEU B 1 8 ? -1.082 -30.234 -25 1 80.19 8 LEU B CA 1
ATOM 2820 C C . LEU B 1 8 ? -2.293 -30.656 -24.188 1 80.19 8 LEU B C 1
ATOM 2822 O O . LEU B 1 8 ? -2.75 -31.797 -24.297 1 80.19 8 LEU B O 1
ATOM 2826 N N . PHE B 1 9 ? -2.811 -29.719 -23.438 1 86.81 9 PHE B N 1
ATOM 2827 C CA . PHE B 1 9 ? -3.988 -29.969 -22.625 1 86.81 9 PHE B CA 1
ATOM 2828 C C . PHE B 1 9 ? -5.195 -30.297 -23.484 1 86.81 9 PHE B C 1
ATOM 2830 O O . PHE B 1 9 ? -5.918 -31.266 -23.219 1 86.81 9 PHE B O 1
ATOM 2837 N N . ASP B 1 10 ? -5.367 -29.562 -24.531 1 88.94 10 ASP B N 1
ATOM 2838 C CA . ASP B 1 10 ? -6.52 -29.734 -25.406 1 88.94 10 ASP B CA 1
ATOM 2839 C C . ASP B 1 10 ? -6.453 -31.078 -26.156 1 88.94 10 ASP B C 1
ATOM 2841 O O . ASP B 1 10 ? -7.484 -31.641 -26.516 1 88.94 10 ASP B O 1
ATOM 2845 N N . GLN B 1 11 ? -5.25 -31.594 -26.266 1 86.38 11 GLN B N 1
ATOM 2846 C CA . GLN B 1 11 ? -5.051 -32.812 -27.031 1 86.38 11 GLN B CA 1
ATOM 2847 C C . GLN B 1 11 ? -5.117 -34.062 -26.125 1 86.38 11 GLN B C 1
ATOM 2849 O O . GLN B 1 11 ? -5.125 -35.188 -26.594 1 86.38 11 GLN B O 1
ATOM 2854 N N . MET B 1 12 ? -5.207 -33.75 -24.875 1 84.25 12 MET B N 1
ATOM 2855 C CA . MET B 1 12 ? -5.262 -34.875 -23.938 1 84.25 12 MET B CA 1
ATOM 2856 C C . MET B 1 12 ? -6.566 -35.656 -24.109 1 84.25 12 MET B C 1
ATOM 2858 O O . MET B 1 12 ? -7.641 -35.062 -24.203 1 84.25 12 MET B O 1
ATOM 2862 N N . GLU B 1 13 ? -6.41 -36.938 -24.203 1 84.44 13 GLU B N 1
ATOM 2863 C CA . GLU B 1 13 ? -7.594 -37.781 -24.312 1 84.44 13 GLU B CA 1
ATOM 2864 C C . GLU B 1 13 ? -8.414 -37.75 -23.031 1 84.44 13 GLU B C 1
ATOM 2866 O O . GLU B 1 13 ? -9.633 -37.625 -23.062 1 84.44 13 GLU B O 1
ATOM 2871 N N . GLU B 1 14 ? -7.711 -37.969 -21.938 1 86.06 14 GLU B N 1
ATOM 2872 C CA . GLU B 1 14 ? -8.32 -37.906 -20.609 1 86.06 14 GLU B CA 1
ATOM 2873 C C . GLU B 1 14 ? -7.711 -36.781 -19.781 1 86.06 14 GLU B C 1
ATOM 2875 O O . GLU B 1 14 ? -6.492 -36.719 -19.578 1 86.06 14 GLU B O 1
ATOM 2880 N N . ARG B 1 15 ? -8.656 -35.875 -19.422 1 87 15 ARG B N 1
ATOM 2881 C CA . ARG B 1 15 ? -8.227 -34.75 -18.594 1 87 15 ARG B CA 1
ATOM 2882 C C . ARG B 1 15 ? -8.617 -34.969 -17.141 1 87 15 ARG B C 1
ATOM 2884 O O . ARG B 1 15 ? -9.789 -35.188 -16.828 1 87 15 ARG B O 1
ATOM 2891 N N . ASN B 1 16 ? -7.617 -35.094 -16.297 1 84.12 16 ASN B N 1
ATOM 2892 C CA . ASN B 1 16 ? -7.898 -35.219 -14.875 1 84.12 16 ASN B CA 1
ATOM 2893 C C . ASN B 1 16 ? -7.777 -33.906 -14.133 1 84.12 16 ASN B C 1
ATOM 2895 O O . ASN B 1 16 ? -7.52 -32.875 -14.742 1 84.12 16 ASN B O 1
ATOM 2899 N N . ILE B 1 17 ? -7.984 -33.938 -12.805 1 84.62 17 ILE B N 1
ATOM 2900 C CA . ILE B 1 17 ? -8.055 -32.688 -12.016 1 84.62 17 ILE B CA 1
ATOM 2901 C C . ILE B 1 17 ? -6.691 -32 -12 1 84.62 17 ILE B C 1
ATOM 2903 O O . ILE B 1 17 ? -6.609 -30.781 -12 1 84.62 17 ILE B O 1
ATOM 2907 N N . VAL B 1 18 ? -5.684 -32.75 -12.07 1 80.25 18 VAL B N 1
ATOM 2908 C CA . VAL B 1 18 ? -4.332 -32.219 -12.023 1 80.25 18 VAL B CA 1
ATOM 2909 C C . VAL B 1 18 ? -4.031 -31.453 -13.312 1 80.25 18 VAL B C 1
ATOM 2911 O O . VAL B 1 18 ? -3.484 -30.344 -13.281 1 80.25 18 VAL B O 1
ATOM 2914 N N . SER B 1 19 ? -4.363 -32.125 -14.492 1 83.12 19 SER B N 1
ATOM 2915 C CA . SER B 1 19 ? -4.133 -31.438 -15.766 1 83.12 19 SER B CA 1
ATOM 2916 C C . SER B 1 19 ? -4.945 -30.156 -15.867 1 83.12 19 SER B C 1
ATOM 2918 O O . SER B 1 19 ? -4.434 -29.125 -16.297 1 83.12 19 SER B O 1
ATOM 2920 N N . TRP B 1 20 ? -6.184 -30.25 -15.422 1 88.44 20 TRP B N 1
ATOM 2921 C CA . TRP B 1 20 ? -7.043 -29.078 -15.406 1 88.44 20 TRP B CA 1
ATOM 2922 C C . TRP B 1 20 ? -6.445 -27.984 -14.523 1 88.44 20 TRP B C 1
ATOM 2924 O O . TRP B 1 20 ? -6.281 -26.844 -14.969 1 88.44 20 TRP B O 1
ATOM 2934 N N . SER B 1 21 ? -6.09 -28.344 -13.32 1 87.81 21 SER B N 1
ATOM 2935 C CA . SER B 1 21 ? -5.602 -27.391 -12.336 1 87.81 21 SER B CA 1
ATOM 2936 C C . SER B 1 21 ? -4.281 -26.766 -12.789 1 87.81 21 SER B C 1
ATOM 2938 O O . SER B 1 21 ? -4.031 -25.578 -12.539 1 87.81 21 SER B O 1
ATOM 2940 N N . THR B 1 22 ? -3.561 -27.594 -13.453 1 83.62 22 THR B N 1
ATOM 2941 C CA . THR B 1 22 ? -2.262 -27.109 -13.914 1 83.62 22 THR B CA 1
ATOM 2942 C C . THR B 1 22 ? -2.428 -26.016 -14.953 1 83.62 22 THR B C 1
ATOM 2944 O O . THR B 1 22 ? -1.77 -24.969 -14.875 1 83.62 22 THR B O 1
ATOM 2947 N N . VAL B 1 23 ? -3.258 -26.234 -15.891 1 87.56 23 VAL B N 1
ATOM 2948 C CA . VAL B 1 23 ? -3.424 -25.266 -16.969 1 87.56 23 VAL B CA 1
ATOM 2949 C C . VAL B 1 23 ? -4.113 -24.016 -16.453 1 87.56 23 VAL B C 1
ATOM 2951 O O . VAL B 1 23 ? -3.707 -22.891 -16.766 1 87.56 23 VAL B O 1
ATOM 2954 N N . VAL B 1 24 ? -5.133 -24.125 -15.625 1 91.94 24 VAL B N 1
ATOM 2955 C CA . VAL B 1 24 ? -5.828 -22.984 -15.039 1 91.94 24 VAL B CA 1
ATOM 2956 C C . VAL B 1 24 ? -4.855 -22.172 -14.18 1 91.94 24 VAL B C 1
ATOM 2958 O O . VAL B 1 24 ? -4.773 -20.953 -14.32 1 91.94 24 VAL B O 1
ATOM 2961 N N . ALA B 1 25 ? -4.121 -22.859 -13.352 1 90 25 ALA B N 1
ATOM 2962 C CA . ALA B 1 25 ? -3.148 -22.203 -12.492 1 90 25 ALA B CA 1
ATOM 2963 C C . ALA B 1 25 ? -2.066 -21.516 -13.32 1 90 25 ALA B C 1
ATOM 2965 O O . ALA B 1 25 ? -1.574 -20.438 -12.945 1 90 25 ALA B O 1
ATOM 2966 N N . GLY B 1 26 ? -1.705 -22.172 -14.414 1 86.94 26 GLY B N 1
ATOM 2967 C CA . GLY B 1 26 ? -0.729 -21.578 -15.305 1 86.94 26 GLY B CA 1
ATOM 2968 C C . GLY B 1 26 ? -1.156 -20.203 -15.812 1 86.94 26 GLY B C 1
ATOM 2969 O O . GLY B 1 26 ? -0.391 -19.25 -15.742 1 86.94 26 GLY B O 1
ATOM 2970 N N . TYR B 1 27 ? -2.369 -20.141 -16.328 1 89.62 27 TYR B N 1
ATOM 2971 C CA . TYR B 1 27 ? -2.898 -18.875 -16.812 1 89.62 27 TYR B CA 1
ATOM 2972 C C . TYR B 1 27 ? -3.027 -17.859 -15.688 1 89.62 27 TYR B C 1
ATOM 2974 O O . TYR B 1 27 ? -2.66 -16.703 -15.844 1 89.62 27 TYR B O 1
ATOM 2982 N N . ALA B 1 28 ? -3.508 -18.281 -14.531 1 91.62 28 ALA B N 1
ATOM 2983 C CA . ALA B 1 28 ? -3.707 -17.391 -13.391 1 91.62 28 ALA B CA 1
ATOM 2984 C C . ALA B 1 28 ? -2.379 -16.828 -12.898 1 91.62 28 ALA B C 1
ATOM 2986 O O . ALA B 1 28 ? -2.293 -15.648 -12.523 1 91.62 28 ALA B O 1
ATOM 2987 N N . ASN B 1 29 ? -1.382 -17.625 -12.93 1 87.12 29 ASN B N 1
ATOM 2988 C CA . ASN B 1 29 ? -0.074 -17.234 -12.406 1 87.12 29 ASN B CA 1
ATOM 2989 C C . ASN B 1 29 ? 0.534 -16.094 -13.219 1 87.12 29 ASN B C 1
ATOM 2991 O O . ASN B 1 29 ? 1.258 -15.258 -12.672 1 87.12 29 ASN B O 1
ATOM 2995 N N . ILE B 1 30 ? 0.222 -16.062 -14.453 1 86.12 30 ILE B N 1
ATOM 2996 C CA . ILE B 1 30 ? 0.814 -15.008 -15.273 1 86.12 30 ILE B CA 1
ATOM 2997 C C . ILE B 1 30 ? -0.17 -13.852 -15.43 1 86.12 30 ILE B C 1
ATOM 2999 O O . ILE B 1 30 ? 0.087 -12.906 -16.172 1 86.12 30 ILE B O 1
ATOM 3003 N N . GLY B 1 31 ? -1.354 -13.992 -14.852 1 85.81 31 GLY B N 1
ATOM 3004 C CA . GLY B 1 31 ? -2.301 -12.891 -14.812 1 85.81 31 GLY B CA 1
ATOM 3005 C C . GLY B 1 31 ? -3.254 -12.875 -15.992 1 85.81 31 GLY B C 1
ATOM 3006 O O . GLY B 1 31 ? -3.922 -11.875 -16.25 1 85.81 31 GLY B O 1
ATOM 3007 N N . ASP B 1 32 ? -3.203 -13.891 -16.812 1 89 32 ASP B N 1
ATOM 3008 C CA . ASP B 1 32 ? -4.16 -14.016 -17.906 1 89 32 ASP B CA 1
ATOM 3009 C C . ASP B 1 32 ? -5.477 -14.617 -17.422 1 89 32 ASP B C 1
ATOM 3011 O O . ASP B 1 32 ? -5.723 -15.812 -17.594 1 89 32 ASP B O 1
ATOM 3015 N N . MET B 1 33 ? -6.34 -13.773 -16.891 1 91.88 33 MET B N 1
ATOM 3016 C CA . MET B 1 33 ? -7.48 -14.266 -16.125 1 91.88 33 MET B CA 1
ATOM 3017 C C . MET B 1 33 ? -8.648 -14.602 -17.047 1 91.88 33 MET B C 1
ATOM 3019 O O . MET B 1 33 ? -9.57 -15.32 -16.656 1 91.88 33 MET B O 1
ATOM 3023 N N . GLY B 1 34 ? -8.664 -14.031 -18.297 1 90.44 34 GLY B N 1
ATOM 3024 C CA . GLY B 1 34 ? -9.695 -14.43 -19.234 1 90.44 34 GLY B CA 1
ATOM 3025 C C . GLY B 1 34 ? -9.742 -15.922 -19.484 1 90.44 34 GLY B C 1
ATOM 3026 O O . GLY B 1 34 ? -10.68 -16.594 -19.078 1 90.44 34 GLY B O 1
ATOM 3027 N N . PRO B 1 35 ? -8.664 -16.406 -20.125 1 91.94 35 PRO B N 1
ATOM 3028 C CA . PRO B 1 35 ? -8.578 -17.859 -20.344 1 91.94 35 PRO B CA 1
ATOM 3029 C C . PRO B 1 35 ? -8.648 -18.656 -19.062 1 91.94 35 PRO B C 1
ATOM 3031 O O . PRO B 1 35 ? -9.242 -19.734 -19.031 1 91.94 35 PRO B O 1
ATOM 3034 N N . ALA B 1 36 ? -8.055 -18.203 -17.938 1 94.62 36 ALA B N 1
ATOM 3035 C CA . ALA B 1 36 ? -8.109 -18.906 -16.656 1 94.62 36 ALA B CA 1
ATOM 3036 C C . ALA B 1 36 ? -9.547 -19.094 -16.188 1 94.62 36 ALA B C 1
ATOM 3038 O O . ALA B 1 36 ? -9.945 -20.188 -15.805 1 94.62 36 ALA B O 1
ATOM 3039 N N . ARG B 1 37 ? -10.305 -18 -16.281 1 94.94 37 ARG B N 1
ATOM 3040 C CA . ARG B 1 37 ? -11.688 -18.047 -15.828 1 94.94 37 ARG B CA 1
ATOM 3041 C C . ARG B 1 37 ? -12.531 -18.953 -16.703 1 94.94 37 ARG B C 1
ATOM 3043 O O . ARG B 1 37 ? -13.352 -19.719 -16.203 1 94.94 37 ARG B O 1
ATOM 3050 N N . ASP B 1 38 ? -12.312 -18.859 -18.016 1 95 38 ASP B N 1
ATOM 3051 C CA . ASP B 1 38 ? -13.039 -19.703 -18.953 1 95 38 ASP B CA 1
ATOM 3052 C C . ASP B 1 38 ? -12.82 -21.188 -18.641 1 95 38 ASP B C 1
ATOM 3054 O O . ASP B 1 38 ? -13.773 -21.953 -18.594 1 95 38 ASP B O 1
ATOM 3058 N N . LEU B 1 39 ? -11.625 -21.547 -18.469 1 95.12 39 LEU B N 1
ATOM 3059 C CA . LEU B 1 39 ? -11.289 -22.938 -18.172 1 95.12 39 LEU B CA 1
ATOM 3060 C C . LEU B 1 39 ? -11.781 -23.328 -16.781 1 95.12 39 LEU B C 1
ATOM 3062 O O . LEU B 1 39 ? -12.289 -24.438 -16.594 1 95.12 39 LEU B O 1
ATOM 3066 N N . TYR B 1 40 ? -11.617 -22.422 -15.844 1 96.5 40 TYR B N 1
ATOM 3067 C CA . TYR B 1 40 ? -12.078 -22.641 -14.477 1 96.5 40 TYR B CA 1
ATOM 3068 C C . TYR B 1 40 ? -13.562 -22.984 -14.445 1 96.5 40 TYR B C 1
ATOM 3070 O O . TYR B 1 40 ? -13.969 -23.938 -13.758 1 96.5 40 TYR B O 1
ATOM 3078 N N . ASP B 1 41 ? -14.328 -22.219 -15.195 1 96 41 ASP B N 1
ATOM 3079 C CA . ASP B 1 41 ? -15.773 -22.422 -15.219 1 96 41 ASP B CA 1
ATOM 3080 C C . ASP B 1 41 ? -16.141 -23.766 -15.852 1 96 41 ASP B C 1
ATOM 3082 O O . ASP B 1 41 ? -17.156 -24.359 -15.516 1 96 41 ASP B O 1
ATOM 3086 N N . GLN B 1 42 ? -15.266 -24.281 -16.703 1 94.69 42 GLN B N 1
ATOM 3087 C CA . GLN B 1 42 ? -15.523 -25.531 -17.406 1 94.69 42 GLN B CA 1
ATOM 3088 C C . GLN B 1 42 ? -15.039 -26.734 -16.594 1 94.69 42 GLN B C 1
ATOM 3090 O O . GLN B 1 42 ? -15.375 -27.875 -16.922 1 94.69 42 GLN B O 1
ATOM 3095 N N . MET B 1 43 ? -14.266 -26.469 -15.5 1 94.38 43 MET B N 1
ATOM 3096 C CA . MET B 1 43 ? -13.695 -27.562 -14.719 1 94.38 43 MET B CA 1
ATOM 3097 C C . MET B 1 43 ? -14.805 -28.391 -14.062 1 94.38 43 MET B C 1
ATOM 3099 O O . MET B 1 43 ? -15.695 -27.844 -13.414 1 94.38 43 MET B O 1
ATOM 3103 N N . PRO B 1 44 ? -14.711 -29.719 -14.336 1 92.44 44 PRO B N 1
ATOM 3104 C CA . PRO B 1 44 ? -15.727 -30.562 -13.703 1 92.44 44 PRO B CA 1
ATOM 3105 C C . PRO B 1 44 ? -15.625 -30.562 -12.18 1 92.44 44 PRO B C 1
ATOM 3107 O O . PRO B 1 44 ? -16.656 -30.578 -11.492 1 92.44 44 PRO B O 1
ATOM 3110 N N . ARG B 1 45 ? -14.438 -30.641 -11.672 1 92 45 ARG B N 1
ATOM 3111 C CA . ARG B 1 45 ? -14.156 -30.578 -10.242 1 92 45 ARG B CA 1
ATOM 3112 C C . ARG B 1 45 ? -13.031 -29.578 -9.953 1 92 45 ARG B C 1
ATOM 3114 O O . ARG B 1 45 ? -12.086 -29.469 -10.734 1 92 45 ARG B O 1
ATOM 3121 N N . LYS B 1 46 ? -13.258 -28.953 -8.836 1 92.38 46 LYS B N 1
ATOM 3122 C CA . LYS B 1 46 ? -12.258 -27.953 -8.469 1 92.38 46 LYS B CA 1
ATOM 3123 C C . LYS B 1 46 ? -11.547 -28.328 -7.168 1 92.38 46 LYS B C 1
ATOM 3125 O O . LYS B 1 46 ? -12.109 -29.047 -6.336 1 92.38 46 LYS B O 1
ATOM 3130 N N . ASP B 1 47 ? -10.344 -27.953 -7.07 1 89.19 47 ASP B N 1
ATOM 3131 C CA . ASP B 1 47 ? -9.562 -28.25 -5.871 1 89.19 47 ASP B CA 1
ATOM 3132 C C . ASP B 1 47 ? -8.867 -26.984 -5.34 1 89.19 47 ASP B C 1
ATOM 3134 O O . ASP B 1 47 ? -9.062 -25.891 -5.879 1 89.19 47 ASP B O 1
ATOM 3138 N N . SER B 1 48 ? -8.109 -27.125 -4.277 1 89.31 48 SER B N 1
ATOM 3139 C CA . SER B 1 48 ? -7.492 -25.984 -3.586 1 89.31 48 SER B CA 1
ATOM 3140 C C . SER B 1 48 ? -6.457 -25.297 -4.473 1 89.31 48 SER B C 1
ATOM 3142 O O . SER B 1 48 ? -6.262 -24.094 -4.383 1 89.31 48 SER B O 1
ATOM 3144 N N . VAL B 1 49 ? -5.832 -26.125 -5.309 1 87.12 49 VAL B N 1
ATOM 3145 C CA . VAL B 1 49 ? -4.793 -25.594 -6.176 1 87.12 49 VAL B CA 1
ATOM 3146 C C . VAL B 1 49 ? -5.391 -24.516 -7.09 1 87.12 49 VAL B C 1
ATOM 3148 O O . VAL B 1 49 ? -4.836 -23.422 -7.223 1 87.12 49 VAL B O 1
ATOM 3151 N N . VAL B 1 50 ? -6.488 -24.844 -7.641 1 92.12 50 VAL B N 1
ATOM 3152 C CA . VAL B 1 50 ? -7.094 -23.938 -8.602 1 92.12 50 VAL B CA 1
ATOM 3153 C C . VAL B 1 50 ? -7.715 -22.75 -7.863 1 92.12 50 VAL B C 1
ATOM 3155 O O . VAL B 1 50 ? -7.676 -21.609 -8.352 1 92.12 50 VAL B O 1
ATOM 3158 N N . TRP B 1 51 ? -8.281 -22.969 -6.727 1 94.56 51 TRP B N 1
ATOM 3159 C CA . TRP B 1 51 ? -8.844 -21.859 -5.961 1 94.56 51 TRP B CA 1
ATOM 3160 C C . TRP B 1 51 ? -7.766 -20.859 -5.574 1 94.56 51 TRP B C 1
ATOM 3162 O O . TRP B 1 51 ? -7.934 -19.656 -5.766 1 94.56 51 TRP B O 1
ATOM 3172 N N . VAL B 1 52 ? -6.652 -21.328 -5.07 1 94 52 VAL B N 1
ATOM 3173 C CA . VAL B 1 52 ? -5.547 -20.469 -4.648 1 94 52 VAL B CA 1
ATOM 3174 C C . VAL B 1 52 ? -5.012 -19.688 -5.844 1 94 52 VAL B C 1
ATOM 3176 O O . VAL B 1 52 ? -4.777 -18.484 -5.75 1 94 52 VAL B O 1
ATOM 3179 N N . ALA B 1 53 ? -4.859 -20.391 -6.949 1 93.31 53 ALA B N 1
ATOM 3180 C CA . ALA B 1 53 ? -4.328 -19.766 -8.156 1 93.31 53 ALA B CA 1
ATOM 3181 C C . ALA B 1 53 ? -5.254 -18.656 -8.648 1 93.31 53 ALA B C 1
ATOM 3183 O O . ALA B 1 53 ? -4.793 -17.562 -9.016 1 93.31 53 ALA B O 1
ATOM 3184 N N . MET B 1 54 ? -6.504 -18.953 -8.656 1 95.75 54 MET B N 1
ATOM 3185 C CA . MET B 1 54 ? -7.48 -17.984 -9.141 1 95.75 54 MET B CA 1
ATOM 3186 C C . MET B 1 54 ? -7.551 -16.781 -8.219 1 95.75 54 MET B C 1
ATOM 3188 O O . MET B 1 54 ? -7.586 -15.641 -8.688 1 95.75 54 MET B O 1
ATOM 3192 N N . ILE B 1 55 ? -7.574 -16.969 -6.918 1 96.25 55 ILE B N 1
ATOM 3193 C CA . ILE B 1 55 ? -7.586 -15.883 -5.945 1 96.25 55 ILE B CA 1
ATOM 3194 C C . ILE B 1 55 ? -6.348 -15.008 -6.137 1 96.25 55 ILE B C 1
ATOM 3196 O O . ILE B 1 55 ? -6.453 -13.781 -6.242 1 96.25 55 ILE B O 1
ATOM 3200 N N . SER B 1 56 ? -5.207 -15.617 -6.223 1 94.38 56 SER B N 1
ATOM 3201 C CA . SER B 1 56 ? -3.949 -14.898 -6.398 1 94.38 56 SER B CA 1
ATOM 3202 C C . SER B 1 56 ? -3.916 -14.156 -7.734 1 94.38 56 SER B C 1
ATOM 3204 O O . SER B 1 56 ? -3.41 -13.039 -7.816 1 94.38 56 SER B O 1
ATOM 3206 N N . GLY B 1 57 ? -4.383 -14.836 -8.75 1 93.56 57 GLY B N 1
ATOM 3207 C CA . GLY B 1 57 ? -4.418 -14.219 -10.07 1 93.56 57 GLY B CA 1
ATOM 3208 C C . GLY B 1 57 ? -5.242 -12.945 -10.109 1 93.56 57 GLY B C 1
ATOM 3209 O O . GLY B 1 57 ? -4.797 -11.922 -10.641 1 93.56 57 GLY B O 1
A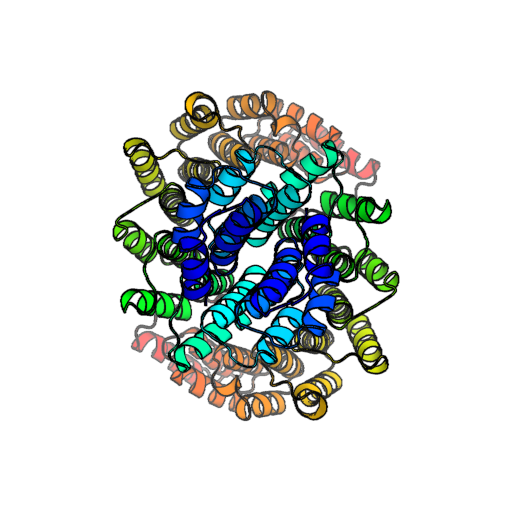TOM 3210 N N . TYR B 1 58 ? -6.445 -13.039 -9.547 1 93.62 58 TYR B N 1
ATOM 3211 C CA . TYR B 1 58 ? -7.289 -11.852 -9.492 1 93.62 58 TYR B CA 1
ATOM 3212 C C . TYR B 1 58 ? -6.652 -10.773 -8.617 1 93.62 58 TYR B C 1
ATOM 3214 O O . TYR B 1 58 ? -6.797 -9.578 -8.891 1 93.62 58 TYR B O 1
ATOM 3222 N N . GLY B 1 59 ? -5.98 -11.141 -7.594 1 93.12 59 GLY B N 1
ATOM 3223 C CA . GLY B 1 59 ? -5.25 -10.195 -6.773 1 93.12 59 GLY B CA 1
ATOM 3224 C C . GLY B 1 59 ? -4.184 -9.438 -7.539 1 93.12 59 GLY B C 1
ATOM 3225 O O . GLY B 1 59 ? -4 -8.234 -7.332 1 93.12 59 GLY B O 1
ATOM 3226 N N . LYS B 1 60 ? -3.52 -10.094 -8.438 1 89.56 60 LYS B N 1
ATOM 3227 C CA . LYS B 1 60 ? -2.43 -9.516 -9.219 1 89.56 60 LYS B CA 1
ATOM 3228 C C . LYS B 1 60 ? -2.936 -8.383 -10.117 1 89.56 60 LYS B C 1
ATOM 3230 O O . LYS B 1 60 ? -2.213 -7.422 -10.375 1 89.56 60 LYS B O 1
ATOM 3235 N N . ILE B 1 61 ? -4.145 -8.531 -10.516 1 88.88 61 ILE B N 1
ATOM 3236 C CA . ILE B 1 61 ? -4.656 -7.512 -11.422 1 88.88 61 ILE B CA 1
ATOM 3237 C C . ILE B 1 61 ? -5.617 -6.59 -10.68 1 88.88 61 ILE B C 1
ATOM 3239 O O . ILE B 1 61 ? -6.379 -5.844 -11.297 1 88.88 61 ILE B O 1
ATOM 3243 N N . GLY B 1 62 ? -5.707 -6.75 -9.344 1 87.69 62 GLY B N 1
ATOM 3244 C CA . GLY B 1 62 ? -6.406 -5.789 -8.5 1 87.69 62 GLY B CA 1
ATOM 3245 C C . GLY B 1 62 ? -7.898 -6.043 -8.422 1 87.69 62 GLY B C 1
ATOM 3246 O O . GLY B 1 62 ? -8.664 -5.172 -8 1 87.69 62 GLY B O 1
ATOM 3247 N N . ASN B 1 63 ? -8.328 -7.18 -8.906 1 90.88 63 ASN B N 1
ATOM 3248 C CA . ASN B 1 63 ? -9.75 -7.5 -8.844 1 90.88 63 ASN B CA 1
ATOM 3249 C C . ASN B 1 63 ? -10.094 -8.305 -7.594 1 90.88 63 ASN B C 1
ATOM 3251 O O . ASN B 1 63 ? -10.359 -9.5 -7.672 1 90.88 63 ASN B O 1
ATOM 3255 N N . VAL B 1 64 ? -10.203 -7.656 -6.492 1 92.94 64 VAL B N 1
ATOM 3256 C CA . VAL B 1 64 ? -10.383 -8.266 -5.176 1 92.94 64 VAL B CA 1
ATOM 3257 C C . VAL B 1 64 ? -11.781 -8.867 -5.07 1 92.94 64 VAL B C 1
ATOM 3259 O O . VAL B 1 64 ? -11.969 -9.906 -4.434 1 92.94 64 VAL B O 1
ATOM 3262 N N . ASP B 1 65 ? -12.742 -8.273 -5.699 1 89.88 65 ASP B N 1
ATOM 3263 C CA . ASP B 1 65 ? -14.117 -8.75 -5.621 1 89.88 65 ASP B CA 1
ATOM 3264 C C . ASP B 1 65 ? -14.266 -10.133 -6.246 1 89.88 65 ASP B C 1
ATOM 3266 O O . ASP B 1 65 ? -14.938 -11 -5.695 1 89.88 65 ASP B O 1
ATOM 3270 N N . GLU B 1 66 ? -13.617 -10.258 -7.402 1 93.06 66 GLU B N 1
ATOM 3271 C CA . GLU B 1 66 ? -13.672 -11.578 -8.031 1 93.06 66 GLU B CA 1
ATOM 3272 C C . GLU B 1 66 ? -12.898 -12.609 -7.219 1 93.06 66 GLU B C 1
ATOM 3274 O O . GLU B 1 66 ? -13.289 -13.781 -7.164 1 93.06 66 GLU B O 1
ATOM 3279 N N . ALA B 1 67 ? -11.742 -12.188 -6.645 1 96.19 67 ALA B N 1
ATOM 3280 C CA . ALA B 1 67 ? -11.016 -13.078 -5.746 1 96.19 67 ALA B CA 1
ATOM 3281 C C . ALA B 1 67 ? -11.906 -13.539 -4.594 1 96.19 67 ALA B C 1
ATOM 3283 O O . ALA B 1 67 ? -11.945 -14.727 -4.27 1 96.19 67 ALA B O 1
ATOM 3284 N N . LYS B 1 68 ? -12.633 -12.633 -4.051 1 95.56 68 LYS B N 1
ATOM 3285 C CA . LYS B 1 68 ? -13.539 -12.938 -2.943 1 95.56 68 LYS B CA 1
ATOM 3286 C C . LYS B 1 68 ? -14.664 -13.867 -3.393 1 95.56 68 LYS B C 1
ATOM 3288 O O . LYS B 1 68 ? -15.07 -14.758 -2.648 1 95.56 68 LYS B O 1
ATOM 3293 N N . ALA B 1 69 ? -15.148 -13.625 -4.59 1 94.75 69 ALA B N 1
ATOM 3294 C CA . ALA B 1 69 ? -16.188 -14.484 -5.125 1 94.75 69 ALA B CA 1
ATOM 3295 C C . ALA B 1 69 ? -15.711 -15.93 -5.242 1 94.75 69 ALA B C 1
ATOM 3297 O O . ALA B 1 69 ? -16.438 -16.859 -4.902 1 94.75 69 ALA B O 1
ATOM 3298 N N . ILE B 1 70 ? -14.469 -16.094 -5.73 1 96.75 70 ILE B N 1
ATOM 3299 C CA . ILE B 1 70 ? -13.883 -17.438 -5.828 1 96.75 70 ILE B CA 1
ATOM 3300 C C . ILE B 1 70 ? -13.75 -18.047 -4.438 1 96.75 70 ILE B C 1
ATOM 3302 O O . ILE B 1 70 ? -14.117 -19.203 -4.227 1 96.75 70 ILE B O 1
ATOM 3306 N N . PHE B 1 71 ? -13.281 -17.312 -3.469 1 97.38 71 PHE B N 1
ATOM 3307 C CA . PHE B 1 71 ? -13.094 -17.766 -2.094 1 97.38 71 PHE B CA 1
ATOM 3308 C C . PHE B 1 71 ? -14.422 -18.188 -1.479 1 97.38 71 PHE B C 1
ATOM 3310 O O . PHE B 1 71 ? -14.508 -19.25 -0.865 1 97.38 71 PHE B O 1
ATOM 3317 N N . ASP B 1 72 ? -15.438 -17.344 -1.706 1 95.31 72 ASP B N 1
ATOM 3318 C CA . ASP B 1 72 ? -16.75 -17.594 -1.1 1 95.31 72 ASP B CA 1
ATOM 3319 C C . ASP B 1 72 ? -17.391 -18.859 -1.689 1 95.31 72 ASP B C 1
ATOM 3321 O O . ASP B 1 72 ? -18.109 -19.562 -0.997 1 95.31 72 ASP B O 1
ATOM 3325 N N . LYS B 1 73 ? -17.109 -19.156 -2.91 1 94.81 73 LYS B N 1
ATOM 3326 C CA . LYS B 1 73 ? -17.75 -20.25 -3.607 1 94.81 73 LYS B CA 1
ATOM 3327 C C . LYS B 1 73 ? -16.953 -21.547 -3.453 1 94.81 73 LYS B C 1
ATOM 3329 O O . LYS B 1 73 ? -17.438 -22.625 -3.814 1 94.81 73 LYS B O 1
ATOM 3334 N N . ALA B 1 74 ? -15.703 -21.406 -2.945 1 94.75 74 ALA B N 1
ATOM 3335 C CA . ALA B 1 74 ? -14.891 -22.594 -2.76 1 94.75 74 ALA B CA 1
ATOM 3336 C C . ALA B 1 74 ? -15.57 -23.578 -1.814 1 94.75 74 ALA B C 1
ATOM 3338 O O . ALA B 1 74 ? -16 -23.203 -0.718 1 94.75 74 ALA B O 1
ATOM 3339 N N . GLU B 1 75 ? -15.719 -24.828 -2.275 1 91.44 75 GLU B N 1
ATOM 3340 C CA . GLU B 1 75 ? -16.422 -25.859 -1.516 1 91.44 75 GLU B CA 1
ATOM 3341 C C . GLU B 1 75 ? -15.672 -26.203 -0.232 1 91.44 75 GLU B C 1
ATOM 3343 O O . GLU B 1 75 ? -16.281 -26.391 0.824 1 91.44 75 GLU B O 1
ATOM 3348 N N . VAL B 1 76 ? -14.359 -26.375 -0.35 1 89 76 VAL B N 1
ATOM 3349 C CA . VAL B 1 76 ? -13.484 -26.656 0.788 1 89 76 VAL B CA 1
ATOM 3350 C C . VAL B 1 76 ? -12.391 -25.594 0.865 1 89 76 VAL B C 1
ATOM 3352 O O . VAL B 1 76 ? -11.547 -25.484 -0.03 1 89 76 VAL B O 1
ATOM 3355 N N . LYS B 1 77 ? -12.492 -24.844 1.918 1 89.5 77 LYS B N 1
ATOM 3356 C CA . LYS B 1 77 ? -11.492 -23.797 2.123 1 89.5 77 LYS B CA 1
ATOM 3357 C C . LYS B 1 77 ? -10.391 -24.25 3.076 1 89.5 77 LYS B C 1
ATOM 3359 O O . LYS B 1 77 ? -10.547 -24.156 4.297 1 89.5 77 LYS B O 1
ATOM 3364 N N . ASP B 1 78 ? -9.359 -24.703 2.518 1 90.06 78 ASP B N 1
ATOM 3365 C CA . ASP B 1 78 ? -8.258 -25.109 3.379 1 90.06 78 ASP B CA 1
ATOM 3366 C C . ASP B 1 78 ? -7.395 -23.906 3.766 1 90.06 78 ASP B C 1
ATOM 3368 O O . ASP B 1 78 ? -7.715 -22.766 3.414 1 90.06 78 ASP B O 1
ATOM 3372 N N . GLU B 1 79 ? -6.383 -24.109 4.477 1 92.25 79 GLU B N 1
ATOM 3373 C CA . GLU B 1 79 ? -5.539 -23.062 5.02 1 92.25 79 GLU B CA 1
ATOM 3374 C C . GLU B 1 79 ? -4.883 -22.25 3.908 1 92.25 79 GLU B C 1
ATOM 3376 O O . GLU B 1 79 ? -4.672 -21.031 4.055 1 92.25 79 GLU B O 1
ATOM 3381 N N . LYS B 1 80 ? -4.609 -22.906 2.818 1 92.19 80 LYS B N 1
ATOM 3382 C CA . LYS B 1 80 ? -3.959 -22.234 1.699 1 92.19 80 LYS B CA 1
ATOM 3383 C C . LYS B 1 80 ? -4.906 -21.234 1.027 1 92.19 80 LYS B C 1
ATOM 3385 O O . LYS B 1 80 ? -4.484 -20.172 0.588 1 92.19 80 LYS B O 1
ATOM 3390 N N . CYS B 1 81 ? -6.109 -21.641 0.948 1 94 81 CYS B N 1
ATOM 3391 C CA . CYS B 1 81 ? -7.117 -20.75 0.386 1 94 81 CYS B CA 1
ATOM 3392 C C . CYS B 1 81 ? -7.293 -19.5 1.254 1 94 81 CYS B C 1
ATOM 3394 O O . CYS B 1 81 ? -7.34 -18.391 0.742 1 94 81 CYS B O 1
ATOM 3396 N N . TRP B 1 82 ? -7.355 -19.719 2.533 1 96 82 TRP B N 1
ATOM 3397 C CA . TRP B 1 82 ? -7.469 -18.609 3.469 1 96 82 TRP B CA 1
ATOM 3398 C C . TRP B 1 82 ? -6.258 -17.688 3.363 1 96 82 TRP B C 1
ATOM 3400 O O . TRP B 1 82 ? -6.406 -16.453 3.32 1 96 82 TRP B O 1
ATOM 3410 N N . ALA B 1 83 ? -5.109 -18.266 3.264 1 95.81 83 ALA B N 1
ATOM 3411 C CA . ALA B 1 83 ? -3.873 -17.5 3.158 1 95.81 83 ALA B CA 1
ATOM 3412 C C . ALA B 1 83 ? -3.846 -16.672 1.871 1 95.81 83 ALA B C 1
ATOM 3414 O O . ALA B 1 83 ? -3.428 -15.516 1.874 1 95.81 83 ALA B O 1
ATOM 3415 N N . ALA B 1 84 ? -4.289 -17.281 0.806 1 95.75 84 ALA B N 1
ATOM 3416 C CA . ALA B 1 84 ? -4.312 -16.594 -0.482 1 95.75 84 ALA B CA 1
ATOM 3417 C C . ALA B 1 84 ? -5.234 -15.383 -0.44 1 95.75 84 ALA B C 1
ATOM 3419 O O . ALA B 1 84 ? -4.891 -14.312 -0.947 1 95.75 84 ALA B O 1
ATOM 3420 N N . MET B 1 85 ? -6.359 -15.562 0.146 1 97.25 85 MET B N 1
ATOM 3421 C CA . MET B 1 85 ? -7.316 -14.461 0.22 1 97.25 85 MET B CA 1
ATOM 3422 C C . MET B 1 85 ? -6.797 -13.352 1.131 1 97.25 85 MET B C 1
ATOM 3424 O O . MET B 1 85 ? -6.957 -12.164 0.826 1 97.25 85 MET B O 1
ATOM 3428 N N . LEU B 1 86 ? -6.223 -13.75 2.23 1 96.94 86 LEU B N 1
ATOM 3429 C CA . LEU B 1 86 ? -5.637 -12.789 3.154 1 96.94 86 LEU B CA 1
ATOM 3430 C C . LEU B 1 86 ? -4.543 -11.977 2.469 1 96.94 86 LEU B C 1
ATOM 3432 O O . LEU B 1 86 ? -4.516 -10.742 2.576 1 96.94 86 LEU B O 1
ATOM 3436 N N . ALA B 1 87 ? -3.686 -12.609 1.778 1 95.75 87 ALA B N 1
ATOM 3437 C CA . ALA B 1 87 ? -2.627 -11.93 1.031 1 95.75 87 ALA B CA 1
ATOM 3438 C C . ALA B 1 87 ? -3.209 -11.008 -0.035 1 95.75 87 ALA B C 1
ATOM 3440 O O . ALA B 1 87 ? -2.707 -9.906 -0.248 1 95.75 87 ALA B O 1
ATOM 3441 N N . CYS B 1 88 ? -4.211 -11.492 -0.697 1 95.5 88 CYS B N 1
ATOM 3442 C CA . CYS B 1 88 ? -4.883 -10.695 -1.716 1 95.5 88 CYS B CA 1
ATOM 3443 C C . CYS B 1 88 ? -5.395 -9.383 -1.13 1 95.5 88 CYS B C 1
ATOM 3445 O O . CYS B 1 88 ? -5.156 -8.312 -1.69 1 95.5 88 CYS B O 1
ATOM 3447 N N . TYR B 1 89 ? -6.055 -9.492 0.01 1 95.62 89 TYR B N 1
ATOM 3448 C CA . TYR B 1 89 ? -6.551 -8.297 0.684 1 95.62 89 TYR B CA 1
ATOM 3449 C C . TYR B 1 89 ? -5.402 -7.359 1.052 1 95.62 89 TYR B C 1
ATOM 3451 O O . TYR B 1 89 ? -5.449 -6.164 0.753 1 95.62 89 TYR B O 1
ATOM 3459 N N . ALA B 1 90 ? -4.41 -7.863 1.66 1 94.81 90 ALA B N 1
ATOM 3460 C CA . ALA B 1 90 ? -3.293 -7.07 2.168 1 94.81 90 ALA B CA 1
ATOM 3461 C C . ALA B 1 90 ? -2.559 -6.367 1.029 1 94.81 90 ALA B C 1
ATOM 3463 O O . ALA B 1 90 ? -2.209 -5.188 1.143 1 94.81 90 ALA B O 1
ATOM 3464 N N . GLN B 1 91 ? -2.348 -7.031 -0.036 1 91.75 91 GLN B N 1
ATOM 3465 C CA . GLN B 1 91 ? -1.557 -6.516 -1.146 1 91.75 91 GLN B CA 1
ATOM 3466 C C . GLN B 1 91 ? -2.338 -5.473 -1.94 1 91.75 91 GLN B C 1
ATOM 3468 O O . GLN B 1 91 ? -1.756 -4.707 -2.711 1 91.75 91 GLN B O 1
ATOM 3473 N N . ASN B 1 92 ? -3.645 -5.523 -1.802 1 89.5 92 ASN B N 1
ATOM 3474 C CA . ASN B 1 92 ? -4.465 -4.602 -2.582 1 89.5 92 ASN B CA 1
ATOM 3475 C C . ASN B 1 92 ? -5.09 -3.523 -1.7 1 89.5 92 ASN B C 1
ATOM 3477 O O . ASN B 1 92 ? -6.168 -3.012 -2.01 1 89.5 92 ASN B O 1
ATOM 3481 N N . GLY B 1 93 ? -4.531 -3.287 -0.571 1 87.19 93 GLY B N 1
ATOM 3482 C CA . GLY B 1 93 ? -4.891 -2.148 0.26 1 87.19 93 GLY B CA 1
ATOM 3483 C C . GLY B 1 93 ? -6.168 -2.367 1.05 1 87.19 93 GLY B C 1
ATOM 3484 O O . GLY B 1 93 ? -6.809 -1.408 1.487 1 87.19 93 GLY B O 1
ATOM 3485 N N . ARG B 1 94 ? -6.598 -3.584 1.128 1 92.31 94 ARG B N 1
ATOM 3486 C CA . ARG B 1 94 ? -7.77 -3.92 1.932 1 92.31 94 ARG B CA 1
ATOM 3487 C C . ARG B 1 94 ? -7.359 -4.484 3.287 1 92.31 94 ARG B C 1
ATOM 3489 O O . ARG B 1 94 ? -7.695 -5.625 3.619 1 92.31 94 ARG B O 1
ATOM 3496 N N . ALA B 1 95 ? -6.703 -3.635 4.043 1 93.25 95 ALA B N 1
ATOM 3497 C CA . ALA B 1 95 ? -6.059 -4.07 5.281 1 93.25 95 ALA B CA 1
ATOM 3498 C C . ALA B 1 95 ? -7.09 -4.484 6.324 1 93.25 95 ALA B C 1
ATOM 3500 O O . ALA B 1 95 ? -6.906 -5.484 7.023 1 93.25 95 ALA B O 1
ATOM 3501 N N . GLU B 1 96 ? -8.195 -3.805 6.453 1 90.38 96 GLU B N 1
ATOM 3502 C CA . GLU B 1 96 ? -9.227 -4.145 7.43 1 90.38 96 GLU B CA 1
ATOM 3503 C C . GLU B 1 96 ? -9.828 -5.52 7.145 1 90.38 96 GLU B C 1
ATOM 3505 O O . GLU B 1 96 ? -9.984 -6.332 8.055 1 90.38 96 GLU B O 1
ATOM 3510 N N . ALA B 1 97 ? -10.094 -5.68 5.859 1 93.12 97 ALA B N 1
ATOM 3511 C CA . ALA B 1 97 ? -10.656 -6.969 5.461 1 93.12 97 ALA B CA 1
ATOM 3512 C C . ALA B 1 97 ? -9.664 -8.102 5.723 1 93.12 97 ALA B C 1
ATOM 3514 O O . ALA B 1 97 ? -10.062 -9.203 6.113 1 93.12 97 ALA B O 1
ATOM 3515 N N . ALA B 1 98 ? -8.406 -7.828 5.48 1 96.75 98 ALA B N 1
ATOM 3516 C CA . ALA B 1 98 ? -7.363 -8.82 5.727 1 96.75 98 ALA B CA 1
ATOM 3517 C C . ALA B 1 98 ? -7.324 -9.227 7.199 1 96.75 98 ALA B C 1
ATOM 3519 O O . ALA B 1 98 ? -7.285 -10.414 7.523 1 96.75 98 ALA B O 1
ATOM 3520 N N . LEU B 1 99 ? -7.387 -8.297 8.055 1 96.06 99 LEU B N 1
ATOM 3521 C CA . LEU B 1 99 ? -7.305 -8.578 9.484 1 96.06 99 LEU B CA 1
ATOM 3522 C C . LEU B 1 99 ? -8.57 -9.273 9.969 1 96.06 99 LEU B C 1
ATOM 3524 O O . LEU B 1 99 ? -8.5 -10.148 10.844 1 96.06 99 LEU B O 1
ATOM 3528 N N . GLU B 1 100 ? -9.719 -8.828 9.445 1 94.69 100 GLU B N 1
ATOM 3529 C CA . GLU B 1 100 ? -10.953 -9.531 9.773 1 94.69 100 GLU B CA 1
ATOM 3530 C C . GLU B 1 100 ? -10.867 -11 9.375 1 94.69 100 GLU B C 1
ATOM 3532 O O . GLU B 1 100 ? -11.312 -11.875 10.117 1 94.69 100 GLU B O 1
ATOM 3537 N N . LEU B 1 101 ? -10.328 -11.227 8.219 1 96.81 101 LEU B N 1
ATOM 3538 C CA . LEU B 1 101 ? -10.172 -12.602 7.746 1 96.81 101 LEU B CA 1
ATOM 3539 C C . LEU B 1 101 ? -9.219 -13.375 8.648 1 96.81 101 LEU B C 1
ATOM 3541 O O . LEU B 1 101 ? -9.445 -14.555 8.93 1 96.81 101 LEU B O 1
ATOM 3545 N N . TYR B 1 102 ? -8.18 -12.758 9.109 1 97.44 102 TYR B N 1
ATOM 3546 C CA . TYR B 1 102 ? -7.234 -13.391 10.023 1 97.44 102 TYR B CA 1
ATOM 3547 C C . TYR B 1 102 ? -7.922 -13.805 11.32 1 97.44 102 TYR B C 1
ATOM 3549 O O . TYR B 1 102 ? -7.699 -14.914 11.82 1 97.44 102 TYR B O 1
ATOM 3557 N N . VAL B 1 103 ? -8.68 -12.906 11.82 1 95.5 103 VAL B N 1
ATOM 3558 C CA . VAL B 1 103 ? -9.406 -13.188 13.055 1 95.5 103 VAL B CA 1
ATOM 3559 C C . VAL B 1 103 ? -10.328 -14.383 12.852 1 95.5 103 VAL B C 1
ATOM 3561 O O . VAL B 1 103 ? -10.406 -15.266 13.711 1 95.5 103 VAL B O 1
ATOM 3564 N N . GLU B 1 104 ? -10.992 -14.414 11.758 1 95.38 104 GLU B N 1
ATOM 3565 C CA . GLU B 1 104 ? -11.852 -15.555 11.445 1 95.38 104 GLU B CA 1
ATOM 3566 C C . GLU B 1 104 ? -11.047 -16.844 11.352 1 95.38 104 GLU B C 1
ATOM 3568 O O . GLU B 1 104 ? -11.492 -17.891 11.812 1 95.38 104 GLU B O 1
ATOM 3573 N N . MET B 1 105 ? -9.875 -16.734 10.711 1 95.44 105 MET B N 1
ATOM 3574 C CA . MET B 1 105 ? -8.992 -17.891 10.594 1 95.44 105 MET B CA 1
ATOM 3575 C C . MET B 1 105 ? -8.633 -18.453 11.969 1 95.44 105 MET B C 1
ATOM 3577 O O . MET B 1 105 ? -8.609 -19.672 12.164 1 95.44 105 MET B O 1
ATOM 3581 N N . ARG B 1 106 ? -8.406 -17.578 12.852 1 94.5 106 ARG B N 1
ATOM 3582 C CA . ARG B 1 106 ? -8.039 -17.969 14.211 1 94.5 106 ARG B CA 1
ATOM 3583 C C . ARG B 1 106 ? -9.227 -18.609 14.938 1 94.5 106 ARG B C 1
ATOM 3585 O O . ARG B 1 106 ? -9.062 -19.562 15.695 1 94.5 106 ARG B O 1
ATOM 3592 N N . LYS B 1 107 ? -10.375 -18.062 14.734 1 94.5 107 LYS B N 1
ATOM 3593 C CA . LYS B 1 107 ? -11.578 -18.625 15.344 1 94.5 107 LYS B CA 1
ATOM 3594 C C . LYS B 1 107 ? -11.828 -20.047 14.867 1 94.5 107 LYS B C 1
ATOM 3596 O O . LYS B 1 107 ? -12.305 -20.891 15.625 1 94.5 107 LYS B O 1
ATOM 3601 N N . GLU B 1 108 ? -11.477 -20.297 13.648 1 92.94 108 GLU B N 1
ATOM 3602 C CA . GLU B 1 108 ? -11.656 -21.625 13.062 1 92.94 108 GLU B CA 1
ATOM 3603 C C . GLU B 1 108 ? -10.484 -22.547 13.398 1 92.94 108 GLU B C 1
ATOM 3605 O O . GLU B 1 108 ? -10.43 -23.688 12.922 1 92.94 108 GLU B O 1
ATOM 3610 N N . ASN B 1 109 ? -9.539 -22.062 14.125 1 92.31 109 ASN B N 1
ATOM 3611 C CA . ASN B 1 109 ? -8.375 -22.812 14.578 1 92.31 109 ASN B CA 1
ATOM 3612 C C . ASN B 1 109 ? -7.559 -23.359 13.406 1 92.31 109 ASN B C 1
ATOM 3614 O O . ASN B 1 109 ? -7.094 -24.5 13.438 1 92.31 109 ASN B O 1
ATOM 3618 N N . LEU B 1 110 ? -7.496 -22.578 12.406 1 92.19 110 LEU B N 1
ATOM 3619 C CA . LEU B 1 110 ? -6.695 -22.969 11.25 1 92.19 110 LEU B CA 1
ATOM 3620 C C . LEU B 1 110 ? -5.223 -22.672 11.484 1 92.19 110 LEU B C 1
ATOM 3622 O O . LEU B 1 110 ? -4.883 -21.734 12.211 1 92.19 110 LEU B O 1
ATOM 3626 N N . THR B 1 111 ? -4.43 -23.5 10.867 1 89.94 111 THR B N 1
ATOM 3627 C CA . THR B 1 111 ? -2.998 -23.219 10.898 1 89.94 111 THR B CA 1
ATOM 3628 C C . THR B 1 111 ? -2.676 -21.969 10.086 1 89.94 111 THR B C 1
ATOM 3630 O O . THR B 1 111 ? -3.227 -21.766 9 1 89.94 111 THR B O 1
ATOM 3633 N N . VAL B 1 112 ? -1.78 -21.156 10.656 1 93.44 112 VAL B N 1
ATOM 3634 C CA . VAL B 1 112 ? -1.408 -19.906 9.992 1 93.44 112 VAL B CA 1
ATOM 3635 C C . VAL B 1 112 ? -0.093 -20.109 9.242 1 93.44 112 VAL B C 1
ATOM 3637 O O . VAL B 1 112 ? 0.958 -20.297 9.852 1 93.44 112 VAL B O 1
ATOM 3640 N N . SER B 1 113 ? -0.169 -20.109 7.934 1 91.88 113 SER B N 1
ATOM 3641 C CA . SER B 1 113 ? 1.022 -20.25 7.105 1 91.88 113 SER B CA 1
ATOM 3642 C C . SER B 1 113 ? 1.854 -18.969 7.109 1 91.88 113 SER B C 1
ATOM 3644 O O . SER B 1 113 ? 1.406 -17.938 7.602 1 91.88 113 SER B O 1
ATOM 3646 N N . GLU B 1 114 ? 3.025 -19.047 6.531 1 92.25 114 GLU B N 1
ATOM 3647 C CA . GLU B 1 114 ? 3.904 -17.891 6.387 1 92.25 114 GLU B CA 1
ATOM 3648 C C . GLU B 1 114 ? 3.236 -16.781 5.57 1 92.25 114 GLU B C 1
ATOM 3650 O O . GLU B 1 114 ? 3.322 -15.602 5.918 1 92.25 114 GLU B O 1
ATOM 3655 N N . VAL B 1 115 ? 2.574 -17.172 4.52 1 93.31 115 VAL B N 1
ATOM 3656 C CA . VAL B 1 115 ? 1.889 -16.219 3.646 1 93.31 115 VAL B CA 1
ATOM 3657 C C . VAL B 1 115 ? 0.792 -15.5 4.426 1 93.31 115 VAL B C 1
ATOM 3659 O O . VAL B 1 115 ? 0.675 -14.273 4.352 1 93.31 115 VAL B O 1
ATOM 3662 N N . ALA B 1 116 ? 0.034 -16.25 5.141 1 95.56 116 ALA B N 1
ATOM 3663 C CA . ALA B 1 116 ? -1.045 -15.672 5.934 1 95.56 116 ALA B CA 1
ATOM 3664 C C . ALA B 1 116 ? -0.492 -14.75 7.016 1 95.56 116 ALA B C 1
ATOM 3666 O O . ALA B 1 116 ? -1.018 -13.648 7.234 1 95.56 116 ALA B O 1
ATOM 3667 N N . ALA B 1 117 ? 0.561 -15.188 7.664 1 95.5 117 ALA B N 1
ATOM 3668 C CA . ALA B 1 117 ? 1.165 -14.398 8.734 1 95.5 117 ALA B CA 1
ATOM 3669 C C . ALA B 1 117 ? 1.706 -13.07 8.195 1 95.5 117 ALA B C 1
ATOM 3671 O O . ALA B 1 117 ? 1.393 -12.008 8.734 1 95.5 117 ALA B O 1
ATOM 3672 N N . VAL B 1 118 ? 2.482 -13.164 7.141 1 95 118 VAL B N 1
ATOM 3673 C CA . VAL B 1 118 ? 3.066 -11.961 6.551 1 95 118 VAL B CA 1
ATOM 3674 C C . VAL B 1 118 ? 1.955 -11.047 6.047 1 95 118 VAL B C 1
ATOM 3676 O O . VAL B 1 118 ? 2.031 -9.82 6.211 1 95 118 VAL B O 1
ATOM 3679 N N . GLY B 1 119 ? 0.949 -11.625 5.445 1 95.88 119 GLY B N 1
ATOM 3680 C CA . GLY B 1 119 ? -0.195 -10.844 5.008 1 95.88 119 GLY B CA 1
ATOM 3681 C C . GLY B 1 119 ? -0.887 -10.109 6.141 1 95.88 119 GLY B C 1
ATOM 3682 O O . GLY B 1 119 ? -1.204 -8.922 6.02 1 95.88 119 GLY B O 1
ATOM 3683 N N . ALA B 1 120 ? -1.114 -10.789 7.223 1 97 120 ALA B N 1
ATOM 3684 C CA . ALA B 1 120 ? -1.763 -10.188 8.383 1 97 120 ALA B CA 1
ATOM 3685 C C . ALA B 1 120 ? -0.895 -9.086 8.984 1 97 120 ALA B C 1
ATOM 3687 O O . ALA B 1 120 ? -1.396 -8.008 9.336 1 97 120 ALA B O 1
ATOM 3688 N N . ILE B 1 121 ? 0.382 -9.336 9.062 1 96.62 121 ILE B N 1
ATOM 3689 C CA . ILE B 1 121 ? 1.322 -8.367 9.617 1 96.62 121 ILE B CA 1
ATOM 3690 C C . ILE B 1 121 ? 1.366 -7.125 8.734 1 96.62 121 ILE B C 1
ATOM 3692 O O . ILE B 1 121 ? 1.345 -6 9.227 1 96.62 121 ILE B O 1
ATOM 3696 N N . SER B 1 122 ? 1.387 -7.371 7.48 1 95 122 SER B N 1
ATOM 3697 C CA . SER B 1 122 ? 1.393 -6.262 6.531 1 95 122 SER B CA 1
ATOM 3698 C C . SER B 1 122 ? 0.131 -5.414 6.664 1 95 122 SER B C 1
ATOM 3700 O O . SER B 1 122 ? 0.2 -4.184 6.652 1 95 122 SER B O 1
ATOM 3702 N N . ALA B 1 123 ? -0.969 -6.078 6.742 1 95.5 123 ALA B N 1
ATOM 3703 C CA . ALA B 1 123 ? -2.23 -5.363 6.922 1 95.5 123 ALA B CA 1
ATOM 3704 C C . ALA B 1 123 ? -2.223 -4.551 8.211 1 95.5 123 ALA B C 1
ATOM 3706 O O . ALA B 1 123 ? -2.662 -3.396 8.227 1 95.5 123 ALA B O 1
ATOM 3707 N N . CYS B 1 124 ? -1.745 -5.145 9.219 1 94.94 124 CYS B N 1
ATOM 3708 C CA . CYS B 1 124 ? -1.627 -4.465 10.508 1 94.94 124 CYS B CA 1
ATOM 3709 C C . CYS B 1 124 ? -0.732 -3.238 10.391 1 94.94 124 CYS B C 1
ATOM 3711 O O . CYS B 1 124 ? -1.043 -2.184 10.953 1 94.94 124 CYS B O 1
ATOM 3713 N N . THR B 1 125 ? 0.346 -3.344 9.688 1 94.12 125 THR B N 1
ATOM 3714 C CA . THR B 1 125 ? 1.296 -2.26 9.461 1 94.12 125 THR B CA 1
ATOM 3715 C C . THR B 1 125 ? 0.634 -1.111 8.703 1 94.12 125 THR B C 1
ATOM 3717 O O . THR B 1 125 ? 0.816 0.056 9.055 1 94.12 125 THR B O 1
ATOM 3720 N N . GLN B 1 126 ? -0.11 -1.45 7.73 1 90.38 126 GLN B N 1
ATOM 3721 C CA . GLN B 1 126 ? -0.798 -0.451 6.918 1 90.38 126 GLN B CA 1
ATOM 3722 C C . GLN B 1 126 ? -1.763 0.375 7.766 1 90.38 126 GLN B C 1
ATOM 3724 O O . GLN B 1 126 ? -1.934 1.573 7.527 1 90.38 126 GLN B O 1
ATOM 3729 N N . LEU B 1 127 ? -2.316 -0.271 8.797 1 90.19 127 LEU B N 1
ATOM 3730 C CA . LEU B 1 127 ? -3.314 0.388 9.633 1 90.19 127 LEU B CA 1
ATOM 3731 C C . LEU B 1 127 ? -2.67 0.994 10.875 1 90.19 127 LEU B C 1
ATOM 3733 O O . LEU B 1 127 ? -3.326 1.714 11.633 1 90.19 127 LEU B O 1
ATOM 3737 N N . ALA B 1 128 ? -1.427 0.721 11.047 1 89.81 128 ALA B N 1
ATOM 3738 C CA . ALA B 1 128 ? -0.745 1.103 12.281 1 89.81 128 ALA B CA 1
ATOM 3739 C C . ALA B 1 128 ? -1.549 0.678 13.508 1 89.81 128 ALA B C 1
ATOM 3741 O O . ALA B 1 128 ? -1.741 1.467 14.438 1 89.81 128 ALA B O 1
ATOM 3742 N N . ASP B 1 129 ? -2.092 -0.537 13.445 1 90.5 129 ASP B N 1
ATOM 3743 C CA . ASP B 1 129 ? -2.93 -1.085 14.508 1 90.5 129 ASP B CA 1
ATOM 3744 C C . ASP B 1 129 ? -2.08 -1.721 15.602 1 90.5 129 ASP B C 1
ATOM 3746 O O . ASP B 1 129 ? -1.741 -2.902 15.531 1 90.5 129 ASP B O 1
ATOM 3750 N N . VAL B 1 130 ? -1.896 -1.05 16.672 1 87.12 130 VAL B N 1
ATOM 3751 C CA . VAL B 1 130 ? -0.98 -1.462 17.734 1 87.12 130 VAL B CA 1
ATOM 3752 C C . VAL B 1 130 ? -1.548 -2.676 18.469 1 87.12 130 VAL B C 1
ATOM 3754 O O . VAL B 1 130 ? -0.814 -3.611 18.797 1 87.12 130 VAL B O 1
ATOM 3757 N N . LYS B 1 131 ? -2.852 -2.594 18.75 1 87.81 131 LYS B N 1
ATOM 3758 C CA . LYS B 1 131 ? -3.479 -3.705 19.453 1 87.81 131 LYS B CA 1
ATOM 3759 C C . LYS B 1 131 ? -3.328 -5.008 18.672 1 87.81 131 LYS B C 1
ATOM 3761 O O . LYS B 1 131 ? -2.906 -6.023 19.234 1 87.81 131 LYS B O 1
ATOM 3766 N N . MET B 1 132 ? -3.635 -4.941 17.406 1 91.88 132 MET B N 1
ATOM 3767 C CA . MET B 1 132 ? -3.523 -6.133 16.562 1 91.88 132 MET B CA 1
ATOM 3768 C C . MET B 1 132 ? -2.066 -6.559 16.422 1 91.88 132 MET B C 1
ATOM 3770 O O . MET B 1 132 ? -1.77 -7.75 16.328 1 91.88 132 MET B O 1
ATOM 3774 N N . ALA B 1 133 ? -1.212 -5.562 16.328 1 92.12 133 ALA B N 1
ATOM 3775 C CA . ALA B 1 133 ? 0.215 -5.863 16.234 1 92.12 133 ALA B CA 1
ATOM 3776 C C . ALA B 1 133 ? 0.679 -6.711 17.422 1 92.12 133 ALA B C 1
ATOM 3778 O O . ALA B 1 133 ? 1.39 -7.703 17.234 1 92.12 133 ALA B O 1
ATOM 3779 N N . ASN B 1 134 ? 0.223 -6.367 18.547 1 90.88 134 ASN B N 1
ATOM 3780 C CA . ASN B 1 134 ? 0.577 -7.109 19.75 1 90.88 134 ASN B CA 1
ATOM 3781 C C . ASN B 1 134 ? -0.023 -8.516 19.75 1 90.88 134 ASN B C 1
ATOM 3783 O O . ASN B 1 134 ? 0.627 -9.477 20.156 1 90.88 134 ASN B O 1
ATOM 3787 N N . GLU B 1 135 ? -1.171 -8.57 19.297 1 93.31 135 GLU B N 1
ATOM 3788 C CA . GLU B 1 135 ? -1.833 -9.867 19.219 1 93.31 135 GLU B CA 1
ATOM 3789 C C . GLU B 1 135 ? -1.105 -10.797 18.25 1 93.31 135 GLU B C 1
ATOM 3791 O O . GLU B 1 135 ? -0.897 -11.969 18.547 1 93.31 135 GLU B O 1
ATOM 3796 N N . LEU B 1 136 ? -0.765 -10.242 17.125 1 93.75 136 LEU B N 1
ATOM 3797 C CA . LEU B 1 136 ? -0.051 -11.023 16.125 1 93.75 136 LEU B CA 1
ATOM 3798 C C . LEU B 1 136 ? 1.293 -11.5 16.656 1 93.75 136 LEU B C 1
ATOM 3800 O O . LEU B 1 136 ? 1.658 -12.664 16.484 1 93.75 136 LEU B O 1
ATOM 3804 N N . ALA B 1 137 ? 1.976 -10.609 17.297 1 92.56 137 ALA B N 1
ATOM 3805 C CA . ALA B 1 137 ? 3.266 -10.953 17.891 1 92.56 137 ALA B CA 1
ATOM 3806 C C . ALA B 1 137 ? 3.117 -12.062 18.922 1 92.56 137 ALA B C 1
ATOM 3808 O O . ALA B 1 137 ? 3.928 -12.992 18.969 1 92.56 137 ALA B O 1
ATOM 3809 N N . LYS B 1 138 ? 2.102 -11.961 19.703 1 92.75 138 LYS B N 1
ATOM 3810 C CA . LYS B 1 138 ? 1.825 -12.984 20.703 1 92.75 138 LYS B CA 1
ATOM 3811 C C . LYS B 1 138 ? 1.518 -14.328 20.062 1 92.75 138 LYS B C 1
ATOM 3813 O O . LYS B 1 138 ? 1.996 -15.367 20.516 1 92.75 138 LYS B O 1
ATOM 3818 N N . HIS B 1 139 ? 0.76 -14.336 19.062 1 92.94 139 HIS B N 1
ATOM 3819 C CA . HIS B 1 139 ? 0.42 -15.555 18.344 1 92.94 139 HIS B CA 1
ATOM 3820 C C . HIS B 1 139 ? 1.67 -16.25 17.797 1 92.94 139 HIS B C 1
ATOM 3822 O O . HIS B 1 139 ? 1.776 -17.469 17.844 1 92.94 139 HIS B O 1
ATOM 3828 N N . ILE B 1 140 ? 2.523 -15.43 17.266 1 90.88 140 ILE B N 1
ATOM 3829 C CA . ILE B 1 140 ? 3.76 -15.977 16.719 1 90.88 140 ILE B CA 1
ATOM 3830 C C . ILE B 1 140 ? 4.613 -16.562 17.844 1 90.88 140 ILE B C 1
ATOM 3832 O O . ILE B 1 140 ? 5.207 -17.625 17.688 1 90.88 140 ILE B O 1
ATOM 3836 N N . GLU B 1 141 ? 4.594 -15.914 18.938 1 90.69 141 GLU B N 1
ATOM 3837 C CA . GLU B 1 141 ? 5.328 -16.391 20.094 1 90.69 141 GLU B CA 1
ATOM 3838 C C . GLU B 1 141 ? 4.758 -17.703 20.609 1 90.69 141 GLU B C 1
ATOM 3840 O O . GLU B 1 141 ? 5.504 -18.562 21.078 1 90.69 141 GLU B O 1
ATOM 3845 N N . GLU B 1 142 ? 3.494 -17.891 20.453 1 92.25 142 GLU B N 1
ATOM 3846 C CA . GLU B 1 142 ? 2.807 -19.078 20.938 1 92.25 142 GLU B CA 1
ATOM 3847 C C . GLU B 1 142 ? 2.939 -20.234 19.938 1 92.25 142 GLU B C 1
ATOM 3849 O O . GLU B 1 142 ? 2.502 -21.344 20.203 1 92.25 142 GLU B O 1
ATOM 3854 N N . GLY B 1 143 ? 3.504 -19.984 18.812 1 90.75 143 GLY B N 1
ATOM 3855 C CA . GLY B 1 143 ? 3.789 -21.031 17.844 1 90.75 143 GLY B CA 1
ATOM 3856 C C . GLY B 1 143 ? 2.662 -21.266 16.859 1 90.75 143 GLY B C 1
ATOM 3857 O O . GLY B 1 143 ? 2.629 -22.281 16.172 1 90.75 143 GLY B O 1
ATOM 3858 N N . ILE B 1 144 ? 1.731 -20.328 16.812 1 90.5 144 ILE B N 1
ATOM 3859 C CA . ILE B 1 144 ? 0.619 -20.453 15.875 1 90.5 144 ILE B CA 1
ATOM 3860 C C . ILE B 1 144 ? 1.143 -20.391 14.445 1 90.5 144 ILE B C 1
ATOM 3862 O O . ILE B 1 144 ? 0.595 -21.031 13.547 1 90.5 144 ILE B O 1
ATOM 3866 N N . CYS B 1 145 ? 2.168 -19.609 14.25 1 89.62 145 CYS B N 1
ATOM 3867 C CA . CYS B 1 145 ? 2.877 -19.531 12.977 1 89.62 145 CYS B CA 1
ATOM 3868 C C . CYS B 1 145 ? 4.375 -19.703 13.172 1 89.62 145 CYS B C 1
ATOM 3870 O O . CYS B 1 145 ? 4.93 -19.281 14.188 1 89.62 145 CYS B O 1
ATOM 3872 N N . ARG B 1 146 ? 4.902 -20.391 12.227 1 87.12 146 ARG B N 1
ATOM 3873 C CA . ARG B 1 146 ? 6.348 -20.578 12.281 1 87.12 146 ARG B CA 1
ATOM 3874 C C . ARG B 1 146 ? 7.07 -19.234 12.133 1 87.12 146 ARG B C 1
ATOM 3876 O O . ARG B 1 146 ? 6.719 -18.422 11.273 1 87.12 146 ARG B O 1
ATOM 3883 N N . ARG B 1 147 ? 8.047 -19.047 13 1 89.81 147 ARG B N 1
ATOM 3884 C CA . ARG B 1 147 ? 8.844 -17.828 12.969 1 89.81 147 ARG B CA 1
ATOM 3885 C C . ARG B 1 147 ? 9.969 -17.938 11.945 1 89.81 147 ARG B C 1
ATOM 3887 O O . ARG B 1 147 ? 11.133 -18.109 12.312 1 89.81 147 ARG B O 1
ATOM 3894 N N . THR B 1 148 ? 9.68 -17.688 10.75 1 90.5 148 THR B N 1
ATOM 3895 C CA . THR B 1 148 ? 10.68 -17.672 9.688 1 90.5 148 THR B CA 1
ATOM 3896 C C . THR B 1 148 ? 11.336 -16.297 9.586 1 90.5 148 THR B C 1
ATOM 3898 O O . THR B 1 148 ? 10.898 -15.352 10.242 1 90.5 148 THR B O 1
ATOM 3901 N N . VAL B 1 149 ? 12.383 -16.203 8.82 1 92.06 149 VAL B N 1
ATOM 3902 C CA . VAL B 1 149 ? 13.078 -14.938 8.609 1 92.06 149 VAL B CA 1
ATOM 3903 C C . VAL B 1 149 ? 12.117 -13.914 8.016 1 92.06 149 VAL B C 1
ATOM 3905 O O . VAL B 1 149 ? 12.164 -12.727 8.352 1 92.06 149 VAL B O 1
ATOM 3908 N N . TYR B 1 150 ? 11.188 -14.352 7.188 1 90.94 150 TYR B N 1
ATOM 3909 C CA . TYR B 1 150 ? 10.219 -13.477 6.531 1 90.94 150 TYR B CA 1
ATOM 3910 C C . TYR B 1 150 ? 9.219 -12.914 7.535 1 90.94 150 TYR B C 1
ATOM 3912 O O . TYR B 1 150 ? 8.906 -11.727 7.508 1 90.94 150 TYR B O 1
ATOM 3920 N N . VAL B 1 151 ? 8.766 -13.766 8.383 1 93.31 151 VAL B N 1
ATOM 3921 C CA . VAL B 1 151 ? 7.816 -13.352 9.414 1 93.31 151 VAL B CA 1
ATOM 3922 C C . VAL B 1 151 ? 8.484 -12.383 10.383 1 93.31 151 VAL B C 1
ATOM 3924 O O . VAL B 1 151 ? 7.922 -11.336 10.719 1 93.31 151 VAL B O 1
ATOM 3927 N N . SER B 1 152 ? 9.711 -12.711 10.734 1 94.81 152 SER B N 1
ATOM 3928 C CA . SER B 1 152 ? 10.453 -11.859 11.656 1 94.81 152 SER B CA 1
ATOM 3929 C C . SER B 1 152 ? 10.719 -10.484 11.047 1 94.81 152 SER B C 1
ATOM 3931 O O . SER B 1 152 ? 10.578 -9.461 11.719 1 94.81 152 SER B O 1
ATOM 3933 N N . ASN B 1 153 ? 11.141 -10.453 9.805 1 94.12 153 ASN B N 1
ATOM 3934 C CA . ASN B 1 153 ? 11.336 -9.18 9.117 1 94.12 153 ASN B CA 1
ATOM 3935 C C . ASN B 1 153 ? 10.062 -8.344 9.102 1 94.12 153 ASN B C 1
ATOM 3937 O O . ASN B 1 153 ? 10.102 -7.141 9.344 1 94.12 153 ASN B O 1
ATOM 3941 N N . ALA B 1 154 ? 8.969 -8.992 8.789 1 94.75 154 ALA B N 1
ATOM 3942 C CA . ALA B 1 154 ? 7.676 -8.312 8.773 1 94.75 154 ALA B CA 1
ATOM 3943 C C . ALA B 1 154 ? 7.332 -7.758 10.156 1 94.75 154 ALA B C 1
ATOM 3945 O O . ALA B 1 154 ? 6.809 -6.645 10.273 1 94.75 154 ALA B O 1
ATOM 3946 N N . LEU B 1 155 ? 7.629 -8.5 11.195 1 95.56 155 LEU B N 1
ATOM 3947 C CA . LEU B 1 155 ? 7.363 -8.078 12.562 1 95.56 155 LEU B CA 1
ATOM 3948 C C . LEU B 1 155 ? 8.195 -6.855 12.93 1 95.56 155 LEU B C 1
ATOM 3950 O O . LEU B 1 155 ? 7.699 -5.926 13.562 1 95.56 155 LEU B O 1
ATOM 3954 N N . ILE B 1 156 ? 9.453 -6.879 12.516 1 96.44 156 ILE B N 1
ATOM 3955 C CA . ILE B 1 156 ? 10.32 -5.734 12.781 1 96.44 156 ILE B CA 1
ATOM 3956 C C . ILE B 1 156 ? 9.719 -4.477 12.164 1 96.44 156 ILE B C 1
ATOM 3958 O O . ILE B 1 156 ? 9.602 -3.443 12.828 1 96.44 156 ILE B O 1
ATOM 3962 N N . HIS B 1 157 ? 9.328 -4.602 10.93 1 94.31 157 HIS B N 1
ATOM 3963 C CA . HIS B 1 157 ? 8.734 -3.48 10.211 1 94.31 157 HIS B CA 1
ATOM 3964 C C . HIS B 1 157 ? 7.438 -3.025 10.867 1 94.31 157 HIS B C 1
ATOM 3966 O O . HIS B 1 157 ? 7.199 -1.825 11.008 1 94.31 157 HIS B O 1
ATOM 3972 N N . MET B 1 158 ? 6.688 -3.971 11.234 1 94.94 158 MET B N 1
ATOM 3973 C CA . MET B 1 158 ? 5.402 -3.662 11.859 1 94.94 158 MET B CA 1
ATOM 3974 C C . MET B 1 158 ? 5.598 -2.93 13.18 1 94.94 158 MET B C 1
ATOM 3976 O O . MET B 1 158 ? 4.988 -1.886 13.414 1 94.94 158 MET B O 1
ATOM 3980 N N . HIS B 1 159 ? 6.449 -3.465 14.031 1 95.44 159 HIS B N 1
ATOM 3981 C CA . HIS B 1 159 ? 6.703 -2.83 15.32 1 95.44 159 HIS B CA 1
ATOM 3982 C C . HIS B 1 159 ? 7.227 -1.409 15.141 1 95.44 159 HIS B C 1
ATOM 3984 O O . HIS B 1 159 ? 6.824 -0.499 15.867 1 95.44 159 HIS B O 1
ATOM 3990 N N . SER B 1 160 ? 8.086 -1.262 14.172 1 94.44 160 SER B N 1
ATOM 3991 C CA . SER B 1 160 ? 8.641 0.057 13.875 1 94.44 160 SER B CA 1
ATOM 3992 C C . SER B 1 160 ? 7.547 1.04 13.477 1 94.44 160 SER B C 1
ATOM 3994 O O . SER B 1 160 ? 7.461 2.141 14.023 1 94.44 160 SER B O 1
ATOM 3996 N N . LYS B 1 161 ? 6.715 0.629 12.609 1 91.12 161 LYS B N 1
ATOM 3997 C CA . LYS B 1 161 ? 5.664 1.496 12.086 1 91.12 161 LYS B CA 1
ATOM 3998 C C . LYS B 1 161 ? 4.605 1.775 13.148 1 91.12 161 LYS B C 1
ATOM 4000 O O . LYS B 1 161 ? 3.953 2.82 13.125 1 91.12 161 LYS B O 1
ATOM 4005 N N . CYS B 1 162 ? 4.48 0.837 14.047 1 90.12 162 CYS B N 1
ATOM 4006 C CA . CYS B 1 162 ? 3.529 1.019 15.133 1 90.12 162 CYS B CA 1
ATOM 4007 C C . CYS B 1 162 ? 4.168 1.765 16.297 1 90.12 162 CYS B C 1
ATOM 4009 O O . CYS B 1 162 ? 3.557 1.909 17.359 1 90.12 162 CYS B O 1
ATOM 4011 N N . GLY B 1 163 ? 5.434 2.207 16.156 1 89.81 163 GLY B N 1
ATOM 4012 C CA . GLY B 1 163 ? 6.09 3.078 17.125 1 89.81 163 GLY B CA 1
ATOM 4013 C C . GLY B 1 163 ? 6.781 2.32 18.234 1 89.81 163 GLY B C 1
ATOM 4014 O O . GLY B 1 163 ? 7.176 2.91 19.25 1 89.81 163 GLY B O 1
ATOM 4015 N N . ASN B 1 164 ? 6.832 1.084 18.109 1 93.06 164 ASN B N 1
ATOM 4016 C CA . ASN B 1 164 ? 7.445 0.281 19.172 1 93.06 164 ASN B CA 1
ATOM 4017 C C . ASN B 1 164 ? 8.836 -0.199 18.766 1 93.06 164 ASN B C 1
ATOM 4019 O O . ASN B 1 164 ? 9.031 -1.381 18.484 1 93.06 164 ASN B O 1
ATOM 4023 N N . ILE B 1 165 ? 9.805 0.645 18.906 1 95.12 165 ILE B N 1
ATOM 4024 C CA . ILE B 1 165 ? 11.172 0.378 18.453 1 95.12 165 ILE B CA 1
ATOM 4025 C C . ILE B 1 165 ? 11.805 -0.688 19.344 1 95.12 165 ILE B C 1
ATOM 4027 O O . ILE B 1 165 ? 12.609 -1.501 18.875 1 95.12 165 ILE 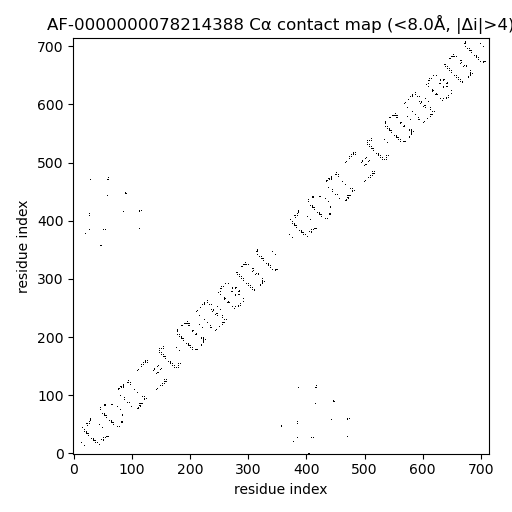B O 1
ATOM 4031 N N . ASP B 1 166 ? 11.383 -0.718 20.609 1 94.5 166 ASP B N 1
ATOM 4032 C CA . ASP B 1 166 ? 11.938 -1.713 21.516 1 94.5 166 ASP B CA 1
ATOM 4033 C C . ASP B 1 166 ? 11.531 -3.125 21.109 1 94.5 166 ASP B C 1
ATOM 4035 O O . ASP B 1 166 ? 12.352 -4.043 21.125 1 94.5 166 ASP B O 1
ATOM 4039 N N . GLN B 1 167 ? 10.328 -3.238 20.734 1 95.19 167 GLN B N 1
ATOM 4040 C CA . GLN B 1 167 ? 9.859 -4.543 20.281 1 95.19 167 GLN B CA 1
ATOM 4041 C C . GLN B 1 167 ? 10.508 -4.934 18.969 1 95.19 167 GLN B C 1
ATOM 4043 O O . GLN B 1 167 ? 10.766 -6.113 18.719 1 95.19 167 GLN B O 1
ATOM 4048 N N . ALA B 1 168 ? 10.711 -3.975 18.062 1 96.69 168 ALA B N 1
ATOM 4049 C CA . ALA B 1 168 ? 11.414 -4.238 16.812 1 96.69 168 ALA B CA 1
ATOM 4050 C C . ALA B 1 168 ? 12.82 -4.77 17.062 1 96.69 168 ALA B C 1
ATOM 4052 O O . ALA B 1 168 ? 13.234 -5.75 16.453 1 96.69 168 ALA B O 1
ATOM 4053 N N . MET B 1 169 ? 13.469 -4.137 18.016 1 96.94 169 MET B N 1
ATOM 4054 C CA . MET B 1 169 ? 14.828 -4.551 18.359 1 96.94 169 MET B CA 1
ATOM 4055 C C . MET B 1 169 ? 14.828 -5.938 18.984 1 96.94 169 MET B C 1
ATOM 4057 O O . MET B 1 169 ? 15.711 -6.754 18.703 1 96.94 169 MET B O 1
ATOM 4061 N N . LYS B 1 170 ? 13.891 -6.152 19.844 1 95.56 170 LYS B N 1
ATOM 4062 C CA . LYS B 1 170 ? 13.773 -7.465 20.469 1 95.56 170 LYS B CA 1
ATOM 4063 C C . LYS B 1 170 ? 13.562 -8.555 19.422 1 95.56 170 LYS B C 1
ATOM 4065 O O . LYS B 1 170 ? 14.164 -9.633 19.5 1 95.56 170 LYS B O 1
ATOM 4070 N N . GLU B 1 171 ? 12.695 -8.258 18.453 1 96 171 GLU B N 1
ATOM 4071 C CA . GLU B 1 171 ? 12.445 -9.211 17.375 1 96 171 GLU B CA 1
ATOM 4072 C C . GLU B 1 171 ? 13.719 -9.5 16.594 1 96 171 GLU B C 1
ATOM 4074 O O . GLU B 1 171 ? 14.039 -10.656 16.312 1 96 171 GLU B O 1
ATOM 4079 N N . PHE B 1 172 ? 14.445 -8.477 16.188 1 97.44 172 PHE B N 1
ATOM 4080 C CA . PHE B 1 172 ? 15.688 -8.617 15.438 1 97.44 172 PHE B CA 1
ATOM 4081 C C . PHE B 1 172 ? 16.688 -9.469 16.203 1 97.44 172 PHE B C 1
ATOM 4083 O O . PHE B 1 172 ? 17.297 -10.375 15.641 1 97.44 172 PHE B O 1
ATOM 4090 N N . ASN B 1 173 ? 16.781 -9.219 17.516 1 95.81 173 ASN B N 1
ATOM 4091 C CA . ASN B 1 173 ? 17.781 -9.891 18.344 1 95.81 173 ASN B CA 1
ATOM 4092 C C . ASN B 1 173 ? 17.422 -11.359 18.578 1 95.81 173 ASN B C 1
ATOM 4094 O O . ASN B 1 173 ? 18.297 -12.172 18.875 1 95.81 173 ASN B O 1
ATOM 4098 N N . SER B 1 174 ? 16.203 -11.664 18.422 1 93.25 174 SER B N 1
ATOM 4099 C CA . SER B 1 174 ? 15.766 -13.039 18.641 1 93.25 174 SER B CA 1
ATOM 4100 C C . SER B 1 174 ? 15.984 -13.891 17.391 1 93.25 174 SER B C 1
ATOM 4102 O O . SER B 1 174 ? 15.898 -15.117 17.438 1 93.25 174 SER B O 1
ATOM 4104 N N . MET B 1 175 ? 16.328 -13.242 16.297 1 94.94 175 MET B N 1
ATOM 4105 C CA . MET B 1 175 ? 16.469 -13.953 15.023 1 94.94 175 MET B CA 1
ATOM 4106 C C . MET B 1 175 ? 17.734 -14.797 15.023 1 94.94 175 MET B C 1
ATOM 4108 O O . MET B 1 175 ? 18.812 -14.32 15.414 1 94.94 175 MET B O 1
ATOM 4112 N N . LYS B 1 176 ? 17.594 -16.062 14.609 1 91.62 176 LYS B N 1
ATOM 4113 C CA . LYS B 1 176 ? 18.75 -16.938 14.445 1 91.62 176 LYS B CA 1
ATOM 4114 C C . LYS B 1 176 ? 19.5 -16.625 13.148 1 91.62 176 LYS B C 1
ATOM 4116 O O . LYS B 1 176 ? 20.719 -16.703 13.102 1 91.62 176 LYS B O 1
ATOM 4121 N N . ILE B 1 177 ? 18.766 -16.391 12.172 1 92.25 177 ILE B N 1
ATOM 4122 C CA . ILE B 1 177 ? 19.312 -16.031 10.867 1 92.25 177 ILE B CA 1
ATOM 4123 C C . ILE B 1 177 ? 18.859 -14.625 10.492 1 92.25 177 ILE B C 1
ATOM 4125 O O . ILE B 1 177 ? 17.688 -14.289 10.602 1 92.25 177 ILE B O 1
ATOM 4129 N N . ARG B 1 178 ? 19.844 -13.859 10.07 1 95 178 ARG B N 1
ATOM 4130 C CA . ARG B 1 178 ? 19.594 -12.484 9.672 1 95 178 ARG B CA 1
ATOM 4131 C C . ARG B 1 178 ? 20.109 -12.219 8.258 1 95 178 ARG B C 1
ATOM 4133 O O . ARG B 1 178 ? 21.219 -12.602 7.914 1 95 178 ARG B O 1
ATOM 4140 N N . ASP B 1 179 ? 19.281 -11.664 7.473 1 93 179 ASP B N 1
ATOM 4141 C CA . ASP B 1 179 ? 19.672 -11.328 6.109 1 93 179 ASP B CA 1
ATOM 4142 C C . ASP B 1 179 ? 19.656 -9.82 5.887 1 93 179 ASP B C 1
ATOM 4144 O O . ASP B 1 179 ? 19.578 -9.047 6.844 1 93 179 ASP B O 1
ATOM 4148 N N . VAL B 1 180 ? 19.891 -9.398 4.629 1 94.69 180 VAL B N 1
ATOM 4149 C CA . VAL B 1 180 ? 19.984 -7.98 4.305 1 94.69 180 VAL B CA 1
ATOM 4150 C C . VAL B 1 180 ? 18.688 -7.27 4.66 1 94.69 180 VAL B C 1
ATOM 4152 O O . VAL B 1 180 ? 18.703 -6.121 5.113 1 94.69 180 VAL B O 1
ATOM 4155 N N . ILE B 1 181 ? 17.562 -7.945 4.516 1 93.38 181 ILE B N 1
ATOM 4156 C CA . ILE B 1 181 ? 16.266 -7.352 4.812 1 93.38 181 ILE B CA 1
ATOM 4157 C C . ILE B 1 181 ? 16.125 -7.152 6.32 1 93.38 181 ILE B C 1
ATOM 4159 O O . ILE B 1 181 ? 15.586 -6.141 6.77 1 93.38 181 ILE B O 1
ATOM 4163 N N . SER B 1 182 ? 16.609 -8.102 7.051 1 96 182 SER B N 1
ATOM 4164 C CA . SER B 1 182 ? 16.578 -8 8.508 1 96 182 SER B CA 1
ATOM 4165 C C . SER B 1 182 ? 17.312 -6.762 9 1 96 182 SER B C 1
ATOM 4167 O O . SER B 1 182 ? 16.734 -5.93 9.703 1 96 182 SER B O 1
ATOM 4169 N N . TYR B 1 183 ? 18.547 -6.676 8.555 1 97.5 183 TYR B N 1
ATOM 4170 C CA . TYR B 1 183 ? 19.375 -5.547 8.969 1 97.5 183 TYR B CA 1
ATOM 4171 C C . TYR B 1 183 ? 18.781 -4.23 8.461 1 97.5 183 TYR B C 1
ATOM 4173 O O . TYR B 1 183 ? 18.688 -3.256 9.211 1 97.5 183 TYR B O 1
ATOM 4181 N N . THR B 1 184 ? 18.422 -4.203 7.207 1 96.69 184 THR B N 1
ATOM 4182 C CA . THR B 1 184 ? 17.875 -2.988 6.613 1 96.69 184 THR B CA 1
ATOM 4183 C C . THR B 1 184 ? 16.625 -2.543 7.355 1 96.69 184 THR B C 1
ATOM 4185 O O . THR B 1 184 ? 16.438 -1.352 7.609 1 96.69 184 THR B O 1
ATOM 4188 N N . SER B 1 185 ? 15.727 -3.486 7.688 1 96.31 185 SER B N 1
ATOM 4189 C CA . SER B 1 185 ? 14.5 -3.168 8.414 1 96.31 185 SER B CA 1
ATOM 4190 C C . SER B 1 185 ? 14.812 -2.545 9.773 1 96.31 185 SER B C 1
ATOM 4192 O O . SER B 1 185 ? 14.195 -1.549 10.156 1 96.31 185 SER B O 1
ATOM 4194 N N . LEU B 1 186 ? 15.734 -3.143 10.453 1 97.88 186 LEU B N 1
ATOM 4195 C CA . LEU B 1 186 ? 16.062 -2.613 11.773 1 97.88 186 LEU B CA 1
ATOM 4196 C C . LEU B 1 186 ? 16.75 -1.25 11.656 1 97.88 186 LEU B C 1
ATOM 4198 O O . LEU B 1 186 ? 16.422 -0.326 12.406 1 97.88 186 LEU B O 1
ATOM 4202 N N . ILE B 1 187 ? 17.703 -1.108 10.727 1 98 187 ILE B N 1
ATOM 4203 C CA . ILE B 1 187 ? 18.406 0.153 10.516 1 98 187 ILE B CA 1
ATOM 4204 C C . ILE B 1 187 ? 17.406 1.247 10.164 1 98 187 ILE B C 1
ATOM 4206 O O . ILE B 1 187 ? 17.469 2.35 10.711 1 98 187 ILE B O 1
ATOM 4210 N N . THR B 1 188 ? 16.516 0.947 9.297 1 96.75 188 THR B N 1
ATOM 4211 C CA . THR B 1 188 ? 15.469 1.89 8.922 1 96.75 188 THR B CA 1
ATOM 4212 C C . THR B 1 188 ? 14.609 2.26 10.125 1 96.75 188 THR B C 1
ATOM 4214 O O . THR B 1 188 ? 14.297 3.436 10.336 1 96.75 188 THR B O 1
ATOM 4217 N N . ALA B 1 189 ? 14.25 1.221 10.875 1 95.44 189 ALA B N 1
ATOM 4218 C CA . ALA B 1 189 ? 13.43 1.447 12.062 1 95.44 189 ALA B CA 1
ATOM 4219 C C . ALA B 1 189 ? 14.125 2.398 13.039 1 95.44 189 ALA B C 1
ATOM 4221 O O . ALA B 1 189 ? 13.523 3.367 13.5 1 95.44 189 ALA B O 1
ATOM 4222 N N . LEU B 1 190 ? 15.328 2.164 13.242 1 96.69 190 LEU B N 1
ATOM 4223 C CA . LEU B 1 190 ? 16.094 2.979 14.18 1 96.69 190 LEU B CA 1
ATOM 4224 C C . LEU B 1 190 ? 16.266 4.398 13.648 1 96.69 190 LEU B C 1
ATOM 4226 O O . LEU B 1 190 ? 16.062 5.367 14.391 1 96.69 190 LEU B O 1
ATOM 4230 N N . ALA B 1 191 ? 16.609 4.535 12.391 1 95.81 191 ALA B N 1
ATOM 4231 C CA . ALA B 1 191 ? 16.75 5.848 11.766 1 95.81 191 ALA B CA 1
ATOM 4232 C C . ALA B 1 191 ? 15.461 6.648 11.852 1 95.81 191 ALA B C 1
ATOM 4234 O O . ALA B 1 191 ? 15.477 7.828 12.219 1 95.81 191 ALA B O 1
ATOM 4235 N N . ASP B 1 192 ? 14.367 6.023 11.641 1 91.75 192 ASP B N 1
ATOM 4236 C CA . ASP B 1 192 ? 13.062 6.676 11.648 1 91.75 192 ASP B CA 1
ATOM 4237 C C . ASP B 1 192 ? 12.672 7.113 13.055 1 91.75 192 ASP B C 1
ATOM 4239 O O . ASP B 1 192 ? 11.875 8.039 13.227 1 91.75 192 ASP B O 1
ATOM 4243 N N . HIS B 1 193 ? 13.203 6.457 14 1 92.25 193 HIS B N 1
ATOM 4244 C CA . HIS B 1 193 ? 12.844 6.773 15.383 1 92.25 193 HIS B CA 1
ATOM 4245 C C . HIS B 1 193 ? 13.914 7.625 16.047 1 92.25 193 HIS B C 1
ATOM 4247 O O . HIS B 1 193 ? 14.016 7.66 17.281 1 92.25 193 HIS B O 1
ATOM 4253 N N . GLY B 1 194 ? 14.797 8.203 15.242 1 89.81 194 GLY B N 1
ATOM 4254 C CA . GLY B 1 194 ? 15.758 9.18 15.719 1 89.81 194 GLY B CA 1
ATOM 4255 C C . GLY B 1 194 ? 16.969 8.547 16.391 1 89.81 194 GLY B C 1
ATOM 4256 O O . GLY B 1 194 ? 17.703 9.219 17.109 1 89.81 194 GLY B O 1
ATOM 4257 N N . LYS B 1 195 ? 17.078 7.289 16.266 1 95.75 195 LYS B N 1
ATOM 4258 C CA . LYS B 1 195 ? 18.219 6.586 16.844 1 95.75 195 LYS B CA 1
ATOM 4259 C C . LYS B 1 195 ? 19.312 6.367 15.805 1 95.75 195 LYS B C 1
ATOM 4261 O O . LYS B 1 195 ? 19.703 5.227 15.555 1 95.75 195 LYS B O 1
ATOM 4266 N N . ALA B 1 196 ? 19.812 7.484 15.328 1 96 196 ALA B N 1
ATOM 4267 C CA . ALA B 1 196 ? 20.75 7.496 14.211 1 96 196 ALA B CA 1
ATOM 4268 C C . ALA B 1 196 ? 22.016 6.73 14.547 1 96 196 ALA B C 1
ATOM 4270 O O . ALA B 1 196 ? 22.484 5.91 13.758 1 96 196 ALA B O 1
ATOM 4271 N N . MET B 1 197 ? 22.516 6.949 15.734 1 97.12 197 MET B N 1
ATOM 4272 C CA . MET B 1 197 ? 23.766 6.316 16.109 1 97.12 197 MET B CA 1
ATOM 4273 C C . MET B 1 197 ? 23.609 4.801 16.219 1 97.12 197 MET B C 1
ATOM 4275 O O . MET B 1 197 ? 24.484 4.051 15.781 1 97.12 197 MET B O 1
ATOM 4279 N N . GLU B 1 198 ? 22.547 4.414 16.797 1 97.38 198 GLU B N 1
ATOM 4280 C CA . GLU B 1 198 ? 22.281 2.984 16.859 1 97.38 198 GLU B CA 1
ATOM 4281 C C . GLU B 1 198 ? 22.109 2.381 15.477 1 97.38 198 GLU B C 1
ATOM 4283 O O . GLU B 1 198 ? 22.594 1.283 15.203 1 97.38 198 GLU B O 1
ATOM 4288 N N . ALA B 1 199 ? 21.344 3.057 14.594 1 98.25 199 ALA B N 1
ATOM 4289 C CA . ALA B 1 199 ? 21.172 2.609 13.211 1 98.25 199 ALA B CA 1
ATOM 4290 C C . ALA B 1 199 ? 22.516 2.377 12.531 1 98.25 199 ALA B C 1
ATOM 4292 O O . ALA B 1 199 ? 22.734 1.333 11.914 1 98.25 199 ALA B O 1
ATOM 4293 N N . LEU B 1 200 ? 23.438 3.311 12.719 1 98.38 200 LEU B N 1
ATOM 4294 C CA . LEU B 1 200 ? 24.734 3.234 12.062 1 98.38 200 LEU B CA 1
ATOM 4295 C C . LEU B 1 200 ? 25.578 2.125 12.672 1 98.38 200 LEU B C 1
ATOM 4297 O O . LEU B 1 200 ? 26.375 1.482 11.977 1 98.38 200 LEU B O 1
ATOM 4301 N N . SER B 1 201 ? 25.422 1.915 13.992 1 98.25 201 SER B N 1
ATOM 4302 C CA . SER B 1 201 ? 26.125 0.809 14.625 1 98.25 201 SER B CA 1
ATOM 4303 C C . SER B 1 201 ? 25.703 -0.531 14.031 1 98.25 201 SER B C 1
ATOM 4305 O O . SER B 1 201 ? 26.547 -1.41 13.82 1 98.25 201 SER B O 1
ATOM 4307 N N . PHE B 1 202 ? 24.438 -0.674 13.727 1 98.44 202 PHE B N 1
ATOM 4308 C CA . PHE B 1 202 ? 23.953 -1.915 13.125 1 98.44 202 PHE B CA 1
ATOM 4309 C C . PHE B 1 202 ? 24.406 -2.021 11.672 1 98.44 202 PHE B C 1
ATOM 4311 O O . PHE B 1 202 ? 24.594 -3.123 11.156 1 98.44 202 PHE B O 1
ATOM 4318 N N . PHE B 1 203 ? 24.578 -0.892 11.008 1 98.62 203 PHE B N 1
ATOM 4319 C CA . PHE B 1 203 ? 25.109 -0.921 9.648 1 98.62 203 PHE B CA 1
ATOM 4320 C C . PHE B 1 203 ? 26.531 -1.465 9.648 1 98.62 203 PHE B C 1
ATOM 4322 O O . PHE B 1 203 ? 26.891 -2.305 8.82 1 98.62 203 PHE B O 1
ATOM 4329 N N . VAL B 1 204 ? 27.266 -0.983 10.594 1 98.06 204 VAL B N 1
ATOM 4330 C CA . VAL B 1 204 ? 28.625 -1.468 10.734 1 98.06 204 VAL B CA 1
ATOM 4331 C C . VAL B 1 204 ? 28.625 -2.965 11.039 1 98.06 204 VAL B C 1
ATOM 4333 O O . VAL B 1 204 ? 29.406 -3.723 10.477 1 98.06 204 VAL B O 1
ATOM 4336 N N . GLU B 1 205 ? 27.797 -3.395 11.922 1 97.88 205 GLU B N 1
ATOM 4337 C CA . GLU B 1 205 ? 27.641 -4.812 12.234 1 97.88 205 GLU B CA 1
ATOM 4338 C C . GLU B 1 205 ? 27.297 -5.621 10.992 1 97.88 205 GLU B C 1
ATOM 4340 O O . GLU B 1 205 ? 27.828 -6.711 10.773 1 97.88 205 GLU B O 1
ATOM 4345 N N . MET B 1 206 ? 26.312 -5.066 10.211 1 97.94 206 MET B N 1
ATOM 4346 C CA . MET B 1 206 ? 25.891 -5.695 8.961 1 97.94 206 MET B CA 1
ATOM 4347 C C . MET B 1 206 ? 27.094 -5.957 8.062 1 97.94 206 MET B C 1
ATOM 4349 O O . MET B 1 206 ? 27.25 -7.055 7.52 1 97.94 206 MET B O 1
ATOM 4353 N N . LEU B 1 207 ? 27.953 -4.984 7.934 1 97.38 207 LEU B N 1
ATOM 4354 C CA . LEU B 1 207 ? 29.141 -5.09 7.09 1 97.38 207 LEU B CA 1
ATOM 4355 C C . LEU B 1 207 ? 30.125 -6.109 7.66 1 97.38 207 LEU B C 1
ATOM 4357 O O . LEU B 1 207 ? 30.75 -6.863 6.91 1 97.38 207 LEU B O 1
ATOM 4361 N N . LYS B 1 208 ? 30.266 -6.164 8.953 1 97 208 LYS B N 1
ATOM 4362 C CA . LYS B 1 208 ? 31.156 -7.113 9.609 1 97 208 LYS B CA 1
ATOM 4363 C C . LYS B 1 208 ? 30.719 -8.547 9.352 1 97 208 LYS B C 1
ATOM 4365 O O . LYS B 1 208 ? 31.562 -9.453 9.25 1 97 208 LYS B O 1
ATOM 4370 N N . HIS B 1 209 ? 29.469 -8.789 9.266 1 96.38 209 HIS B N 1
ATOM 4371 C CA . HIS B 1 209 ? 28.922 -10.117 9.008 1 96.38 209 HIS B CA 1
ATOM 4372 C C . HIS B 1 209 ? 28.875 -10.414 7.512 1 96.38 209 HIS B C 1
ATOM 4374 O O . HIS B 1 209 ? 28.297 -11.422 7.094 1 96.38 209 HIS B O 1
ATOM 4380 N N . VAL B 1 210 ? 29.375 -9.539 6.723 1 96.31 210 VAL B N 1
ATOM 4381 C CA . VAL B 1 210 ? 29.547 -9.695 5.281 1 96.31 210 VAL B CA 1
ATOM 4382 C C . VAL B 1 210 ? 28.188 -9.805 4.609 1 96.31 210 VAL B C 1
ATOM 4384 O O . VAL B 1 210 ? 27.969 -10.664 3.752 1 96.31 210 VAL B O 1
ATOM 4387 N N . ILE B 1 211 ? 27.281 -9.102 5.176 1 96.31 211 ILE B N 1
ATOM 4388 C CA . ILE B 1 211 ? 25.969 -8.969 4.539 1 96.31 211 ILE B CA 1
ATOM 4389 C C . ILE B 1 211 ? 25.953 -7.727 3.648 1 96.31 211 ILE B C 1
ATOM 4391 O O . ILE B 1 211 ? 26.172 -6.613 4.125 1 96.31 211 ILE B O 1
ATOM 4395 N N . LYS B 1 212 ? 25.734 -7.93 2.385 1 95.69 212 LYS B N 1
ATOM 4396 C CA . LYS B 1 212 ? 25.812 -6.832 1.422 1 95.69 212 LYS B CA 1
ATOM 4397 C C . LYS B 1 212 ? 24.594 -5.918 1.535 1 95.69 212 LYS B C 1
ATOM 4399 O O . LYS B 1 212 ? 23.453 -6.367 1.391 1 95.69 212 LYS B O 1
ATOM 4404 N N . PRO B 1 213 ? 24.828 -4.59 1.754 1 96.56 213 PRO B N 1
ATOM 4405 C CA . PRO B 1 213 ? 23.719 -3.645 1.785 1 96.56 213 PRO B CA 1
ATOM 4406 C C . PRO B 1 213 ? 23.078 -3.436 0.411 1 96.56 213 PRO B C 1
ATOM 4408 O O . PRO B 1 213 ? 23.688 -3.775 -0.609 1 96.56 213 PRO B O 1
ATOM 4411 N N . ASN B 1 214 ? 21.875 -3.014 0.469 1 92.69 214 ASN B N 1
ATOM 4412 C CA . ASN B 1 214 ? 21.188 -2.699 -0.779 1 92.69 214 ASN B CA 1
ATOM 4413 C C . ASN B 1 214 ? 20.766 -1.233 -0.835 1 92.69 214 ASN B C 1
ATOM 4415 O O . ASN B 1 214 ? 21.203 -0.429 -0.006 1 92.69 214 ASN B O 1
ATOM 4419 N N . GLN B 1 215 ? 20.016 -0.833 -1.89 1 91.94 215 GLN B N 1
ATOM 4420 C CA . GLN B 1 215 ? 19.609 0.548 -2.111 1 91.94 215 GLN B CA 1
ATOM 4421 C C . GLN B 1 215 ? 18.844 1.092 -0.907 1 91.94 215 GLN B C 1
ATOM 4423 O O . GLN B 1 215 ? 19.062 2.227 -0.483 1 91.94 215 GLN B O 1
ATOM 4428 N N . ILE B 1 216 ? 18 0.286 -0.337 1 92.38 216 ILE B N 1
ATOM 4429 C CA . ILE B 1 216 ? 17.141 0.723 0.767 1 92.38 216 ILE B CA 1
ATOM 4430 C C . ILE B 1 216 ? 17.984 0.905 2.025 1 92.38 216 ILE B C 1
ATOM 4432 O O . ILE B 1 216 ? 17.75 1.826 2.811 1 92.38 216 ILE B O 1
ATOM 4436 N N . THR B 1 217 ? 18.953 0.034 2.158 1 97.06 217 THR B N 1
ATOM 4437 C CA . THR B 1 217 ? 19.859 0.165 3.283 1 97.06 217 THR B CA 1
ATOM 4438 C C . THR B 1 217 ? 20.516 1.545 3.293 1 97.06 217 THR B C 1
ATOM 4440 O O . THR B 1 217 ? 20.516 2.229 4.32 1 97.06 217 THR B O 1
ATOM 4443 N N . PHE B 1 218 ? 20.984 1.931 2.17 1 97.75 218 PHE B N 1
ATOM 4444 C CA . PHE B 1 218 ? 21.75 3.168 2.094 1 97.75 218 PHE B CA 1
ATOM 4445 C C . PHE B 1 218 ? 20.844 4.379 2.223 1 97.75 218 PHE B C 1
ATOM 4447 O O . PHE B 1 218 ? 21.266 5.438 2.697 1 97.75 218 PHE B O 1
ATOM 4454 N N . VAL B 1 219 ? 19.609 4.277 1.825 1 95.62 219 VAL B N 1
ATOM 4455 C CA . VAL B 1 219 ? 18.672 5.359 2.086 1 95.62 219 VAL B CA 1
ATOM 4456 C C . VAL B 1 219 ? 18.562 5.609 3.588 1 95.62 219 VAL B C 1
ATOM 4458 O O . VAL B 1 219 ? 18.625 6.754 4.039 1 95.62 219 VAL B O 1
ATOM 4461 N N . SER B 1 220 ? 18.453 4.512 4.297 1 97.19 220 SER B N 1
ATOM 4462 C CA . SER B 1 220 ? 18.297 4.617 5.746 1 97.19 220 SER B CA 1
ATOM 4463 C C . SER B 1 220 ? 19.578 5.09 6.406 1 97.19 220 SER B C 1
ATOM 4465 O O . SER B 1 220 ? 19.547 5.914 7.324 1 97.19 220 SER B O 1
ATOM 4467 N N . VAL B 1 221 ? 20.672 4.621 5.906 1 98.44 221 VAL B N 1
ATOM 4468 C CA . VAL B 1 221 ? 21.969 4.961 6.473 1 98.44 221 VAL B CA 1
ATOM 4469 C C . VAL B 1 221 ? 22.281 6.438 6.227 1 98.44 221 VAL B C 1
ATOM 4471 O O . VAL B 1 221 ? 22.656 7.16 7.148 1 98.44 221 VAL B O 1
ATOM 4474 N N . LEU B 1 222 ? 22.109 6.879 4.988 1 98.12 222 LEU B N 1
ATOM 4475 C CA . LEU B 1 222 ? 22.359 8.281 4.66 1 98.12 222 LEU B CA 1
ATOM 4476 C C . LEU B 1 222 ? 21.344 9.18 5.363 1 98.12 222 LEU B C 1
ATOM 4478 O O . LEU B 1 222 ? 21.688 10.281 5.797 1 98.12 222 LEU B O 1
ATOM 4482 N N . GLY B 1 223 ? 20.141 8.719 5.477 1 97.06 223 GLY B N 1
ATOM 4483 C CA . GLY B 1 223 ? 19.156 9.438 6.258 1 97.06 223 GLY B CA 1
ATOM 4484 C C . GLY B 1 223 ? 19.547 9.609 7.715 1 97.06 223 GLY B C 1
ATOM 4485 O O . GLY B 1 223 ? 19.391 10.695 8.281 1 97.06 223 GLY B O 1
ATOM 4486 N N . ALA B 1 224 ? 20.031 8.547 8.25 1 97.12 224 ALA B N 1
ATOM 4487 C CA . ALA B 1 224 ? 20.5 8.602 9.633 1 97.12 224 ALA B CA 1
ATOM 4488 C C . ALA B 1 224 ? 21.641 9.609 9.789 1 97.12 224 ALA B C 1
ATOM 4490 O O . ALA B 1 224 ? 21.672 10.383 10.742 1 97.12 224 ALA B O 1
ATOM 4491 N N . CYS B 1 225 ? 22.562 9.633 8.852 1 97.5 225 CYS B N 1
ATOM 4492 C CA . CYS B 1 225 ? 23.672 10.586 8.883 1 97.5 225 CYS B CA 1
ATOM 4493 C C . CYS B 1 225 ? 23.156 12.016 8.789 1 97.5 225 CYS B C 1
ATOM 4495 O O . CYS B 1 225 ? 23.656 12.906 9.484 1 97.5 225 CYS B O 1
ATOM 4497 N N . SER B 1 226 ? 22.219 12.203 7.953 1 96.06 226 SER B N 1
ATOM 4498 C CA . SER B 1 226 ? 21.641 13.531 7.785 1 96.06 226 SER B CA 1
ATOM 4499 C C . SER B 1 226 ? 20.969 14.008 9.07 1 96.06 226 SER B C 1
ATOM 4501 O O . SER B 1 226 ? 21.203 15.125 9.531 1 96.06 226 SER B O 1
ATOM 4503 N N . HIS B 1 227 ? 20.219 13.203 9.734 1 92.88 227 HIS B N 1
ATOM 4504 C CA . HIS B 1 227 ? 19.5 13.539 10.953 1 92.88 227 HIS B CA 1
ATOM 4505 C C . HIS B 1 227 ? 20.469 13.844 12.094 1 92.88 227 HIS B C 1
ATOM 4507 O O . HIS B 1 227 ? 20.203 14.727 12.914 1 92.88 227 HIS B O 1
ATOM 4513 N N . ALA B 1 228 ? 21.562 13.109 12.078 1 94.62 228 ALA B N 1
ATOM 4514 C CA . ALA B 1 228 ? 22.516 13.242 13.172 1 94.62 228 ALA B CA 1
ATOM 4515 C C . ALA B 1 228 ? 23.594 14.273 12.852 1 94.62 228 ALA B C 1
ATOM 4517 O O . ALA B 1 228 ? 24.438 14.594 13.695 1 94.62 228 ALA B O 1
ATOM 4518 N N . GLY B 1 229 ? 23.578 14.766 11.664 1 94.44 229 GLY B N 1
ATOM 4519 C CA . GLY B 1 229 ? 24.547 15.766 11.266 1 94.44 229 GLY B CA 1
ATOM 4520 C C . GLY B 1 229 ? 25.953 15.211 11.117 1 94.44 229 GLY B C 1
ATOM 4521 O O . GLY B 1 229 ? 26.922 15.883 11.43 1 94.44 229 GLY B O 1
ATOM 4522 N N . LEU B 1 230 ? 26.031 13.969 10.695 1 97.19 230 LEU B N 1
ATOM 4523 C CA . LEU B 1 230 ? 27.328 13.32 10.539 1 97.19 230 LEU B CA 1
ATOM 4524 C C . LEU B 1 230 ? 27.844 13.461 9.109 1 97.19 230 LEU B C 1
ATOM 4526 O O . LEU B 1 230 ? 27.766 12.516 8.32 1 97.19 230 LEU B O 1
ATOM 4530 N N . VAL B 1 231 ? 28.469 14.516 8.844 1 97.69 231 VAL B N 1
ATOM 4531 C CA . VAL B 1 231 ? 28.844 14.922 7.488 1 97.69 231 VAL B CA 1
ATOM 4532 C C . VAL B 1 231 ? 29.891 13.969 6.926 1 97.69 231 VAL B C 1
ATOM 4534 O O . VAL B 1 231 ? 29.703 13.391 5.855 1 97.69 231 VAL B O 1
ATOM 4537 N N . GLU B 1 232 ? 30.969 13.766 7.66 1 97.81 232 GLU B N 1
ATOM 4538 C CA . GLU B 1 232 ? 32.062 12.953 7.137 1 97.81 232 GLU B CA 1
ATOM 4539 C C . GLU B 1 232 ? 31.641 11.492 6.977 1 97.81 232 GLU B C 1
ATOM 4541 O O . GLU B 1 232 ? 31.984 10.852 5.977 1 97.81 232 GLU B O 1
ATOM 4546 N N . GLU B 1 233 ? 30.938 10.969 7.906 1 97.44 233 GLU B N 1
ATOM 4547 C CA . GLU B 1 233 ? 30.406 9.609 7.781 1 97.44 233 GLU B CA 1
ATOM 4548 C C . GLU B 1 233 ? 29.469 9.492 6.59 1 97.44 233 GLU B C 1
ATOM 4550 O O . GLU B 1 233 ? 29.547 8.531 5.82 1 97.44 233 GLU B O 1
ATOM 4555 N N . GLY B 1 234 ? 28.562 10.461 6.461 1 98.12 234 GLY B N 1
ATOM 4556 C CA . GLY B 1 234 ? 27.625 10.477 5.34 1 98.12 234 GLY B CA 1
ATOM 4557 C C . GLY B 1 234 ? 28.328 10.453 3.99 1 98.12 234 GLY B C 1
ATOM 4558 O O . GLY B 1 234 ? 27.938 9.688 3.102 1 98.12 234 GLY B O 1
ATOM 4559 N N . MET B 1 235 ? 29.328 11.281 3.932 1 97.88 235 MET B N 1
ATOM 4560 C CA . MET B 1 235 ? 30.094 11.352 2.686 1 97.88 235 MET B CA 1
ATOM 4561 C C . MET B 1 235 ? 30.797 10.031 2.4 1 97.88 235 MET B C 1
ATOM 4563 O O . MET B 1 235 ? 30.844 9.578 1.254 1 97.88 235 MET B O 1
ATOM 4567 N N . ARG B 1 236 ? 31.312 9.461 3.381 1 97.75 236 ARG B N 1
ATOM 4568 C CA . ARG B 1 236 ? 31.984 8.18 3.236 1 97.75 236 ARG B CA 1
ATOM 4569 C C . ARG B 1 236 ? 31.016 7.098 2.777 1 97.75 236 ARG B C 1
ATOM 4571 O O . ARG B 1 236 ? 31.328 6.332 1.861 1 97.75 236 ARG B O 1
ATOM 4578 N N . TYR B 1 237 ? 29.891 7.012 3.406 1 98.31 237 TYR B N 1
ATOM 4579 C CA . TYR B 1 237 ? 28.906 5.984 3.068 1 98.31 237 TYR B CA 1
ATOM 4580 C C . TYR B 1 237 ? 28.328 6.219 1.679 1 98.31 237 TYR B C 1
ATOM 4582 O O . TYR B 1 237 ? 28.047 5.266 0.946 1 98.31 237 TYR B O 1
ATOM 4590 N N . PHE B 1 238 ? 28.141 7.465 1.32 1 97.88 238 PHE B N 1
ATOM 4591 C CA . PHE B 1 238 ? 27.672 7.781 -0.023 1 97.88 238 PHE B CA 1
ATOM 4592 C C . PHE B 1 238 ? 28.656 7.281 -1.074 1 97.88 238 PHE B C 1
ATOM 4594 O O . PHE B 1 238 ? 28.25 6.664 -2.064 1 97.88 238 PHE B O 1
ATOM 4601 N N . ALA B 1 239 ? 29.891 7.531 -0.793 1 96.69 239 ALA B N 1
ATOM 4602 C CA . ALA B 1 239 ? 30.922 7.066 -1.712 1 96.69 239 ALA B CA 1
ATOM 4603 C C . ALA B 1 239 ? 30.984 5.543 -1.743 1 96.69 239 ALA B C 1
ATOM 4605 O O . ALA B 1 239 ? 31.234 4.945 -2.793 1 96.69 239 ALA B O 1
ATOM 4606 N N . MET B 1 240 ? 30.766 4.938 -0.665 1 97.56 240 MET B N 1
ATOM 4607 C CA . MET B 1 240 ? 30.828 3.486 -0.503 1 97.56 240 MET B CA 1
ATOM 4608 C C . MET B 1 240 ? 29.828 2.793 -1.414 1 97.56 240 MET B C 1
ATOM 4610 O O . MET B 1 240 ? 30.062 1.682 -1.886 1 97.56 240 MET B O 1
ATOM 4614 N N . MET B 1 241 ? 28.656 3.426 -1.661 1 97.19 241 MET B N 1
ATOM 4615 C CA . MET B 1 241 ? 27.609 2.84 -2.494 1 97.19 241 MET B CA 1
ATOM 4616 C C . MET B 1 241 ? 28.172 2.375 -3.832 1 97.19 241 MET B C 1
ATOM 4618 O O . MET B 1 241 ? 28.062 1.198 -4.184 1 97.19 241 MET B O 1
ATOM 4622 N N . THR B 1 242 ? 28.844 3.27 -4.512 1 95.38 242 THR B N 1
ATOM 4623 C CA . THR B 1 242 ? 29.344 2.961 -5.848 1 95.38 242 THR B CA 1
ATOM 4624 C C . THR B 1 242 ? 30.703 2.283 -5.773 1 95.38 242 THR B C 1
ATOM 4626 O O . THR B 1 242 ? 30.938 1.272 -6.441 1 95.38 242 THR B O 1
ATOM 4629 N N . GLN B 1 243 ? 31.562 2.748 -4.957 1 96.5 243 GLN B N 1
ATOM 4630 C CA . GLN B 1 243 ? 32.969 2.338 -4.945 1 96.5 243 GLN B CA 1
ATOM 4631 C C . GLN B 1 243 ? 33.125 0.917 -4.406 1 96.5 243 GLN B C 1
ATOM 4633 O O . GLN B 1 243 ? 33.969 0.161 -4.875 1 96.5 243 GLN B O 1
ATOM 4638 N N . VAL B 1 244 ? 32.344 0.593 -3.457 1 96.62 244 VAL B N 1
ATOM 4639 C CA . VAL B 1 244 ? 32.531 -0.695 -2.797 1 96.62 244 VAL B CA 1
ATOM 4640 C C . VAL B 1 244 ? 31.438 -1.666 -3.246 1 96.62 244 VAL B C 1
ATOM 4642 O O . VAL B 1 244 ? 31.719 -2.832 -3.535 1 96.62 244 VAL B O 1
ATOM 4645 N N . PHE B 1 245 ? 30.203 -1.178 -3.438 1 96.38 245 PHE B N 1
ATOM 4646 C CA . PHE B 1 245 ? 29.109 -2.121 -3.596 1 96.38 245 PHE B CA 1
ATOM 4647 C C . PHE B 1 245 ? 28.516 -2.033 -5 1 96.38 245 PHE B C 1
ATOM 4649 O O . PHE B 1 245 ? 27.609 -2.801 -5.348 1 96.38 245 PHE B O 1
ATOM 4656 N N . GLY B 1 246 ? 29 -1.091 -5.773 1 94.38 246 GLY B N 1
ATOM 4657 C CA . GLY B 1 246 ? 28.531 -0.963 -7.148 1 94.38 246 GLY B CA 1
ATOM 4658 C C . GLY B 1 246 ? 27.094 -0.504 -7.246 1 94.38 246 GLY B C 1
ATOM 4659 O O . GLY B 1 246 ? 26.406 -0.813 -8.219 1 94.38 246 GLY B O 1
ATOM 4660 N N . ILE B 1 247 ? 26.578 0.159 -6.258 1 92.81 247 ILE B N 1
ATOM 4661 C CA . ILE B 1 247 ? 25.203 0.656 -6.227 1 92.81 247 ILE B CA 1
ATOM 4662 C C . ILE B 1 247 ? 25.172 2.107 -6.699 1 92.81 247 ILE B C 1
ATOM 4664 O O . ILE B 1 247 ? 25.812 2.973 -6.113 1 92.81 247 ILE B O 1
ATOM 4668 N N . ASN B 1 248 ? 24.438 2.373 -7.73 1 90.12 248 ASN B N 1
ATOM 4669 C CA . ASN B 1 248 ? 24.266 3.748 -8.195 1 90.12 248 ASN B CA 1
ATOM 4670 C C . ASN B 1 248 ? 23.25 4.504 -7.355 1 90.12 248 ASN B C 1
ATOM 4672 O O . ASN B 1 248 ? 22.125 4.031 -7.164 1 90.12 248 ASN B O 1
ATOM 4676 N N . PRO B 1 249 ? 23.625 5.668 -6.91 1 92.31 249 PRO B N 1
ATOM 4677 C CA . PRO B 1 249 ? 22.703 6.43 -6.078 1 92.31 249 PRO B CA 1
ATOM 4678 C C . PRO B 1 249 ? 21.453 6.867 -6.84 1 92.31 249 PRO B C 1
ATOM 4680 O O . PRO B 1 249 ? 21.531 7.242 -8.008 1 92.31 249 PRO B O 1
ATOM 4683 N N . SER B 1 250 ? 20.375 6.727 -6.195 1 88 250 SER B N 1
ATOM 4684 C CA . SER B 1 250 ? 19.109 7.219 -6.703 1 88 250 SER B CA 1
ATOM 4685 C C . SER B 1 250 ? 18.781 8.594 -6.137 1 88 250 SER B C 1
ATOM 4687 O O . SER B 1 250 ? 19.578 9.18 -5.402 1 88 250 SER B O 1
ATOM 4689 N N . ILE B 1 251 ? 17.625 9.125 -6.453 1 86.94 251 ILE B N 1
ATOM 4690 C CA . ILE B 1 251 ? 17.188 10.461 -6.043 1 86.94 251 ILE B CA 1
ATOM 4691 C C . ILE B 1 251 ? 17.109 10.523 -4.52 1 86.94 251 ILE B C 1
ATOM 4693 O O . ILE B 1 251 ? 17.438 11.555 -3.918 1 86.94 251 ILE B O 1
ATOM 4697 N N . GLU B 1 252 ? 16.672 9.445 -3.953 1 89.31 252 GLU B N 1
ATOM 4698 C CA . GLU B 1 252 ? 16.531 9.422 -2.5 1 89.31 252 GLU B CA 1
ATOM 4699 C C . GLU B 1 252 ? 17.891 9.547 -1.811 1 89.31 252 GLU B C 1
ATOM 4701 O O . GLU B 1 252 ? 18 10.219 -0.784 1 89.31 252 GLU B O 1
ATOM 4706 N N . HIS B 1 253 ? 18.844 8.953 -2.371 1 94.44 253 HIS B N 1
ATOM 4707 C CA . HIS B 1 253 ? 20.188 9.039 -1.821 1 94.44 253 HIS B CA 1
ATOM 4708 C C . HIS B 1 253 ? 20.75 10.453 -1.961 1 94.44 253 HIS B C 1
ATOM 4710 O O . HIS B 1 253 ? 21.281 11.008 -1.002 1 94.44 253 HIS B O 1
ATOM 4716 N N . TYR B 1 254 ? 20.531 10.969 -3.133 1 93.69 254 TYR B N 1
ATOM 4717 C CA . TYR B 1 254 ? 20.969 12.336 -3.359 1 93.69 254 TYR B CA 1
ATOM 4718 C C . TYR B 1 254 ? 20.25 13.305 -2.422 1 93.69 254 TYR B C 1
ATOM 4720 O O . TYR B 1 254 ? 20.875 14.219 -1.878 1 93.69 254 TYR B O 1
ATOM 4728 N N . SER B 1 255 ? 19 13.102 -2.229 1 92.69 255 SER B N 1
ATOM 4729 C CA . SER B 1 255 ? 18.219 13.961 -1.333 1 92.69 255 SER B CA 1
ATOM 4730 C C . SER B 1 255 ? 18.812 13.945 0.076 1 92.69 255 SER B C 1
ATOM 4732 O O . SER B 1 255 ? 18.938 15 0.705 1 92.69 255 SER B O 1
ATOM 4734 N N . SER B 1 256 ? 19.203 12.781 0.497 1 95.06 256 SER B N 1
ATOM 4735 C CA . SER B 1 256 ? 19.734 12.648 1.853 1 95.06 256 SER B CA 1
ATOM 4736 C C . SER B 1 256 ? 21.094 13.328 1.988 1 95.06 256 SER B C 1
ATOM 4738 O O . SER B 1 256 ? 21.359 14 2.984 1 95.06 256 SER B O 1
ATOM 4740 N N . ILE B 1 257 ? 21.922 13.148 0.984 1 96.75 257 ILE B N 1
ATOM 4741 C CA . ILE B 1 257 ? 23.266 13.695 1.086 1 96.75 257 ILE B CA 1
ATOM 4742 C C . ILE B 1 257 ? 23.219 15.219 0.917 1 96.75 257 ILE B C 1
ATOM 4744 O O . ILE B 1 257 ? 23.984 15.945 1.564 1 96.75 257 ILE B O 1
ATOM 4748 N N . ILE B 1 258 ? 22.344 15.734 0.136 1 96.06 258 ILE B N 1
ATOM 4749 C CA . ILE B 1 258 ? 22.219 17.172 -0.059 1 96.06 258 ILE B CA 1
ATOM 4750 C C . ILE B 1 258 ? 21.625 17.812 1.2 1 96.06 258 ILE B C 1
ATOM 4752 O O . ILE B 1 258 ? 22.047 18.906 1.6 1 96.06 258 ILE B O 1
ATOM 4756 N N . ASP B 1 259 ? 20.656 17.141 1.768 1 94.81 259 ASP B N 1
ATOM 4757 C CA . ASP B 1 259 ? 20.109 17.609 3.039 1 94.81 259 ASP B CA 1
ATOM 4758 C C . ASP B 1 259 ? 21.203 17.688 4.102 1 94.81 259 ASP B C 1
ATOM 4760 O O . ASP B 1 259 ? 21.297 18.672 4.832 1 94.81 259 ASP B O 1
ATOM 4764 N N . LEU B 1 260 ? 22 16.656 4.156 1 96.56 260 LEU B N 1
ATOM 4765 C CA . LEU B 1 260 ? 23.094 16.578 5.117 1 96.56 260 LEU B CA 1
ATOM 4766 C C . LEU B 1 260 ? 24.078 17.719 4.906 1 96.56 260 LEU B C 1
ATOM 4768 O O . LEU B 1 260 ? 24.375 18.469 5.836 1 96.56 260 LEU B O 1
ATOM 4772 N N . LEU B 1 261 ? 24.516 17.906 3.719 1 97.69 261 LEU B N 1
ATOM 4773 C CA . LEU B 1 261 ? 25.516 18.906 3.396 1 97.69 261 LEU B CA 1
ATOM 4774 C C . LEU B 1 261 ? 24.922 20.312 3.469 1 97.69 261 LEU B C 1
ATOM 4776 O O . LEU B 1 261 ? 25.594 21.25 3.924 1 97.69 261 LEU B O 1
ATOM 4780 N N . GLY B 1 262 ? 23.734 20.438 3.027 1 95.94 262 GLY B N 1
ATOM 4781 C CA . GLY B 1 262 ? 23.031 21.719 3.084 1 95.94 262 GLY B CA 1
ATOM 4782 C C . GLY B 1 262 ? 22.875 22.234 4.496 1 95.94 262 GLY B C 1
ATOM 4783 O O . GLY B 1 262 ? 23.156 23.406 4.77 1 95.94 262 GLY B O 1
ATOM 4784 N N . ARG B 1 263 ? 22.422 21.406 5.363 1 94 263 ARG B N 1
ATOM 4785 C CA . ARG B 1 263 ? 22.234 21.797 6.758 1 94 263 ARG B CA 1
ATOM 4786 C C . ARG B 1 263 ? 23.562 22.203 7.391 1 94 263 ARG B C 1
ATOM 4788 O O . ARG B 1 263 ? 23.609 23.078 8.25 1 94 263 ARG B O 1
ATOM 4795 N N . ALA B 1 264 ? 24.625 21.578 6.941 1 96.31 264 ALA B N 1
ATOM 4796 C CA . ALA B 1 264 ? 25.953 21.828 7.488 1 96.31 264 ALA B CA 1
ATOM 4797 C C . ALA B 1 264 ? 26.625 23.016 6.801 1 96.31 264 ALA B C 1
ATOM 4799 O O . ALA B 1 264 ? 27.719 23.406 7.172 1 96.31 264 ALA B O 1
ATOM 4800 N N . GLY B 1 265 ? 25.953 23.562 5.77 1 95.75 265 GLY B N 1
ATOM 4801 C CA . GLY B 1 265 ? 26.5 24.703 5.055 1 95.75 265 GLY B CA 1
ATOM 4802 C C . GLY B 1 265 ? 27.609 24.328 4.086 1 95.75 265 GLY B C 1
ATOM 4803 O O . GLY B 1 265 ? 28.359 25.188 3.645 1 95.75 265 GLY B O 1
ATOM 4804 N N . GLN B 1 266 ? 27.766 23.062 3.836 1 97.5 266 GLN B N 1
ATOM 4805 C CA . GLN B 1 266 ? 28.766 22.594 2.889 1 97.5 266 GLN B CA 1
ATOM 4806 C C . GLN B 1 266 ? 28.219 22.594 1.462 1 97.5 266 GLN B C 1
ATOM 4808 O O . GLN B 1 266 ? 28.172 21.547 0.808 1 97.5 266 GLN B O 1
ATOM 4813 N N . LEU B 1 267 ? 27.953 23.75 0.941 1 97.12 267 LEU B N 1
ATOM 4814 C CA . LEU B 1 267 ? 27.203 23.922 -0.299 1 97.12 267 LEU B CA 1
ATOM 4815 C C . LEU B 1 267 ? 28.078 23.609 -1.509 1 97.12 267 LEU B C 1
ATOM 4817 O O . LEU B 1 267 ? 27.578 23.109 -2.521 1 97.12 267 LEU B O 1
ATOM 4821 N N . GLU B 1 268 ? 29.328 23.938 -1.396 1 96.38 268 GLU B N 1
ATOM 4822 C CA . GLU B 1 268 ? 30.234 23.625 -2.504 1 96.38 268 GLU B CA 1
ATOM 4823 C C . GLU B 1 268 ? 30.312 22.109 -2.736 1 96.38 268 GLU B C 1
ATOM 4825 O O . GLU B 1 268 ? 30.266 21.656 -3.879 1 96.38 268 GLU B O 1
ATOM 4830 N N . ARG B 1 269 ? 30.453 21.422 -1.678 1 96.31 269 ARG B N 1
ATOM 4831 C CA . ARG B 1 269 ? 30.453 19.969 -1.78 1 96.31 269 ARG B CA 1
ATOM 4832 C C . ARG B 1 269 ? 29.125 19.438 -2.305 1 96.31 269 ARG B C 1
ATOM 4834 O O . ARG B 1 269 ? 29.094 18.547 -3.146 1 96.31 269 ARG B O 1
ATOM 4841 N N . ALA B 1 270 ? 28.031 19.953 -1.815 1 97 270 ALA B N 1
ATOM 4842 C CA . ALA B 1 270 ? 26.703 19.562 -2.262 1 97 270 ALA B CA 1
ATOM 4843 C C . ALA B 1 270 ? 26.531 19.797 -3.76 1 97 270 ALA B C 1
ATOM 4845 O O . ALA B 1 270 ? 26.047 18.922 -4.48 1 97 270 ALA B O 1
ATOM 4846 N N . TYR B 1 271 ? 26.984 20.969 -4.156 1 96.06 271 TYR B N 1
ATOM 4847 C CA . TYR B 1 271 ? 26.875 21.312 -5.57 1 96.06 271 TYR B CA 1
ATOM 4848 C C . TYR B 1 271 ? 27.703 20.375 -6.426 1 96.06 271 TYR B C 1
ATOM 4850 O O . TYR B 1 271 ? 27.266 19.938 -7.5 1 96.06 271 TYR B O 1
ATOM 4858 N N . SER B 1 272 ? 28.844 20.094 -5.988 1 95.31 272 SER B N 1
ATOM 4859 C CA . SER B 1 272 ? 29.734 19.203 -6.723 1 95.31 272 SER B CA 1
ATOM 4860 C C . SER B 1 272 ? 29.094 17.828 -6.914 1 95.31 272 SER B C 1
ATOM 4862 O O . SER B 1 272 ? 29.188 17.25 -7.996 1 95.31 272 SER B O 1
ATOM 4864 N N . ILE B 1 273 ? 28.453 17.266 -5.949 1 94.94 273 ILE B N 1
ATOM 4865 C CA . ILE B 1 273 ? 27.797 15.969 -6.008 1 94.94 273 ILE B CA 1
ATOM 4866 C C . ILE B 1 273 ? 26.672 16 -7.027 1 94.94 273 ILE B C 1
ATOM 4868 O O . ILE B 1 273 ? 26.531 15.094 -7.848 1 94.94 273 ILE B O 1
ATOM 4872 N N . VAL B 1 274 ? 25.875 17.031 -6.965 1 93.5 274 VAL B N 1
ATOM 4873 C CA . VAL B 1 274 ? 24.703 17.156 -7.832 1 93.5 274 VAL B CA 1
ATOM 4874 C C . VAL B 1 274 ? 25.156 17.359 -9.281 1 93.5 274 VAL B C 1
ATOM 4876 O O . VAL B 1 274 ? 24.594 16.75 -10.195 1 93.5 274 VAL B O 1
ATOM 4879 N N . ALA B 1 275 ? 26.125 18.188 -9.438 1 91.5 275 ALA B N 1
ATOM 4880 C CA . ALA B 1 275 ? 26.609 18.547 -10.766 1 91.5 275 ALA B CA 1
ATOM 4881 C C . ALA B 1 275 ? 27.25 17.344 -11.461 1 91.5 275 ALA B C 1
ATOM 4883 O O . ALA B 1 275 ? 27.203 17.234 -12.688 1 91.5 275 ALA B O 1
ATOM 4884 N N . ASN B 1 276 ? 27.812 16.5 -10.703 1 86.31 276 ASN B N 1
ATOM 4885 C CA . ASN B 1 276 ? 28.547 15.359 -11.266 1 86.31 276 ASN B CA 1
ATOM 4886 C C . ASN B 1 276 ? 27.688 14.102 -11.281 1 86.31 276 ASN B C 1
ATOM 4888 O O . ASN B 1 276 ? 28.125 13.039 -11.727 1 86.31 276 ASN B O 1
ATOM 4892 N N . GLY B 1 277 ? 26.531 14.227 -10.906 1 82.38 277 GLY B N 1
ATOM 4893 C CA . GLY B 1 277 ? 25.688 13.047 -10.82 1 82.38 277 GLY B CA 1
ATOM 4894 C C . GLY B 1 277 ? 24.375 13.203 -11.547 1 82.38 277 GLY B C 1
ATOM 4895 O O . GLY B 1 277 ? 24.203 14.141 -12.336 1 82.38 277 GLY B O 1
ATOM 4896 N N . SER B 1 278 ? 23.531 12.203 -11.375 1 74.62 278 SER B N 1
ATOM 4897 C CA . SER B 1 278 ? 22.234 12.195 -12.031 1 74.62 278 SER B CA 1
ATOM 4898 C C . SER B 1 278 ? 21.266 13.18 -11.375 1 74.62 278 SER B C 1
ATOM 4900 O O . SER B 1 278 ? 20.188 13.453 -11.906 1 74.62 278 SER B O 1
ATOM 4902 N N . GLY B 1 279 ? 21.703 13.82 -10.43 1 73.81 279 GLY B N 1
ATOM 4903 C CA . GLY B 1 279 ? 20.875 14.742 -9.672 1 73.81 279 GLY B CA 1
ATOM 4904 C C . GLY B 1 279 ? 20.719 16.094 -10.344 1 73.81 279 GLY B C 1
ATOM 4905 O O . GLY B 1 279 ? 19.781 16.844 -10.047 1 73.81 279 GLY B O 1
ATOM 4906 N N . PHE B 1 280 ? 21.531 16.375 -11.266 1 77.25 280 PHE B N 1
ATOM 4907 C CA . PHE B 1 280 ? 21.594 17.719 -11.812 1 77.25 280 PHE B CA 1
ATOM 4908 C C . PHE B 1 280 ? 20.375 17.984 -12.703 1 77.25 280 PHE B C 1
ATOM 4910 O O . PHE B 1 280 ? 20.094 19.141 -13.031 1 77.25 280 PHE B O 1
ATOM 4917 N N . ASN B 1 281 ? 19.656 17.062 -12.945 1 82.75 281 ASN B N 1
ATOM 4918 C CA . ASN B 1 281 ? 18.484 17.281 -13.781 1 82.75 281 ASN B CA 1
ATOM 4919 C C . ASN B 1 281 ? 17.203 17 -13.016 1 82.75 281 ASN B C 1
ATOM 4921 O O . ASN B 1 281 ? 16.109 17.047 -13.586 1 82.75 281 ASN B O 1
ATOM 4925 N N . ASP B 1 282 ? 17.375 16.844 -11.75 1 86.06 282 ASP B N 1
ATOM 4926 C CA . ASP B 1 282 ? 16.203 16.578 -10.93 1 86.06 282 ASP B CA 1
ATOM 4927 C C . ASP B 1 282 ? 15.75 17.828 -10.172 1 86.06 282 ASP B C 1
ATOM 4929 O O . ASP B 1 282 ? 16.516 18.375 -9.367 1 86.06 282 ASP B O 1
ATOM 4933 N N . PRO B 1 283 ? 14.578 18.281 -10.461 1 88.19 283 PRO B N 1
ATOM 4934 C CA . PRO B 1 283 ? 14.141 19.531 -9.852 1 88.19 283 PRO B CA 1
ATOM 4935 C C . PRO B 1 283 ? 14.047 19.453 -8.328 1 88.19 283 PRO B C 1
ATOM 4937 O O . PRO B 1 283 ? 14.289 20.453 -7.641 1 88.19 283 PRO B O 1
ATOM 4940 N N . GLU B 1 284 ? 13.719 18.266 -7.855 1 86.5 284 GLU B N 1
ATOM 4941 C CA . GLU B 1 284 ? 13.602 18.125 -6.406 1 86.5 284 GLU B CA 1
ATOM 4942 C C . GLU B 1 284 ? 14.961 18.297 -5.73 1 86.5 284 GLU B C 1
ATOM 4944 O O . GLU B 1 284 ? 15.07 18.938 -4.688 1 86.5 284 GLU B O 1
ATOM 4949 N N . ILE B 1 285 ? 15.922 17.703 -6.379 1 92.31 285 ILE B N 1
ATOM 4950 C CA . ILE B 1 285 ? 17.266 17.781 -5.828 1 92.31 285 ILE B CA 1
ATOM 4951 C C . ILE B 1 285 ? 17.797 19.203 -5.941 1 92.31 285 ILE B C 1
ATOM 4953 O O . ILE B 1 285 ? 18.359 19.75 -4.98 1 92.31 285 ILE B O 1
ATOM 4957 N N . LEU B 1 286 ? 17.609 19.828 -7.059 1 93.19 286 LEU B N 1
ATOM 4958 C CA . LEU B 1 286 ? 18.047 21.203 -7.289 1 93.19 286 LEU B CA 1
ATOM 4959 C C . LEU B 1 286 ? 17.312 22.172 -6.363 1 93.19 286 LEU B C 1
ATOM 4961 O O . LEU B 1 286 ? 17.906 23.109 -5.848 1 93.19 286 LEU B O 1
ATOM 4965 N N . GLY B 1 287 ? 16.078 21.922 -6.219 1 92.38 287 GLY B N 1
ATOM 4966 C CA . GLY B 1 287 ? 15.305 22.75 -5.297 1 92.38 287 GLY B CA 1
ATOM 4967 C C . GLY B 1 287 ? 15.82 22.688 -3.871 1 92.38 287 GLY B C 1
ATOM 4968 O O . GLY B 1 287 ? 15.906 23.719 -3.193 1 92.38 287 GLY B O 1
ATOM 4969 N N . ALA B 1 288 ? 16.094 21.438 -3.473 1 92 288 ALA B N 1
ATOM 4970 C CA . ALA B 1 288 ? 16.656 21.25 -2.131 1 92 288 ALA B CA 1
ATOM 4971 C C . ALA B 1 288 ? 17.969 22.016 -1.98 1 92 288 ALA B C 1
ATOM 4973 O O . ALA B 1 288 ? 18.219 22.641 -0.951 1 92 288 ALA B O 1
ATOM 4974 N N . LEU B 1 289 ? 18.781 21.953 -2.967 1 95.19 289 LEU B N 1
ATOM 4975 C CA . LEU B 1 289 ? 20.062 22.672 -2.943 1 95.19 289 LEU B CA 1
ATOM 4976 C C . LEU B 1 289 ? 19.859 24.172 -2.939 1 95.19 289 LEU B C 1
ATOM 4978 O O . LEU B 1 289 ? 20.531 24.906 -2.211 1 95.19 289 LEU B O 1
ATOM 4982 N N . LEU B 1 290 ? 18.938 24.641 -3.715 1 94.94 290 LEU B N 1
ATOM 4983 C CA . LEU B 1 290 ? 18.609 26.062 -3.748 1 94.94 290 LEU B CA 1
ATOM 4984 C C . LEU B 1 290 ? 18.094 26.531 -2.391 1 94.94 290 LEU B C 1
ATOM 4986 O O . LEU B 1 290 ? 18.453 27.625 -1.936 1 94.94 290 LEU B O 1
ATOM 4990 N N . GLY B 1 291 ? 17.266 25.766 -1.81 1 92.38 291 GLY B N 1
ATOM 4991 C CA . GLY B 1 291 ? 16.797 26.062 -0.466 1 92.38 291 GLY B CA 1
ATOM 4992 C C . GLY B 1 291 ? 17.938 26.203 0.539 1 92.38 291 GLY B C 1
ATOM 4993 O O . GLY B 1 291 ? 17.906 27.094 1.385 1 92.38 291 GLY B O 1
ATOM 4994 N N . ALA B 1 292 ? 18.812 25.25 0.453 1 94.25 292 ALA B N 1
ATOM 4995 C CA . ALA B 1 292 ? 19.969 25.328 1.336 1 94.25 292 ALA B CA 1
ATOM 4996 C C . ALA B 1 292 ? 20.766 26.594 1.082 1 94.25 292 ALA B C 1
ATOM 4998 O O . ALA B 1 292 ? 21.281 27.219 2.021 1 94.25 292 ALA B O 1
ATOM 4999 N N . CYS B 1 293 ? 20.922 27.016 -0.118 1 94.88 293 CYS B N 1
ATOM 5000 C CA . CYS B 1 293 ? 21.609 28.25 -0.465 1 94.88 293 CYS B CA 1
ATOM 5001 C C . CYS B 1 293 ? 20.922 29.469 0.151 1 94.88 293 CYS B C 1
ATOM 5003 O O . CYS B 1 293 ? 21.578 30.406 0.596 1 94.88 293 CYS B O 1
ATOM 5005 N N . ARG B 1 294 ? 19.656 29.391 0.125 1 91.81 294 ARG B N 1
ATOM 5006 C CA . ARG B 1 294 ? 18.875 30.469 0.729 1 91.81 294 ARG B CA 1
ATOM 5007 C C . ARG B 1 294 ? 19.188 30.594 2.217 1 91.81 294 ARG B C 1
ATOM 5009 O O . ARG B 1 294 ? 19.422 31.703 2.715 1 91.81 294 ARG B O 1
ATOM 5016 N N . VAL B 1 295 ? 19.203 29.5 2.887 1 90.69 295 VAL B N 1
ATOM 5017 C CA . VAL B 1 295 ? 19.406 29.469 4.328 1 90.69 295 VAL B CA 1
ATOM 5018 C C . VAL B 1 295 ? 20.797 30.016 4.66 1 90.69 295 VAL B C 1
ATOM 5020 O O . VAL B 1 295 ? 20.953 30.75 5.637 1 90.69 295 VAL B O 1
ATOM 5023 N N . HIS B 1 296 ? 21.766 29.766 3.809 1 93.94 296 HIS B N 1
ATOM 5024 C CA . HIS B 1 296 ? 23.141 30.156 4.109 1 93.94 296 HIS B CA 1
ATOM 5025 C C . HIS B 1 296 ? 23.547 31.406 3.332 1 93.94 296 HIS B C 1
ATOM 5027 O O . HIS B 1 296 ? 24.703 31.828 3.41 1 93.94 296 HIS B O 1
ATOM 5033 N N . GLY B 1 297 ? 22.609 31.906 2.562 1 91.5 297 GLY B N 1
ATOM 5034 C CA . GLY B 1 297 ? 22.859 33.156 1.844 1 91.5 297 GLY B CA 1
ATOM 5035 C C . GLY B 1 297 ? 23.906 33.031 0.764 1 91.5 297 GLY B C 1
ATOM 5036 O O . GLY B 1 297 ? 24.703 33.938 0.548 1 91.5 297 GLY B O 1
ATOM 5037 N N . ASN B 1 298 ? 24 31.844 0.188 1 94.12 298 ASN B N 1
ATOM 5038 C CA . ASN B 1 298 ? 24.969 31.625 -0.883 1 94.12 298 ASN B CA 1
ATOM 5039 C C . ASN B 1 298 ? 24.391 32 -2.246 1 94.12 298 ASN B C 1
ATOM 5041 O O . ASN B 1 298 ? 23.75 31.172 -2.893 1 94.12 298 ASN B O 1
ATOM 5045 N N . VAL B 1 299 ? 24.766 33.062 -2.758 1 93.62 299 VAL B N 1
ATOM 5046 C CA . VAL B 1 299 ? 24.172 33.625 -3.973 1 93.62 299 VAL B CA 1
ATOM 5047 C C . VAL B 1 299 ? 24.797 32.969 -5.199 1 93.62 299 VAL B C 1
ATOM 5049 O O . VAL B 1 299 ? 24.109 32.656 -6.176 1 93.62 299 VAL B O 1
ATOM 5052 N N . GLU B 1 300 ? 26.031 32.812 -5.117 1 94.88 300 GLU B N 1
ATOM 5053 C CA . GLU B 1 300 ? 26.766 32.312 -6.277 1 94.88 300 GLU B CA 1
ATOM 5054 C C . GLU B 1 300 ? 26.219 30.953 -6.707 1 94.88 300 GLU B C 1
ATOM 5056 O O . GLU B 1 300 ? 25.812 30.766 -7.859 1 94.88 300 GLU B O 1
ATOM 5061 N N . ILE B 1 301 ? 26.234 30 -5.824 1 96 301 ILE B N 1
ATOM 5062 C CA . ILE B 1 301 ? 25.719 28.672 -6.137 1 96 301 ILE B CA 1
ATOM 5063 C C . ILE B 1 301 ? 24.203 28.75 -6.363 1 96 301 ILE B C 1
ATOM 5065 O O . ILE B 1 301 ? 23.672 28.094 -7.254 1 96 301 ILE B O 1
ATOM 5069 N N . GLY B 1 302 ? 23.5 29.562 -5.582 1 95.75 302 GLY B N 1
ATOM 5070 C CA . GLY B 1 302 ? 22.062 29.766 -5.719 1 95.75 302 GLY B CA 1
ATOM 5071 C C . GLY B 1 302 ? 21.656 30.188 -7.117 1 95.75 302 GLY B C 1
ATOM 5072 O O . GLY B 1 302 ? 20.688 29.656 -7.672 1 95.75 302 GLY B O 1
ATOM 5073 N N . GLU B 1 303 ? 22.391 31.109 -7.629 1 95.56 303 GLU B N 1
ATOM 5074 C CA . GLU B 1 303 ? 22.078 31.594 -8.969 1 95.56 303 GLU B CA 1
ATOM 5075 C C . GLU B 1 303 ? 22.266 30.5 -10.008 1 95.56 303 GLU B C 1
ATOM 5077 O O . GLU B 1 303 ? 21.453 30.359 -10.938 1 95.56 303 GLU B O 1
ATOM 5082 N N . THR B 1 304 ? 23.312 29.797 -9.898 1 94.44 304 THR B N 1
ATOM 5083 C CA . THR B 1 304 ? 23.625 28.719 -10.828 1 94.44 304 THR B CA 1
ATOM 5084 C C . THR B 1 304 ? 22.531 27.656 -10.781 1 94.44 304 THR B C 1
ATOM 5086 O O . THR B 1 304 ? 22.047 27.203 -11.828 1 94.44 304 THR B O 1
ATOM 5089 N N . VAL B 1 305 ? 22.156 27.25 -9.656 1 95.69 305 VAL B N 1
ATOM 5090 C CA . VAL B 1 305 ? 21.156 26.219 -9.445 1 95.69 305 VAL B CA 1
ATOM 5091 C C . VAL B 1 305 ? 19.781 26.719 -9.914 1 95.69 305 VAL B C 1
ATOM 5093 O O . VAL B 1 305 ? 19.047 25.984 -10.578 1 95.69 305 VAL B O 1
ATOM 5096 N N . ALA B 1 306 ? 19.453 27.922 -9.578 1 94.69 306 ALA B N 1
ATOM 5097 C CA . ALA B 1 306 ? 18.172 28.516 -9.961 1 94.69 306 ALA B CA 1
ATOM 5098 C C . ALA B 1 306 ? 18.031 28.562 -11.484 1 94.69 306 ALA B C 1
ATOM 5100 O O . ALA B 1 306 ? 16.953 28.297 -12.023 1 94.69 306 ALA B O 1
ATOM 5101 N N . LYS B 1 307 ? 19.094 28.969 -12.094 1 93.25 307 LYS B N 1
ATOM 5102 C CA . LYS B 1 307 ? 19.078 29.031 -13.547 1 93.25 307 LYS B CA 1
ATOM 5103 C C . LYS B 1 307 ? 18.703 27.688 -14.148 1 93.25 307 LYS B C 1
ATOM 5105 O O . LYS B 1 307 ? 17.922 27.609 -15.102 1 93.25 307 LYS B O 1
ATOM 5110 N N . ARG B 1 308 ? 19.328 26.688 -13.656 1 93.19 308 ARG B N 1
ATOM 5111 C CA . ARG B 1 308 ? 19 25.344 -14.133 1 93.19 308 ARG B CA 1
ATOM 5112 C C . ARG B 1 308 ? 17.547 25 -13.852 1 93.19 308 ARG B C 1
ATOM 5114 O O . ARG B 1 308 ? 16.875 24.391 -14.688 1 93.19 308 ARG B O 1
ATOM 5121 N N . LEU B 1 309 ? 17.031 25.344 -12.734 1 92.94 309 LEU B N 1
ATOM 5122 C CA . LEU B 1 309 ? 15.656 25.094 -12.344 1 92.94 309 LEU B CA 1
ATOM 5123 C C . LEU B 1 309 ? 14.688 25.844 -13.258 1 92.94 309 LEU B C 1
ATOM 5125 O O . LEU B 1 309 ? 13.633 25.312 -13.617 1 92.94 309 LEU B O 1
ATOM 5129 N N . PHE B 1 310 ? 15.133 27.031 -13.633 1 91.75 310 PHE B N 1
ATOM 5130 C CA . PHE B 1 310 ? 14.305 27.828 -14.531 1 91.75 310 PHE B CA 1
ATOM 5131 C C . PHE B 1 310 ? 14.172 27.156 -15.891 1 91.75 310 PHE B C 1
ATOM 5133 O O . PHE B 1 310 ? 13.125 27.266 -16.547 1 91.75 310 PHE B O 1
ATOM 5140 N N . GLU B 1 311 ? 15.156 26.453 -16.25 1 91.56 311 GLU B N 1
ATOM 5141 C CA . GLU B 1 311 ? 15.156 25.75 -17.516 1 91.56 311 GLU B CA 1
ATOM 5142 C C . GLU B 1 311 ? 14.266 24.5 -17.453 1 91.56 311 GLU B C 1
ATOM 5144 O O . GLU B 1 311 ? 13.523 24.219 -18.391 1 91.56 311 GLU B O 1
ATOM 5149 N N . ILE B 1 312 ? 14.398 23.828 -16.406 1 89.12 312 ILE B N 1
ATOM 5150 C CA . ILE B 1 312 ? 13.719 22.547 -16.266 1 89.12 312 ILE B CA 1
ATOM 5151 C C . ILE B 1 312 ? 12.242 22.766 -15.938 1 89.12 312 ILE B C 1
ATOM 5153 O O . ILE B 1 312 ? 11.375 22.031 -16.406 1 89.12 312 ILE B O 1
ATOM 5157 N N . GLU B 1 313 ? 11.969 23.766 -15.031 1 88.81 313 GLU B N 1
ATOM 5158 C CA . GLU B 1 313 ? 10.609 24.094 -14.617 1 88.81 313 GLU B CA 1
ATOM 5159 C C . GLU B 1 313 ? 10.352 25.594 -14.727 1 88.81 313 GLU B C 1
ATOM 5161 O O . GLU B 1 313 ? 10.203 26.281 -13.711 1 88.81 313 GLU B O 1
ATOM 5166 N N . PRO B 1 314 ? 10.164 26.047 -15.906 1 87.5 314 PRO B N 1
ATOM 5167 C CA . PRO B 1 314 ? 10.047 27.484 -16.109 1 87.5 314 PRO B CA 1
ATOM 5168 C C . PRO B 1 314 ? 8.781 28.078 -15.492 1 87.5 314 PRO B C 1
ATOM 5170 O O . PRO B 1 314 ? 8.75 29.266 -15.164 1 87.5 314 PRO B O 1
ATOM 5173 N N . GLU B 1 315 ? 7.836 27.281 -15.227 1 85.56 315 GLU B N 1
ATOM 5174 C CA . GLU B 1 315 ? 6.562 27.797 -14.742 1 85.56 315 GLU B CA 1
ATOM 5175 C C . GLU B 1 315 ? 6.469 27.703 -13.219 1 85.56 315 GLU B C 1
ATOM 5177 O O . GLU B 1 315 ? 5.5 28.188 -12.625 1 85.56 315 GLU B O 1
ATOM 5182 N N . ASN B 1 316 ? 7.48 27.156 -12.656 1 86.38 316 ASN B N 1
ATOM 5183 C CA . ASN B 1 316 ? 7.461 27.016 -11.203 1 86.38 316 ASN B CA 1
ATOM 5184 C C . ASN B 1 316 ? 7.895 28.297 -10.508 1 86.38 316 ASN B C 1
ATOM 5186 O O . ASN B 1 316 ? 9.094 28.547 -10.359 1 86.38 316 ASN B O 1
ATOM 5190 N N . THR B 1 317 ? 6.895 29.047 -10.055 1 87.81 317 THR B N 1
ATOM 5191 C CA . THR B 1 317 ? 7.148 30.359 -9.461 1 87.81 317 THR B CA 1
ATOM 5192 C C . THR B 1 317 ? 7.957 30.219 -8.172 1 87.81 317 THR B C 1
ATOM 5194 O O . THR B 1 317 ? 8.656 31.156 -7.777 1 87.81 317 THR B O 1
ATOM 5197 N N . GLY B 1 318 ? 7.816 29.062 -7.523 1 85.25 318 GLY B N 1
ATOM 5198 C CA . GLY B 1 318 ? 8.539 28.828 -6.285 1 85.25 318 GLY B CA 1
ATOM 5199 C C . GLY B 1 318 ? 10.047 28.969 -6.438 1 85.25 318 GLY B C 1
ATOM 5200 O O . GLY B 1 318 ? 10.711 29.5 -5.547 1 85.25 318 GLY B O 1
ATOM 5201 N N . ASN B 1 319 ? 10.547 28.562 -7.543 1 89.88 319 ASN B N 1
ATOM 5202 C CA . ASN B 1 319 ? 11.977 28.641 -7.797 1 89.88 319 ASN B CA 1
ATOM 5203 C C . ASN B 1 319 ? 12.453 30.094 -7.926 1 89.88 319 ASN B C 1
ATOM 5205 O O . ASN B 1 319 ? 13.516 30.438 -7.426 1 89.88 319 ASN B O 1
ATOM 5209 N N . TYR B 1 320 ? 11.68 30.875 -8.516 1 89.94 320 TYR B N 1
ATOM 5210 C CA . TYR B 1 320 ? 11.992 32.312 -8.656 1 89.94 320 TYR B CA 1
ATOM 5211 C C . TYR B 1 320 ? 11.945 33 -7.309 1 89.94 320 TYR B C 1
ATOM 5213 O O . TYR B 1 320 ? 12.82 33.812 -6.996 1 89.94 320 TYR B O 1
ATOM 5221 N N . MET B 1 321 ? 10.984 32.656 -6.605 1 88.88 321 MET B N 1
ATOM 5222 C CA . MET B 1 321 ? 10.812 33.25 -5.285 1 88.88 321 MET B CA 1
ATOM 5223 C C . MET B 1 321 ? 11.984 32.906 -4.371 1 88.88 321 MET B C 1
ATOM 5225 O O . MET B 1 321 ? 12.43 33.719 -3.576 1 88.88 321 MET B O 1
ATOM 5229 N N . LEU B 1 322 ? 12.438 31.625 -4.492 1 90.12 322 LEU B N 1
ATOM 5230 C CA . LEU B 1 322 ? 13.57 31.219 -3.674 1 90.12 322 LEU B CA 1
ATOM 5231 C C . LEU B 1 322 ? 14.805 32.031 -3.994 1 90.12 322 LEU B C 1
ATOM 5233 O O . LEU B 1 322 ? 15.508 32.5 -3.086 1 90.12 322 LEU B O 1
ATOM 5237 N N . LEU B 1 323 ? 15.055 32.25 -5.207 1 92.94 323 LEU B N 1
ATOM 5238 C CA . LEU B 1 323 ? 16.203 33.062 -5.594 1 92.94 323 LEU B CA 1
ATOM 5239 C C . LEU B 1 323 ? 16 34.5 -5.164 1 92.94 323 LEU B C 1
ATOM 5241 O O . LEU B 1 323 ? 16.953 35.156 -4.695 1 92.94 323 LEU B O 1
ATOM 5245 N N . ALA B 1 324 ? 14.805 35 -5.293 1 91.94 324 ALA B N 1
ATOM 5246 C CA . ALA B 1 324 ? 14.492 36.344 -4.844 1 91.94 324 ALA B CA 1
ATOM 5247 C C . ALA B 1 324 ? 14.766 36.5 -3.352 1 91.94 324 ALA B C 1
ATOM 5249 O O . ALA B 1 324 ? 15.289 37.531 -2.914 1 91.94 324 ALA B O 1
ATOM 5250 N N . ASN B 1 325 ? 14.438 35.5 -2.678 1 89.38 325 ASN B N 1
ATOM 5251 C CA . ASN B 1 325 ? 14.656 35.531 -1.236 1 89.38 325 ASN B CA 1
ATOM 5252 C C . ASN B 1 325 ? 16.141 35.531 -0.9 1 89.38 325 ASN B C 1
ATOM 5254 O O . ASN B 1 325 ? 16.562 36.156 0.083 1 89.38 325 ASN B O 1
ATOM 5258 N N . ILE B 1 326 ? 16.891 34.812 -1.652 1 91.5 326 ILE B N 1
ATOM 5259 C CA . ILE B 1 326 ? 18.344 34.812 -1.46 1 91.5 326 ILE B CA 1
ATOM 5260 C C . ILE B 1 326 ? 18.875 36.25 -1.676 1 91.5 326 ILE B C 1
ATOM 5262 O O . ILE B 1 326 ? 19.641 36.75 -0.853 1 91.5 326 ILE B O 1
ATOM 5266 N N . TYR B 1 327 ? 18.422 36.875 -2.631 1 92 327 TYR B N 1
ATOM 5267 C CA . TYR B 1 327 ? 18.828 38.25 -2.912 1 92 327 TYR B CA 1
ATOM 5268 C C . TYR B 1 327 ? 18.438 39.188 -1.78 1 92 327 TYR B C 1
ATOM 5270 O O . TYR B 1 327 ? 19.25 40 -1.311 1 92 327 TYR B O 1
ATOM 5278 N N . ALA B 1 328 ? 17.172 39 -1.396 1 90.62 328 ALA B N 1
ATOM 5279 C CA . ALA B 1 328 ? 16.641 39.844 -0.342 1 90.62 328 ALA B CA 1
ATOM 5280 C C . ALA B 1 328 ? 17.438 39.688 0.949 1 90.62 328 ALA B C 1
ATOM 5282 O O . ALA B 1 328 ? 17.703 40.656 1.657 1 90.62 328 ALA B O 1
ATOM 5283 N N . SER B 1 329 ? 17.844 38.5 1.26 1 88.62 329 SER B N 1
ATOM 5284 C CA . SER B 1 329 ? 18.578 38.219 2.492 1 88.62 329 SER B CA 1
ATOM 5285 C C . SER B 1 329 ? 19.953 38.875 2.473 1 88.62 329 SER B C 1
ATOM 5287 O O . SER B 1 329 ? 20.562 39.094 3.521 1 88.62 329 SER B O 1
ATOM 5289 N N . LEU B 1 330 ? 20.375 39.25 1.296 1 91.5 330 LEU B N 1
ATOM 5290 C CA . LEU B 1 330 ? 21.688 39.906 1.144 1 91.5 330 LEU B CA 1
ATOM 5291 C C . LEU B 1 330 ? 21.516 41.375 0.781 1 91.5 330 LEU B C 1
ATOM 5293 O O . LEU B 1 330 ? 22.453 42 0.271 1 91.5 330 LEU B O 1
ATOM 5297 N N . ASN B 1 331 ? 20.234 41.844 0.95 1 90.38 331 ASN B N 1
ATOM 5298 C CA . ASN B 1 331 ? 19.891 43.25 0.732 1 90.38 331 ASN B CA 1
ATOM 5299 C C . ASN B 1 331 ? 20.016 43.625 -0.737 1 90.38 331 ASN B C 1
ATOM 5301 O O . ASN B 1 331 ? 20.328 44.781 -1.052 1 90.38 331 ASN B O 1
ATOM 5305 N N . ARG B 1 332 ? 20.031 42.688 -1.61 1 92.62 332 ARG B N 1
ATOM 5306 C CA . ARG B 1 332 ? 19.953 42.938 -3.045 1 92.62 332 ARG B CA 1
ATOM 5307 C C . ARG B 1 332 ? 18.5 43.094 -3.504 1 92.62 332 ARG B C 1
ATOM 5309 O O . ARG B 1 332 ? 18.031 42.281 -4.32 1 92.62 332 ARG B O 1
ATOM 5316 N N . TRP B 1 333 ? 17.797 44.125 -3.143 1 91.88 333 TRP B N 1
ATOM 5317 C CA . TRP B 1 333 ? 16.359 44.312 -3.277 1 91.88 333 TRP B CA 1
ATOM 5318 C C . TRP B 1 333 ? 15.969 44.5 -4.742 1 91.88 333 TRP B C 1
ATOM 5320 O O . TRP B 1 333 ? 14.906 44.031 -5.168 1 91.88 333 TRP B O 1
ATOM 5330 N N . GLU B 1 334 ? 16.859 45.156 -5.398 1 92.44 334 GLU B N 1
ATOM 5331 C CA . GLU B 1 334 ? 16.562 45.375 -6.809 1 92.44 334 GLU B CA 1
ATOM 5332 C C . GLU B 1 334 ? 16.5 44.062 -7.574 1 92.44 334 GLU B C 1
ATOM 5334 O O . GLU B 1 334 ? 15.602 43.844 -8.391 1 92.44 334 GLU B O 1
ATOM 5339 N N . ASP B 1 335 ? 17.484 43.281 -7.344 1 91.62 335 ASP B N 1
ATOM 5340 C CA . ASP B 1 335 ? 17.516 41.969 -7.984 1 91.62 335 ASP B CA 1
ATOM 5341 C C . ASP B 1 335 ? 16.297 41.125 -7.598 1 91.62 335 ASP B C 1
ATOM 5343 O O . ASP B 1 335 ? 15.719 40.438 -8.438 1 91.62 335 ASP B O 1
ATOM 5347 N N . ALA B 1 336 ? 15.867 41.125 -6.359 1 92.38 336 ALA B N 1
ATOM 5348 C CA . ALA B 1 336 ? 14.695 40.406 -5.863 1 92.38 336 ALA B CA 1
ATOM 5349 C C . ALA B 1 336 ? 13.422 40.875 -6.559 1 92.38 336 ALA B C 1
ATOM 5351 O O . ALA B 1 336 ? 12.594 40.062 -6.965 1 92.38 336 ALA B O 1
ATOM 5352 N N . GLU B 1 337 ? 13.336 42.156 -6.695 1 90.44 337 GLU B N 1
ATOM 5353 C CA . GLU B 1 337 ? 12.148 42.75 -7.32 1 90.44 337 GLU B CA 1
ATOM 5354 C C . GLU B 1 337 ? 12.062 42.375 -8.797 1 90.44 337 GLU B C 1
ATOM 5356 O O . GLU B 1 337 ? 10.969 42.188 -9.336 1 90.44 337 GLU B O 1
ATOM 5361 N N . LYS B 1 338 ? 13.195 42.438 -9.414 1 91.69 338 LYS B N 1
ATOM 5362 C CA . LYS B 1 338 ? 13.234 42.031 -10.82 1 91.69 338 LYS B CA 1
ATOM 5363 C C . LYS B 1 338 ? 12.648 40.625 -11 1 91.69 338 LYS B C 1
ATOM 5365 O O . LYS B 1 338 ? 11.93 40.375 -11.969 1 91.69 338 LYS B O 1
ATOM 5370 N N . LEU B 1 339 ? 13.016 39.719 -10.203 1 91.31 339 LEU B N 1
ATOM 5371 C CA . LEU B 1 339 ? 12.531 38.344 -10.289 1 91.31 339 LEU B CA 1
ATOM 5372 C C . LEU B 1 339 ? 11.023 38.312 -10.039 1 91.31 339 LEU B C 1
ATOM 5374 O O . LEU B 1 339 ? 10.312 37.562 -10.703 1 91.31 339 LEU B O 1
ATOM 5378 N N . LYS B 1 340 ? 10.523 39.094 -9.156 1 88.19 340 LYS B N 1
ATOM 5379 C CA . LYS B 1 340 ? 9.094 39.156 -8.867 1 88.19 340 LYS B CA 1
ATOM 5380 C C . LYS B 1 340 ? 8.312 39.719 -10.055 1 88.19 340 LYS B C 1
ATOM 5382 O O . LYS B 1 340 ? 7.227 39.219 -10.367 1 88.19 340 LYS B O 1
ATOM 5387 N N . ARG B 1 341 ? 8.93 40.625 -10.594 1 88.38 341 ARG B N 1
ATOM 5388 C CA . ARG B 1 341 ? 8.312 41.188 -11.781 1 88.38 341 ARG B CA 1
ATOM 5389 C C . ARG B 1 341 ? 8.25 40.156 -12.914 1 88.38 341 ARG B C 1
ATOM 5391 O O . ARG B 1 341 ? 7.289 40.125 -13.688 1 88.38 341 ARG B O 1
ATOM 5398 N N . LEU B 1 342 ? 9.281 39.438 -12.984 1 87.25 342 LEU B N 1
ATOM 5399 C CA . LEU B 1 342 ? 9.336 38.406 -14.016 1 87.25 342 LEU B CA 1
ATOM 5400 C C . LEU B 1 342 ? 8.18 37.438 -13.867 1 87.25 342 LEU B C 1
ATOM 5402 O O . LEU B 1 342 ? 7.609 37 -14.867 1 87.25 342 LEU B O 1
ATOM 5406 N N . ILE B 1 343 ? 7.863 37.031 -12.68 1 87.38 343 ILE B N 1
ATOM 5407 C CA . ILE B 1 343 ? 6.75 36.156 -12.398 1 87.38 343 ILE B CA 1
ATOM 5408 C C . ILE B 1 343 ? 5.449 36.75 -12.898 1 87.38 343 ILE B C 1
ATOM 5410 O O . ILE B 1 343 ? 4.645 36.094 -13.547 1 87.38 343 ILE B O 1
ATOM 5414 N N . SER B 1 344 ? 5.25 38 -12.633 1 82.31 344 SER B N 1
ATOM 5415 C CA . SER B 1 344 ? 4.047 38.719 -13.031 1 82.31 344 SER B CA 1
ATOM 5416 C C . SER B 1 344 ? 3.959 38.875 -14.547 1 82.31 344 SER B C 1
ATOM 5418 O O . SER B 1 344 ? 2.891 38.688 -15.133 1 82.31 344 SER B O 1
ATOM 5420 N N . LEU B 1 345 ? 4.969 39.156 -15.062 1 80.38 345 LEU B N 1
ATOM 5421 C CA . LEU B 1 345 ? 5.023 39.406 -16.5 1 80.38 345 LEU B CA 1
ATOM 5422 C C . LEU B 1 345 ? 4.707 38.125 -17.281 1 80.38 345 LEU B C 1
ATOM 5424 O O . LEU B 1 345 ? 4.082 38.188 -18.344 1 80.38 345 LEU B O 1
ATOM 5428 N N . ARG B 1 346 ? 5.117 37.094 -16.766 1 81.75 346 ARG B N 1
ATOM 5429 C CA . ARG B 1 346 ? 4.93 35.812 -17.453 1 81.75 346 ARG B CA 1
ATOM 5430 C C . ARG B 1 346 ? 3.586 35.188 -17.109 1 81.75 346 ARG B C 1
ATOM 5432 O O . ARG B 1 346 ? 3.23 34.125 -17.625 1 81.75 346 ARG B O 1
ATOM 5439 N N . GLY B 1 347 ? 2.846 35.844 -16.234 1 75.44 347 GLY B N 1
ATOM 5440 C CA . GLY B 1 347 ? 1.535 35.344 -15.867 1 75.44 347 GLY B CA 1
ATOM 5441 C C . GLY B 1 347 ? 1.593 34.031 -15.133 1 75.44 347 GLY B C 1
ATOM 5442 O O . GLY B 1 347 ? 0.73 33.156 -15.32 1 75.44 347 GLY B O 1
ATOM 5443 N N . MET B 1 348 ? 2.596 33.844 -14.438 1 74.19 348 MET B N 1
ATOM 5444 C CA . MET B 1 348 ? 2.764 32.562 -13.766 1 74.19 348 MET B CA 1
ATOM 5445 C C . MET B 1 348 ? 1.86 32.469 -12.539 1 74.19 348 MET B C 1
ATOM 5447 O O . MET B 1 348 ? 1.597 33.469 -11.883 1 74.19 348 MET B O 1
ATOM 5451 N N . ARG B 1 349 ? 1.01 31.406 -12.422 1 61 349 ARG B N 1
ATOM 5452 C CA . ARG B 1 349 ? 0.106 31.203 -11.297 1 61 349 ARG B CA 1
ATOM 5453 C C . ARG B 1 349 ? 0.832 30.547 -10.125 1 61 349 ARG B C 1
ATOM 5455 O O . ARG B 1 349 ? 1.71 29.703 -10.32 1 61 349 ARG B O 1
ATOM 5462 N N . LYS B 1 350 ? 0.646 31.219 -8.828 1 51.38 350 LYS B N 1
ATOM 5463 C CA . LYS B 1 350 ? 1.219 30.719 -7.578 1 51.38 350 LYS B CA 1
ATOM 5464 C C . LYS B 1 350 ? 0.839 29.266 -7.336 1 51.38 350 LYS B C 1
ATOM 5466 O O . LYS B 1 350 ? -0.332 28.891 -7.449 1 51.38 350 LYS B O 1
ATOM 5471 N N . SER B 1 351 ? 1.678 28.312 -7.637 1 48.31 351 SER B N 1
ATOM 5472 C CA . SER B 1 351 ? 1.39 26.953 -7.191 1 48.31 351 SER B CA 1
ATOM 5473 C C . SER B 1 351 ? 1.48 26.828 -5.672 1 48.31 351 SER B C 1
ATOM 5475 O O . SER B 1 351 ? 2.355 27.438 -5.051 1 48.31 351 SER B O 1
ATOM 5477 N N . PRO B 1 352 ? 0.333 26.547 -4.961 1 39.62 352 PRO B N 1
ATOM 5478 C CA . PRO B 1 352 ? 0.442 26.391 -3.508 1 39.62 352 PRO B CA 1
ATOM 5479 C C . PRO B 1 352 ? 1.675 25.594 -3.088 1 39.62 352 PRO B C 1
ATOM 5481 O O . PRO B 1 352 ? 2.047 24.625 -3.76 1 39.62 352 PRO B O 1
ATOM 5484 N N . GLY B 1 353 ? 2.615 26.266 -2.533 1 35.28 353 GLY B N 1
ATOM 5485 C CA . GLY B 1 353 ? 3.834 25.656 -2.023 1 35.28 353 GLY B CA 1
ATOM 5486 C C . GLY B 1 353 ? 3.582 24.391 -1.225 1 35.28 353 GLY B C 1
ATOM 5487 O O . GLY B 1 353 ? 2.619 24.312 -0.457 1 35.28 353 GLY B O 1
ATOM 5488 N N . SER B 1 354 ? 3.723 23.234 -1.749 1 33.25 354 SER B N 1
ATOM 5489 C CA . SER B 1 354 ? 3.814 22.047 -0.9 1 33.25 354 SER B CA 1
ATOM 5490 C C . SER B 1 354 ? 4.828 22.25 0.221 1 33.25 354 SER B C 1
ATOM 5492 O O . SER B 1 354 ? 6.004 22.5 -0.038 1 33.25 354 SER B O 1
ATOM 5494 N N . SER B 1 355 ? 4.484 23.094 1.185 1 25.33 355 SER B N 1
ATOM 5495 C CA . SER B 1 355 ? 5.414 23.234 2.301 1 25.33 355 SER B CA 1
ATOM 5496 C C . SER B 1 355 ? 5.871 21.875 2.811 1 25.33 355 SER B C 1
ATOM 5498 O O . SER B 1 355 ? 5.055 20.984 3.025 1 25.33 355 SER B O 1
ATOM 5500 N N . PHE B 1 356 ? 6.98 21.469 2.355 1 25.27 356 PHE B N 1
ATOM 5501 C CA . PHE B 1 356 ? 7.734 20.453 3.074 1 25.27 356 PHE B CA 1
ATOM 5502 C C . PHE B 1 356 ? 7.785 20.766 4.566 1 25.27 356 PHE B C 1
ATOM 5504 O O . PHE B 1 356 ? 8.531 21.641 4.992 1 25.27 356 PHE B O 1
ATOM 5511 N N . LEU B 1 357 ? 6.578 21.047 5.18 1 20.42 357 LEU B N 1
ATOM 5512 C CA . LEU B 1 357 ? 6.844 21.031 6.613 1 20.42 357 LEU B CA 1
ATOM 5513 C C . LEU B 1 357 ? 7.34 19.656 7.062 1 20.42 357 LEU B C 1
ATOM 5515 O O . LEU B 1 357 ? 6.891 18.641 6.547 1 20.42 357 LEU B O 1
#

pLDDT: mean 90.94, std 10.07, range [20.42, 98.62]

Foldseek 3Di:
DLVVLVVVLVPDPDDDQCSLLVSLLVCLVVLNVVVSVVSVVVDPDHDPSNLLSNLQSCLVVLNLVVNVVSLVPDPDQAQSNLLSNLQSCLSNVNLVVSLVSVVVCVVVVHQHEPSSLLSNLSSCLSVLPVVVLVVSVVCVVVVSYDDDQSNLLSNLQSCLSNPNLVVSVVSLVVDPDDAQSSLLSNLQSCLVNLNLVVSVVSVVVCVVVVHAHDQSSLLSNLSSCLSVLPLVVNVVSLVCCCPPRNHAHDPSSLLSNLSSCLVVVVLVVNLVDCVPHPNLLPLVSLVSSLQSCLVVLPLVVNVVSLVSNCVNPVLALVSLQSNLSSCVVVVVNVSSVVSVVVNVVVVRDHDPPPPPD/DLVVLVVVLVPDPDDDQCSLLVSLLVCLVVLNVVVSVVSVVVDPDHDPSNLLSNLQSCLVVLNLVVNVVSLVPDPDQAQSNLLSNLQSCLSNVNLVVSLVSVVVCVVVVHQQEPSSLLSNLSSCLSVLPVVVLVVSVVCVVVVSYDDDQSNLLSNLQSCLSNPNLVVSVVSLVVDPDDAQSSLLSNLQSCLVNLNLVVSVVSVVVCVVVVHAHDQSSLLSNLSSCQSVLPLVVNVVSLVCCCPPRNHAHDPSSLQSNLSSCLVVVVLVVNLVDCVPHPNLLPLVSLVSSLQSCLVVLPLVVNVVSLVSNCVNPVLALVSLQSNLSSCVVVVVNVSSVVSVVVNVVVVRDHDPPPPPD

Nearest PDB structures (foldseek):
  5iww-assembly1_D  TM=8.647E-01  e=7.669E-11  unidentified
  5i9f-assembly1_A  TM=5.651E-01  e=1.409E-13  unidentified
  4oe1-assembly1_A  TM=6.153E-01  e=3.419E-08  Zea mays
  4m59-assembly1_A  TM=6.153E-01  e=3.559E-08  Zea mays
  4wn4-assembly2_B  TM=5.166E-01  e=8.815E-09  synthetic construct

InterPro domains:
  IPR002885 Pentatricopeptide repeat [PF01535] (18-46)
  IPR002885 Pentatricopeptide repeat [PF01535] (49-73)
  IPR002885 Pentatricopeptide repeat [PF01535] (81-109)
  IPR002885 Pentatricopeptide repeat [PF01535] (253-273)
  IPR002885 Pentatricopeptide repeat [PF13041] (178-226)
  IPR002885 Pentatricopeptide repeat [PS51375] (16-50)
  IPR002885 Pentatricopeptide repeat [PS51375] (78-112)
  IPR002885 Pentatricopeptide repeat [PS51375] (179-213)
  IPR002885 Pentatricopeptide repeat [TIGR00756] (49-75)
  IPR002885 Pentatricopeptide repeat [TIGR00756] (81-112)
  IPR002885 Pentatricopeptide repeat [TIGR00756] (181-214)
  IPR002885 Pentatricopeptide repeat [TIGR00756] (216-250)
  IPR011990 Tetratricopeptide-like helical domain superfamily [G3DSA:1.25.40.10] (1-145)
  IPR011990 Tetratricopeptide-like helical domain superfamily [G3DSA:1.25.40.10] (154-355)
  IPR011990 Tetratricopeptide-like helical domain superfamily [SSF48452] (59-338)
  IPR046848 E motif [PF20431] (296-356)
  IPR046960 Pentatricopeptide repeat-containing protein At4g14850-like, plant [PTHR47926] (24-356)

Secondary structure (DSSP, 8-state):
-HHHHHHHHHH-SS--HHHHHHHHHHHHHTT-HHHHHHHHHH-SS--HHHHHHHHHHHHHTT-HHHHHHHHHH-SS--HHHHHHHHHHHHHTT-HHHHHHHHHHHHHTT----HHHHHHHHHHHHHHT-HHHHHHHHHHHHTTSS---HHHHHHHHHHHHHTT-HHHHHHHHHH-SS--HHHHHHHHHHHHHTT-HHHHHHHHHHHHHTTPPP-HHHHHHHHHHHHHHT-HHHHHHHHHHHHHTT-PPP-HHHHHHHHHHHHHTT-HHHHHHHHHTSGGGG-HHHHHHHHHHHHHHT-HHHHHHHHHHHHHH-TT-HHHHHHHHHHHHHTT-HHHHHHHHHHHHHTT----------/-HHHHHHHHHH-SS--HHHHHHHHHHHHHTT-HHHHHHHHHH-SS--HHHHHHHHHHHHHTT-HHHHHHHHHH-SS--HHHHHHHHHHHHHTT-HHHHHHHHHHHHHTT----HHHHHHHHHHHHHHT-HHHHHHHHHHHHTTSS---HHHHHHHHHHHHHTT-HHHHHHHHHH-SS--HHHHHHHHHHHHHTT-HHHHHHHHHHHHHTTPPP-HHHHHHHHHHHHHHT-HHHHHHHHHHHHHTT-PPP-HHHHHHHHHHHHHTT-HHHHHHHHHTSGGGG-HHHHHHHHHHHHHHT-HHHHHHHHHHHHHH-TT-HHHHHHHHHHHHHTT-HHHHHHHHHHHHHTT----------